Protein AF-A0A7J2JH14-F1 (afdb_monomer)

Foldseek 3Di:
DADPDPPCVVQLVVVVVLPADSLLSLLLVQQVVPFKDALVRSCVRSVDDSVVSVVSQVVCVVLVQWDWDPDVVIIIHGDDCVPSVVVSVVVVVVVVVVVVVVVVVVVVVVVVVCVVVVVDDDQKDKDWFLLVLLQVQLVLLQPFQAEKEKEDELQRLCSCPPPVSVVRHLVSCLVCVVRYPYEAEYEYLDLDPSSLVSLVVVLVRDFYWYALDDDPWMWIAGPLFKIKTKDFDQDPPPRDTGMMIMIHRDNVVSVVVVVVRVVCVVHTHGVVVCSVVSNVCPSVVPSPFDVLLVLLVVLVVVQVVVVVVDPPDHDDVVSLLVSLQVVLCCCCVPVVHPLADPDPVVSVVVLQVCCCVPVVWRWDWDADPVQQKIKIKIADDHDPQQVVCLVVFPQFGSGSSRSNNSSNLVVVQWDKDWDTWHADPVRRMIMTMIHTDGHDPPPPPPDDDD

Mean predicted aligned error: 20.39 Å

Structure (mmCIF, N/CA/C/O backbone):
data_AF-A0A7J2JH14-F1
#
_entry.id   AF-A0A7J2JH14-F1
#
loop_
_atom_site.group_PDB
_atom_site.id
_atom_site.type_symbol
_atom_site.label_atom_id
_atom_site.label_alt_id
_atom_site.label_comp_id
_atom_site.label_asym_id
_atom_site.label_entity_id
_atom_site.label_seq_id
_atom_site.pdbx_PDB_ins_code
_atom_site.Cartn_x
_atom_site.Cartn_y
_atom_site.Cartn_z
_atom_site.occupancy
_atom_site.B_iso_or_equiv
_atom_site.auth_seq_id
_atom_site.auth_comp_id
_atom_site.auth_asym_id
_atom_site.auth_atom_id
_atom_site.pdbx_PDB_model_num
ATOM 1 N N . MET A 1 1 ? 31.776 14.811 -50.290 1.00 31.42 1 MET A N 1
ATOM 2 C CA . MET A 1 1 ? 30.875 14.221 -49.279 1.00 31.42 1 MET A CA 1
ATOM 3 C C . MET A 1 1 ? 29.542 14.949 -49.392 1.00 31.42 1 MET A C 1
ATOM 5 O O . MET A 1 1 ? 29.531 16.131 -49.068 1.00 31.42 1 MET A O 1
ATOM 9 N N . PRO A 1 2 ? 28.466 14.359 -49.942 1.00 36.78 2 PRO A N 1
ATOM 10 C CA . PRO A 1 2 ? 27.147 14.972 -49.846 1.00 36.78 2 PRO A CA 1
ATOM 11 C C . PRO A 1 2 ? 26.634 14.808 -48.413 1.00 36.78 2 PRO A C 1
ATOM 13 O O . PRO A 1 2 ? 26.845 13.777 -47.778 1.00 36.78 2 PRO A O 1
ATOM 16 N N . LEU A 1 3 ? 26.039 15.880 -47.906 1.00 40.22 3 LEU A N 1
ATOM 17 C CA . LEU A 1 3 ? 25.618 16.076 -46.527 1.00 40.22 3 LEU A CA 1
ATOM 18 C C . LEU A 1 3 ? 24.366 15.246 -46.224 1.00 40.22 3 LEU A C 1
ATOM 20 O O . LEU A 1 3 ? 23.275 15.595 -46.666 1.00 40.22 3 LEU A O 1
ATOM 24 N N . LEU A 1 4 ? 24.508 14.201 -45.407 1.00 49.03 4 LEU A N 1
ATOM 25 C CA . LEU A 1 4 ? 23.397 13.754 -44.574 1.00 49.03 4 LEU A CA 1
ATOM 26 C C . LEU A 1 4 ? 23.107 14.898 -43.598 1.00 49.03 4 LEU A C 1
ATOM 28 O O . LEU A 1 4 ? 23.943 15.237 -42.757 1.00 49.03 4 LEU A O 1
ATOM 32 N N . SER A 1 5 ? 21.954 15.547 -43.739 1.00 52.53 5 SER A N 1
ATOM 33 C CA . SER A 1 5 ? 21.451 16.467 -42.721 1.00 52.53 5 SER A CA 1
ATOM 34 C C . SER A 1 5 ? 21.442 15.738 -41.373 1.00 52.53 5 SER A C 1
ATOM 36 O O . SER A 1 5 ? 20.937 14.617 -41.302 1.00 52.53 5 SER A O 1
ATOM 38 N N . ARG A 1 6 ? 21.991 16.364 -40.320 1.00 50.28 6 ARG A N 1
ATOM 39 C CA . ARG A 1 6 ? 22.145 15.799 -38.959 1.00 50.28 6 ARG A CA 1
ATOM 40 C C . ARG A 1 6 ? 20.877 15.138 -38.373 1.00 50.28 6 ARG A C 1
ATOM 42 O O . ARG A 1 6 ? 21.011 14.344 -37.453 1.00 50.28 6 ARG A O 1
ATOM 49 N N . ASP A 1 7 ? 19.695 15.403 -38.929 1.00 57.62 7 ASP A N 1
ATOM 50 C CA . ASP A 1 7 ? 18.396 14.844 -38.523 1.00 57.62 7 ASP A CA 1
ATOM 51 C C . ASP A 1 7 ? 18.074 13.418 -39.019 1.00 57.62 7 ASP A C 1
ATOM 53 O O . ASP A 1 7 ? 17.134 12.805 -38.521 1.00 57.62 7 ASP A O 1
ATOM 57 N N . GLN A 1 8 ? 18.803 12.853 -39.991 1.00 65.00 8 GLN A N 1
ATOM 58 C CA . GLN A 1 8 ? 18.415 11.560 -40.595 1.00 65.00 8 GLN A CA 1
ATOM 59 C C . GLN A 1 8 ? 19.022 10.316 -39.917 1.00 65.00 8 GLN A C 1
ATOM 61 O O . GLN A 1 8 ? 18.576 9.203 -40.193 1.00 65.00 8 GLN A O 1
ATOM 66 N N . GLY A 1 9 ? 19.992 10.479 -39.010 1.00 72.62 9 GLY A N 1
ATOM 67 C CA . GLY A 1 9 ? 20.663 9.364 -38.314 1.00 72.62 9 GLY A CA 1
ATOM 68 C C . GLY A 1 9 ? 19.707 8.434 -37.545 1.00 72.62 9 GLY A C 1
ATOM 69 O O . GLY A 1 9 ? 19.703 7.232 -37.807 1.00 72.62 9 GLY A O 1
ATOM 70 N N . PRO A 1 10 ? 18.809 8.967 -36.695 1.00 81.00 10 PRO A N 1
ATOM 71 C CA . PRO A 1 10 ? 17.846 8.147 -35.955 1.00 81.00 10 PRO A CA 1
ATOM 72 C C . PRO A 1 10 ? 16.873 7.355 -36.848 1.00 81.00 10 PRO A C 1
ATOM 74 O O . PRO A 1 10 ? 16.410 6.280 -36.465 1.00 81.00 10 PRO A O 1
ATOM 77 N N . LEU A 1 11 ? 16.559 7.867 -38.046 1.00 84.19 11 LEU A N 1
ATOM 78 C CA . LEU A 1 11 ? 15.684 7.188 -39.008 1.00 84.19 11 LEU A CA 1
ATOM 79 C C . LEU A 1 11 ? 16.395 6.025 -39.705 1.00 84.19 11 LEU A C 1
ATOM 81 O O . LEU A 1 11 ? 15.780 4.981 -39.924 1.00 84.19 11 LEU A O 1
ATOM 85 N N . VAL A 1 12 ? 17.682 6.187 -40.021 1.00 86.25 12 VAL A N 1
ATOM 86 C CA . VAL A 1 12 ? 18.513 5.105 -40.565 1.00 86.25 12 VAL A CA 1
ATOM 87 C C . VAL A 1 12 ? 18.612 3.967 -39.550 1.00 86.25 12 VAL A C 1
ATOM 89 O O . VAL A 1 12 ? 18.309 2.826 -39.897 1.00 86.25 12 VAL A O 1
ATOM 92 N N . ASP A 1 13 ? 18.900 4.282 -38.285 1.00 86.12 13 ASP A N 1
ATOM 93 C CA . ASP A 1 13 ? 18.972 3.287 -37.209 1.00 86.12 13 ASP A CA 1
ATOM 94 C C . ASP A 1 13 ? 17.643 2.540 -37.019 1.00 86.12 13 ASP A C 1
ATOM 96 O O . ASP A 1 13 ? 17.618 1.322 -36.821 1.00 86.12 13 ASP A O 1
ATOM 100 N N . ALA A 1 14 ? 16.515 3.252 -37.099 1.00 85.62 14 ALA A N 1
ATOM 101 C CA . ALA A 1 14 ? 15.191 2.645 -37.005 1.00 85.62 14 ALA A CA 1
ATOM 102 C C . ALA A 1 14 ? 14.921 1.678 -38.169 1.00 85.62 14 ALA A C 1
ATOM 104 O O . ALA A 1 14 ? 14.488 0.550 -37.944 1.00 85.62 14 ALA A O 1
ATOM 105 N N . LEU A 1 15 ? 15.220 2.080 -39.406 1.00 87.81 15 LEU A N 1
ATOM 106 C CA . LEU A 1 15 ? 15.062 1.234 -40.593 1.00 87.81 15 LEU A CA 1
ATOM 107 C C . LEU A 1 15 ? 15.997 0.017 -40.577 1.00 87.81 15 LEU A C 1
ATOM 109 O O . LEU A 1 15 ? 15.604 -1.065 -41.019 1.00 87.81 15 LEU A O 1
ATOM 113 N N . MET A 1 16 ? 17.193 0.154 -40.005 1.00 88.75 16 MET A N 1
ATOM 114 C CA . MET A 1 16 ? 18.101 -0.975 -39.803 1.00 88.75 16 MET A CA 1
ATOM 115 C C . MET A 1 16 ? 17.548 -1.995 -38.808 1.00 88.75 16 MET A C 1
ATOM 117 O O . MET A 1 16 ? 17.666 -3.198 -39.036 1.00 88.75 16 MET A O 1
ATOM 121 N N . LYS A 1 17 ? 16.852 -1.545 -37.757 1.00 85.88 17 LYS A N 1
ATOM 122 C CA . LYS A 1 17 ? 16.138 -2.444 -36.830 1.00 85.88 17 LYS A CA 1
ATOM 123 C C . LYS A 1 17 ? 14.977 -3.185 -37.493 1.00 85.88 17 LYS A C 1
ATOM 125 O O . LYS A 1 17 ? 14.647 -4.283 -37.059 1.00 85.88 17 LYS A O 1
ATOM 130 N N . PHE A 1 18 ? 14.393 -2.630 -38.556 1.00 83.44 18 PHE A N 1
ATOM 131 C CA . PHE A 1 18 ? 13.427 -3.357 -39.382 1.00 83.44 18 PHE A CA 1
ATOM 132 C C . PHE A 1 18 ? 14.078 -4.422 -40.273 1.00 83.44 18 PHE A C 1
ATOM 134 O O . PHE A 1 18 ? 13.350 -5.267 -40.784 1.00 83.44 18 PHE A O 1
ATOM 141 N N . GLY A 1 19 ? 15.411 -4.417 -40.421 1.00 85.69 19 GLY A N 1
ATOM 142 C CA . GLY A 1 19 ? 16.199 -5.398 -41.175 1.00 85.69 19 GLY A CA 1
ATOM 143 C C . GLY A 1 19 ? 16.767 -4.886 -42.505 1.00 85.69 19 GLY A C 1
ATOM 144 O O . GLY A 1 19 ? 17.229 -5.693 -43.311 1.00 85.69 19 GLY A O 1
ATOM 145 N N . LEU A 1 20 ? 16.720 -3.573 -42.759 1.00 89.62 20 LEU A N 1
ATOM 146 C CA . LEU A 1 20 ? 17.396 -2.963 -43.908 1.00 89.62 20 LEU A CA 1
ATOM 147 C C . LEU A 1 20 ? 18.887 -2.755 -43.622 1.00 89.62 20 LEU A C 1
ATOM 149 O O . LEU A 1 20 ? 19.299 -2.533 -42.487 1.00 89.62 20 LEU A O 1
ATOM 153 N N . SER A 1 21 ? 19.715 -2.775 -44.660 1.00 91.44 21 SER A N 1
ATOM 154 C CA . SER A 1 21 ? 21.093 -2.289 -44.549 1.00 91.44 21 SER A CA 1
ATOM 155 C C . SER A 1 21 ? 21.135 -0.761 -44.475 1.00 91.44 21 SER A C 1
ATOM 157 O O . SER A 1 21 ? 20.229 -0.072 -44.947 1.00 91.44 21 SER A O 1
ATOM 159 N N . GLU A 1 22 ? 22.232 -0.220 -43.947 1.00 88.50 22 GLU A N 1
ATOM 160 C CA . GLU A 1 22 ? 22.477 1.226 -43.891 1.00 88.50 22 GLU A CA 1
ATOM 161 C C . GLU A 1 22 ? 22.306 1.885 -45.273 1.00 88.50 22 GLU A C 1
ATOM 163 O O . GLU A 1 22 ? 21.597 2.879 -45.426 1.00 88.50 22 GLU A O 1
ATOM 168 N N . TYR A 1 23 ? 22.858 1.264 -46.320 1.00 91.94 23 TYR A N 1
ATOM 169 C CA . TYR A 1 23 ? 22.727 1.750 -47.693 1.00 91.94 23 TYR A CA 1
ATOM 170 C C . TYR A 1 23 ? 21.288 1.719 -48.213 1.00 91.94 23 TYR A C 1
ATOM 172 O O . TYR A 1 23 ? 20.873 2.636 -48.919 1.00 91.94 23 TYR A O 1
ATOM 180 N N . GLU A 1 24 ? 20.512 0.694 -47.872 1.00 93.19 24 GLU A N 1
ATOM 181 C CA . GLU A 1 24 ? 19.102 0.608 -48.257 1.00 93.19 24 GLU A CA 1
ATOM 182 C C . GLU A 1 24 ? 18.258 1.660 -47.542 1.00 93.19 24 GLU A C 1
ATOM 184 O O . GLU A 1 24 ? 17.444 2.321 -48.186 1.00 93.19 24 GLU A O 1
ATOM 189 N N . ALA A 1 25 ? 18.493 1.871 -46.247 1.00 92.75 25 ALA A N 1
ATOM 190 C CA . ALA A 1 25 ? 17.832 2.913 -45.475 1.00 92.75 25 ALA A CA 1
ATOM 191 C C . ALA A 1 25 ? 18.123 4.305 -46.059 1.00 92.75 25 ALA A C 1
ATOM 193 O O . ALA A 1 25 ? 17.197 5.075 -46.315 1.00 92.75 25 ALA A O 1
ATOM 194 N N . MET A 1 26 ? 19.390 4.593 -46.375 1.00 90.81 26 MET A N 1
ATOM 195 C CA . MET A 1 26 ? 19.793 5.857 -46.997 1.00 90.81 26 MET A CA 1
ATOM 196 C C . MET A 1 26 ? 19.145 6.064 -48.373 1.00 90.81 26 MET A C 1
ATOM 198 O O . MET A 1 26 ? 18.638 7.149 -48.662 1.00 90.81 26 MET A O 1
ATOM 202 N N . ILE A 1 27 ? 19.117 5.033 -49.226 1.00 92.88 27 ILE A N 1
ATOM 203 C CA . ILE A 1 27 ? 18.468 5.103 -50.546 1.00 92.88 27 ILE A CA 1
ATOM 204 C C . ILE A 1 27 ? 16.960 5.330 -50.400 1.00 92.88 27 ILE A C 1
ATOM 206 O O . ILE A 1 27 ? 16.396 6.159 -51.113 1.00 92.88 27 ILE A O 1
ATOM 210 N N . TYR A 1 28 ? 16.308 4.623 -49.478 1.00 93.19 28 TYR A N 1
ATOM 211 C CA . TYR A 1 28 ? 14.869 4.733 -49.265 1.00 93.19 28 TYR A CA 1
ATOM 212 C C . TYR A 1 28 ? 14.465 6.117 -48.740 1.00 93.19 28 TYR A C 1
ATOM 214 O O . TYR A 1 28 ? 13.559 6.733 -49.300 1.00 93.19 28 TYR A O 1
ATOM 222 N N .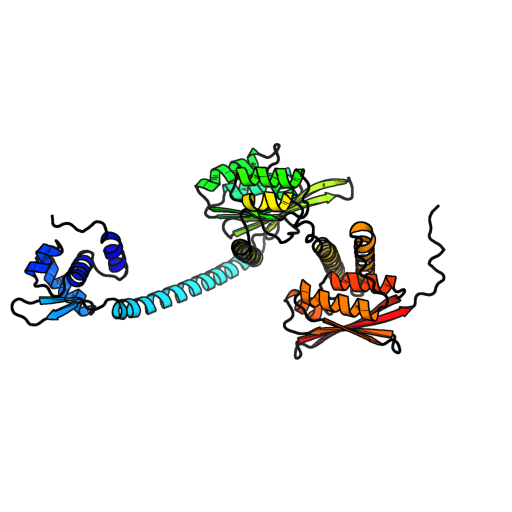 ILE A 1 29 ? 15.191 6.654 -47.753 1.00 91.44 29 ILE A N 1
ATOM 223 C CA . ILE A 1 29 ? 14.993 8.025 -47.253 1.00 91.44 29 ILE A CA 1
ATOM 224 C C . ILE A 1 29 ? 15.208 9.039 -48.384 1.00 91.44 29 ILE A C 1
ATOM 226 O O . ILE A 1 29 ? 14.378 9.923 -48.585 1.00 91.44 29 ILE A O 1
ATOM 230 N N . THR A 1 30 ? 16.264 8.869 -49.186 1.00 90.94 30 THR A N 1
ATOM 231 C CA . THR A 1 30 ? 16.554 9.757 -50.327 1.00 90.94 30 THR A CA 1
ATOM 232 C C . THR A 1 30 ? 15.394 9.792 -51.329 1.00 90.94 30 THR A C 1
ATOM 234 O O . THR A 1 30 ? 15.016 10.869 -51.792 1.00 90.94 30 THR A O 1
ATOM 237 N N . LEU A 1 31 ? 14.804 8.634 -51.641 1.00 91.69 31 LEU A N 1
ATOM 238 C CA . LEU A 1 31 ? 13.654 8.515 -52.543 1.00 91.69 31 LEU A CA 1
ATOM 239 C C . LEU A 1 31 ? 12.356 9.068 -51.934 1.00 91.69 31 LEU A C 1
ATOM 241 O O . LEU A 1 31 ? 11.546 9.641 -52.659 1.00 91.69 31 LEU A O 1
ATOM 245 N N . LEU A 1 32 ? 12.152 8.927 -50.621 1.00 90.06 32 LEU A N 1
ATOM 246 C CA . LEU A 1 32 ? 11.013 9.531 -49.921 1.00 90.06 32 LEU A CA 1
ATOM 247 C C . LEU A 1 32 ? 11.086 11.061 -49.941 1.00 90.06 32 LEU A C 1
ATOM 249 O O . LEU A 1 32 ? 10.070 11.716 -50.155 1.00 90.06 32 LEU A O 1
ATOM 253 N N . SER A 1 33 ? 12.278 11.631 -49.752 1.00 88.25 33 SER A N 1
ATOM 254 C CA . SER A 1 33 ? 12.467 13.084 -49.696 1.00 88.25 33 SER A CA 1
ATOM 255 C C . SER A 1 33 ? 12.437 13.768 -51.065 1.00 88.25 33 SER A C 1
ATOM 257 O O . SER A 1 33 ? 12.049 14.928 -51.145 1.00 88.25 33 SER A O 1
ATOM 259 N N . ASN A 1 34 ? 12.851 13.079 -52.133 1.00 87.50 34 ASN A N 1
ATOM 260 C CA . ASN A 1 34 ? 13.071 13.700 -53.449 1.00 87.50 34 ASN A CA 1
ATOM 261 C C . ASN A 1 34 ? 12.172 13.139 -54.563 1.00 87.50 34 ASN A C 1
ATOM 263 O O . ASN A 1 34 ? 12.223 13.617 -55.696 1.00 87.50 34 ASN A O 1
ATOM 267 N N . GLY A 1 35 ? 11.340 12.138 -54.265 1.00 88.12 35 GLY A N 1
ATOM 268 C CA . GLY A 1 35 ? 10.476 11.497 -55.252 1.00 88.12 35 GLY A CA 1
ATOM 269 C C . GLY A 1 35 ? 11.226 10.527 -56.179 1.00 88.12 35 GLY A C 1
ATOM 270 O O . GLY A 1 35 ? 12.257 9.969 -55.800 1.00 88.12 35 GLY A O 1
ATOM 271 N N . PRO A 1 36 ? 10.689 10.240 -57.382 1.00 91.50 36 PRO A N 1
ATOM 272 C CA . PRO A 1 36 ? 11.282 9.265 -58.292 1.00 91.50 36 PRO A CA 1
ATOM 273 C C . PRO A 1 36 ? 12.635 9.719 -58.853 1.00 91.50 36 PRO A C 1
ATOM 275 O O . PRO A 1 36 ? 12.710 10.741 -59.532 1.00 91.50 36 PRO A O 1
ATOM 278 N N . LEU A 1 37 ? 13.684 8.921 -58.647 1.00 92.44 37 LEU A N 1
ATOM 279 C CA . LEU A 1 37 ? 15.052 9.235 -59.076 1.00 92.44 37 LEU A CA 1
ATOM 280 C C . LEU A 1 37 ? 15.660 8.115 -59.923 1.00 92.44 37 LEU A C 1
ATOM 282 O O . LEU A 1 37 ? 15.377 6.931 -59.727 1.00 92.44 37 LEU A O 1
ATOM 286 N N . SER A 1 38 ? 16.547 8.480 -60.847 1.00 92.75 38 SER A N 1
ATOM 287 C CA . SER A 1 38 ? 17.400 7.542 -61.578 1.00 92.75 38 SER A CA 1
ATOM 288 C C . SER A 1 38 ? 18.572 7.057 -60.723 1.00 92.75 38 SER A C 1
ATOM 290 O O . SER A 1 38 ? 19.002 7.713 -59.778 1.00 92.75 38 SER A O 1
ATOM 292 N N . VAL A 1 39 ? 19.183 5.931 -61.098 1.00 88.88 39 VAL A N 1
ATOM 293 C CA . VAL A 1 39 ? 20.354 5.369 -60.388 1.00 88.88 39 VAL A CA 1
ATOM 294 C C . VAL A 1 39 ? 21.505 6.372 -60.240 1.00 88.88 39 VAL A C 1
ATOM 296 O O . VAL A 1 39 ? 22.205 6.376 -59.224 1.00 88.88 39 VAL A O 1
ATOM 299 N N . LYS A 1 40 ? 21.713 7.226 -61.250 1.00 88.62 40 LYS A N 1
ATOM 300 C CA . LYS A 1 40 ? 22.757 8.256 -61.215 1.00 88.62 40 LYS A CA 1
ATOM 301 C C . LYS A 1 40 ? 22.438 9.315 -60.158 1.00 88.62 40 LYS A C 1
ATOM 303 O O . LYS A 1 40 ? 23.327 9.677 -59.396 1.00 88.62 40 LYS A O 1
ATOM 308 N N . GLU A 1 41 ? 21.188 9.761 -60.094 1.00 89.50 41 GLU A N 1
ATOM 309 C CA . GLU A 1 41 ? 20.721 10.749 -59.116 1.00 89.50 41 GLU A CA 1
ATOM 310 C C . GLU A 1 41 ? 20.743 10.176 -57.698 1.00 89.50 41 GLU A C 1
ATOM 312 O O . GLU A 1 41 ? 21.275 10.822 -56.801 1.00 89.50 41 GLU A O 1
ATOM 317 N N . ILE A 1 42 ? 20.303 8.926 -57.513 1.00 91.19 42 ILE A N 1
ATOM 318 C CA . ILE A 1 42 ? 20.368 8.232 -56.219 1.00 91.19 42 ILE A CA 1
ATOM 319 C C . ILE A 1 42 ? 21.813 8.174 -55.718 1.00 91.19 42 ILE A C 1
ATOM 321 O O . ILE A 1 42 ? 22.059 8.532 -54.578 1.00 91.19 42 ILE A O 1
ATOM 325 N N . THR A 1 43 ? 22.776 7.787 -56.563 1.00 89.38 43 THR A N 1
ATOM 326 C CA . THR A 1 43 ? 24.202 7.711 -56.173 1.00 89.38 43 THR A CA 1
ATOM 327 C C . THR A 1 43 ? 24.723 9.055 -55.648 1.00 89.38 43 THR A C 1
ATOM 329 O O . THR A 1 43 ? 25.470 9.101 -54.674 1.00 89.38 43 THR A O 1
ATOM 332 N N . VAL A 1 44 ? 24.344 10.156 -56.302 1.00 88.62 44 VAL A N 1
ATOM 333 C CA . VAL A 1 44 ? 24.803 11.504 -55.938 1.00 88.62 44 VAL A CA 1
ATOM 334 C C . VAL A 1 44 ? 24.114 12.000 -54.669 1.00 88.62 44 VAL A C 1
ATOM 336 O O . VAL A 1 44 ? 24.777 12.572 -53.808 1.00 88.62 44 VAL A O 1
ATOM 339 N N . MET A 1 45 ? 22.805 11.778 -54.552 1.00 86.06 45 MET A N 1
ATOM 340 C CA . MET A 1 45 ? 21.987 12.320 -53.465 1.00 86.06 45 MET A CA 1
ATOM 341 C C . MET A 1 45 ? 22.086 11.501 -52.178 1.00 86.06 45 MET A C 1
ATOM 343 O O . MET A 1 45 ? 22.150 12.086 -51.103 1.00 86.06 45 MET A O 1
ATOM 347 N N . SER A 1 46 ? 22.144 10.170 -52.271 1.00 85.81 46 SER A N 1
ATOM 348 C CA . SER A 1 46 ? 22.283 9.308 -51.093 1.00 85.81 46 SER A CA 1
ATOM 349 C C . SER A 1 46 ? 23.733 9.176 -50.632 1.00 85.81 46 SER A C 1
ATOM 351 O O . SER A 1 46 ? 23.978 8.787 -49.500 1.00 85.81 46 SER A O 1
ATOM 353 N N . GLY A 1 47 ? 24.716 9.451 -51.497 1.00 84.75 47 GLY A N 1
ATOM 354 C CA . GLY A 1 47 ? 26.132 9.215 -51.199 1.00 84.75 47 GLY A CA 1
ATOM 355 C C . GLY A 1 47 ? 26.523 7.731 -51.154 1.00 84.75 47 GLY A C 1
ATOM 356 O O . GLY A 1 47 ? 27.677 7.412 -50.862 1.00 84.75 47 GLY A O 1
ATOM 357 N N . VAL A 1 48 ? 25.599 6.817 -51.470 1.00 89.44 48 VAL A N 1
ATOM 358 C CA . VAL A 1 48 ? 25.865 5.376 -51.523 1.00 89.44 48 VAL A CA 1
ATOM 359 C C . VAL A 1 48 ? 26.631 5.031 -52.810 1.00 89.44 48 VAL A C 1
ATOM 361 O O . VAL A 1 48 ? 26.234 5.468 -53.896 1.00 89.44 48 VAL A O 1
ATOM 364 N N . PRO A 1 49 ? 27.698 4.207 -52.748 1.00 88.56 49 PRO A N 1
ATOM 365 C CA . PRO A 1 49 ? 28.466 3.824 -53.929 1.00 88.56 49 PRO A CA 1
ATOM 366 C C . PRO A 1 49 ? 27.603 3.184 -55.021 1.00 88.56 49 PRO A C 1
ATOM 368 O O . PRO A 1 49 ? 26.787 2.299 -54.760 1.00 88.56 49 PRO A O 1
ATOM 371 N N . ARG A 1 50 ? 27.852 3.560 -56.282 1.00 86.38 50 ARG A N 1
ATOM 372 C CA . ARG A 1 50 ? 27.065 3.109 -57.446 1.00 86.38 50 ARG A CA 1
ATOM 373 C C . ARG A 1 50 ? 26.944 1.583 -57.561 1.00 86.38 50 ARG A C 1
ATOM 375 O O . ARG A 1 50 ? 25.914 1.083 -58.003 1.00 86.38 50 ARG A O 1
ATOM 382 N N . THR A 1 51 ? 27.972 0.842 -57.143 1.00 90.50 51 THR A N 1
ATOM 383 C CA . THR A 1 51 ? 28.004 -0.633 -57.148 1.00 90.50 51 THR A CA 1
ATOM 384 C C . THR A 1 51 ? 27.005 -1.271 -56.178 1.00 90.50 51 THR A C 1
ATOM 386 O O . THR A 1 51 ? 26.658 -2.436 -56.346 1.00 90.50 51 THR A O 1
ATOM 389 N N . LYS A 1 52 ? 26.517 -0.521 -55.182 1.00 89.94 52 LYS A N 1
ATOM 390 C CA . LYS A 1 52 ? 25.559 -0.981 -54.166 1.00 89.94 52 LYS A CA 1
ATOM 391 C C . LYS A 1 52 ? 24.111 -0.583 -54.465 1.00 89.94 52 LYS A C 1
ATOM 393 O O . LYS A 1 52 ? 23.206 -1.187 -53.903 1.00 89.94 52 LYS A O 1
ATOM 398 N N . ILE A 1 53 ? 23.878 0.355 -55.391 1.00 90.50 53 ILE A N 1
ATOM 399 C CA . ILE A 1 53 ? 22.532 0.872 -55.695 1.00 90.50 53 ILE A CA 1
ATOM 400 C C . ILE A 1 53 ? 21.613 -0.198 -56.289 1.00 90.50 53 ILE A C 1
ATOM 402 O O . ILE A 1 53 ? 20.500 -0.374 -55.810 1.00 90.50 53 ILE A O 1
ATOM 406 N N . TYR A 1 54 ? 22.052 -0.929 -57.319 1.00 89.38 54 TYR A N 1
ATOM 407 C CA . TYR A 1 54 ? 21.191 -1.926 -57.969 1.00 89.38 54 TYR A CA 1
ATOM 408 C C . TYR A 1 54 ? 20.786 -3.078 -57.034 1.00 89.38 54 TYR A C 1
ATOM 410 O O . TYR A 1 54 ? 19.590 -3.362 -56.966 1.00 89.38 54 TYR A O 1
ATOM 418 N N . PRO A 1 55 ? 21.713 -3.707 -56.278 1.00 91.94 55 PRO A N 1
ATOM 419 C CA . PRO A 1 55 ? 21.338 -4.714 -55.287 1.00 91.94 55 PRO A CA 1
ATOM 420 C C . PRO A 1 55 ? 20.376 -4.173 -54.221 1.00 91.94 55 PRO A C 1
ATOM 422 O O . PRO A 1 55 ? 19.366 -4.813 -53.936 1.00 91.94 55 PRO A O 1
ATOM 425 N N . ALA A 1 56 ? 20.638 -2.970 -53.695 1.00 92.81 56 ALA A N 1
ATOM 426 C CA . ALA A 1 56 ? 19.795 -2.343 -52.679 1.00 92.81 56 ALA A CA 1
ATOM 427 C C . ALA A 1 56 ? 18.386 -2.024 -53.204 1.00 92.81 56 ALA A C 1
ATOM 429 O O . ALA A 1 56 ? 17.396 -2.314 -52.543 1.00 92.81 56 ALA A O 1
ATOM 430 N N . LEU A 1 57 ? 18.264 -1.492 -54.424 1.00 92.12 57 LEU A N 1
ATOM 431 C CA . LEU A 1 57 ? 16.967 -1.218 -55.050 1.00 92.12 57 LEU A CA 1
ATOM 432 C C . LEU A 1 57 ? 16.170 -2.496 -55.329 1.00 92.12 57 LEU A C 1
ATOM 434 O O . LEU A 1 57 ? 14.955 -2.507 -55.152 1.00 92.12 57 LEU A O 1
ATOM 438 N N . GLN A 1 58 ? 16.835 -3.577 -55.742 1.00 90.69 58 GLN A N 1
ATOM 439 C CA . GLN A 1 58 ? 16.179 -4.874 -55.919 1.00 90.69 58 GLN A CA 1
ATOM 440 C C . GLN A 1 58 ? 15.667 -5.431 -54.589 1.00 90.69 58 GLN A C 1
ATOM 442 O O . GLN A 1 58 ? 14.569 -5.986 -54.541 1.00 90.69 58 GLN A O 1
ATOM 447 N N . HIS A 1 59 ? 16.436 -5.280 -53.511 1.00 92.56 59 HIS A N 1
ATOM 448 C CA . HIS A 1 59 ? 16.021 -5.730 -52.189 1.00 92.56 59 HIS A CA 1
ATOM 449 C C . HIS A 1 59 ? 14.876 -4.870 -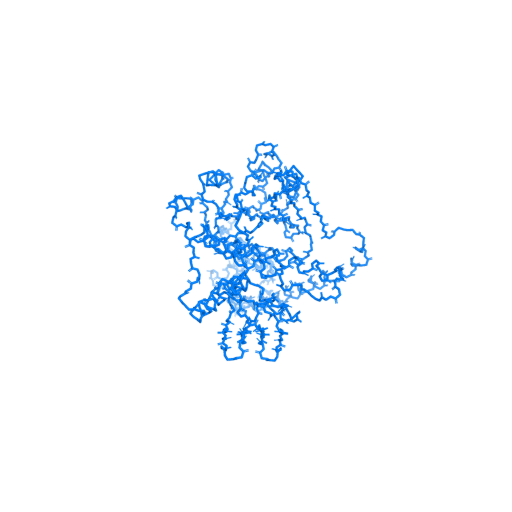51.633 1.00 92.56 59 HIS A C 1
ATOM 451 O O . HIS A 1 59 ? 13.846 -5.415 -51.247 1.00 92.56 59 HIS A O 1
ATOM 457 N N . LEU A 1 60 ? 14.968 -3.541 -51.731 1.00 91.75 60 LEU A N 1
ATOM 458 C CA . LEU A 1 60 ? 13.892 -2.616 -51.357 1.00 91.75 60 LEU A CA 1
ATOM 459 C C . LEU A 1 60 ? 12.600 -2.844 -52.158 1.00 91.75 60 LEU A C 1
ATOM 461 O O . LEU A 1 60 ? 11.504 -2.708 -51.613 1.00 91.75 60 LEU A O 1
ATOM 465 N N . ALA A 1 61 ? 12.707 -3.232 -53.431 1.00 90.56 61 ALA A N 1
ATOM 466 C CA . ALA A 1 61 ? 11.550 -3.595 -54.244 1.00 90.56 61 ALA A CA 1
ATOM 467 C C . ALA A 1 61 ? 10.908 -4.916 -53.806 1.00 90.56 61 ALA A C 1
ATOM 469 O O . ALA A 1 61 ? 9.684 -5.012 -53.742 1.00 90.56 61 ALA A O 1
ATOM 470 N N . LYS A 1 62 ? 11.710 -5.916 -53.414 1.00 89.50 62 LYS A N 1
ATOM 471 C CA . LYS A 1 62 ? 11.195 -7.142 -52.772 1.00 89.50 62 LYS A CA 1
ATOM 472 C C . LYS A 1 62 ? 10.512 -6.845 -51.437 1.00 89.50 62 LYS A C 1
ATOM 474 O O . LYS A 1 62 ? 9.532 -7.498 -51.095 1.00 89.50 62 LYS A O 1
ATOM 479 N N . TRP A 1 63 ? 11.000 -5.839 -50.717 1.00 85.69 63 TRP A N 1
ATOM 480 C CA . TRP A 1 63 ? 10.381 -5.316 -49.499 1.00 85.69 63 TRP A CA 1
ATOM 481 C C . TRP A 1 63 ? 9.136 -4.468 -49.754 1.00 85.69 63 TRP A C 1
ATOM 483 O O . TRP A 1 63 ? 8.512 -4.017 -48.800 1.00 85.69 63 TRP A O 1
ATOM 493 N N . GLN A 1 64 ? 8.779 -4.237 -51.021 1.00 88.88 64 GLN A N 1
ATOM 494 C CA . GLN A 1 64 ? 7.702 -3.348 -51.457 1.00 88.88 64 GLN A CA 1
ATOM 495 C C . GLN A 1 64 ? 7.875 -1.886 -51.026 1.00 88.88 64 GLN A C 1
ATOM 497 O O . GLN A 1 64 ? 6.992 -1.074 -51.279 1.00 88.88 64 GLN A O 1
ATOM 502 N N . LEU A 1 65 ? 9.016 -1.513 -50.445 1.00 89.50 65 LEU A N 1
ATOM 503 C CA . LEU A 1 65 ? 9.319 -0.136 -50.059 1.00 89.50 65 LEU A CA 1
ATOM 504 C C . LEU A 1 65 ? 9.658 0.728 -51.277 1.00 89.50 65 LEU A C 1
ATOM 506 O O . LEU A 1 65 ? 9.518 1.944 -51.232 1.00 89.50 65 LEU A O 1
ATOM 510 N N . VAL A 1 66 ? 10.068 0.126 -52.394 1.00 92.88 66 VAL A N 1
ATOM 511 C CA . VAL A 1 66 ? 10.397 0.850 -53.627 1.00 92.88 66 VAL A CA 1
ATOM 512 C C . VAL A 1 66 ? 9.745 0.192 -54.840 1.00 92.88 66 VAL A C 1
ATOM 514 O O . VAL A 1 66 ? 9.742 -1.025 -54.979 1.00 92.88 66 VAL A O 1
ATOM 517 N N . SER A 1 67 ? 9.240 1.003 -55.763 1.00 91.62 67 SER A N 1
ATOM 518 C CA . SER A 1 67 ? 8.757 0.578 -57.076 1.00 91.62 67 SER A CA 1
ATOM 519 C C . SER A 1 67 ? 9.765 0.969 -58.158 1.00 91.62 67 SER A C 1
ATOM 521 O O . SER A 1 67 ? 10.198 2.122 -58.222 1.00 91.62 67 SER A O 1
ATOM 523 N N . LEU A 1 68 ? 10.136 0.022 -59.023 1.00 91.25 68 LEU A N 1
ATOM 524 C CA . LEU A 1 68 ? 10.995 0.281 -60.182 1.00 91.25 68 LEU A CA 1
ATOM 525 C C . LEU A 1 68 ? 10.132 0.651 -61.389 1.00 91.25 68 LEU A C 1
ATOM 527 O O . LEU A 1 68 ? 9.270 -0.120 -61.805 1.00 91.25 68 LEU A O 1
ATOM 531 N N . LEU A 1 69 ? 10.369 1.835 -61.946 1.00 88.81 69 LEU A N 1
ATOM 532 C CA . LEU A 1 69 ? 9.653 2.355 -63.103 1.00 88.81 69 LEU A CA 1
ATOM 533 C C . LEU A 1 69 ? 10.417 1.978 -64.381 1.00 88.81 69 LEU A C 1
ATOM 535 O O . LEU A 1 69 ? 11.613 2.282 -64.468 1.00 88.81 69 LEU A O 1
ATOM 539 N N . PRO A 1 70 ? 9.768 1.352 -65.382 1.00 79.06 70 PRO A N 1
ATOM 540 C CA . PRO A 1 70 ? 10.405 0.900 -66.620 1.00 79.06 70 PRO A CA 1
ATOM 541 C C . PRO A 1 70 ? 10.663 2.062 -67.602 1.00 79.06 70 PRO A C 1
ATOM 543 O O . PRO A 1 70 ? 10.277 2.020 -68.766 1.00 79.06 70 PRO A O 1
ATOM 546 N N . GLU A 1 71 ? 11.316 3.121 -67.128 1.00 80.38 71 GLU A N 1
ATOM 547 C CA . GLU A 1 71 ? 11.783 4.257 -67.927 1.00 80.38 71 GLU A CA 1
ATOM 548 C C . GLU A 1 71 ? 13.242 4.045 -68.377 1.00 80.38 71 GLU A C 1
ATOM 550 O O . GLU A 1 71 ? 13.985 3.252 -67.793 1.00 80.38 71 GLU A O 1
ATOM 555 N N . LYS A 1 72 ? 13.680 4.757 -69.426 1.00 78.94 72 LYS A N 1
ATOM 556 C CA . LYS A 1 72 ? 15.094 4.828 -69.837 1.00 78.94 72 LYS A CA 1
ATOM 557 C C . LYS A 1 72 ? 15.609 6.256 -69.599 1.00 78.94 72 LYS A C 1
ATOM 559 O O . LYS A 1 72 ? 15.216 7.143 -70.352 1.00 78.94 72 LYS A O 1
ATOM 564 N N . PRO A 1 73 ? 16.496 6.500 -68.615 1.00 77.44 73 PRO A N 1
ATOM 565 C CA . PRO A 1 73 ? 17.105 5.536 -67.690 1.00 77.44 73 PRO A CA 1
ATOM 566 C C . PRO A 1 73 ? 16.137 5.038 -66.600 1.00 77.44 73 PRO A C 1
ATOM 568 O O . PRO A 1 73 ? 15.188 5.733 -66.251 1.00 77.44 73 PRO A O 1
ATOM 571 N N . LEU A 1 74 ? 16.422 3.852 -66.040 1.00 84.06 74 LEU A N 1
ATOM 572 C CA . LEU A 1 74 ? 15.635 3.224 -64.969 1.00 84.06 74 LEU A CA 1
ATOM 573 C C . LEU A 1 74 ? 15.490 4.174 -63.772 1.00 84.06 74 LEU A C 1
ATOM 575 O O . LEU A 1 74 ? 16.502 4.649 -63.241 1.00 84.06 74 LEU A O 1
ATOM 579 N N . LYS A 1 75 ? 14.249 4.390 -63.322 1.00 91.06 75 LYS A N 1
ATOM 580 C CA . LYS A 1 75 ? 13.936 5.170 -62.119 1.00 91.06 75 LYS A CA 1
ATOM 581 C C . LYS A 1 75 ? 13.346 4.300 -61.021 1.00 91.06 75 LYS A C 1
ATOM 583 O O . LYS A 1 75 ? 12.675 3.307 -61.285 1.00 91.06 75 LYS A O 1
ATOM 588 N N . ALA A 1 76 ? 13.581 4.702 -59.783 1.00 92.12 76 ALA A N 1
ATOM 589 C CA . ALA A 1 76 ? 13.005 4.100 -58.594 1.00 92.12 76 ALA A CA 1
ATOM 590 C C . ALA A 1 76 ? 12.142 5.132 -57.869 1.00 92.12 76 ALA A C 1
ATOM 592 O O . ALA A 1 76 ? 12.487 6.309 -57.842 1.00 92.12 76 ALA A O 1
ATOM 593 N N . LYS A 1 77 ? 11.033 4.692 -57.276 1.00 92.62 77 LYS A N 1
ATOM 594 C CA . LYS A 1 77 ? 10.116 5.521 -56.485 1.00 92.62 77 LYS A CA 1
ATOM 595 C C . LYS A 1 77 ? 9.875 4.863 -55.130 1.00 92.62 77 LYS A C 1
ATOM 597 O O . LYS A 1 77 ? 9.566 3.678 -55.096 1.00 92.62 77 LYS A O 1
ATOM 602 N N . ALA A 1 78 ? 9.972 5.616 -54.036 1.00 92.25 78 ALA A N 1
ATOM 603 C CA . ALA A 1 78 ? 9.583 5.120 -52.717 1.00 92.25 78 ALA A CA 1
ATOM 604 C C . ALA A 1 78 ? 8.057 4.971 -52.600 1.00 92.25 78 ALA A C 1
ATOM 606 O O . ALA A 1 78 ? 7.297 5.835 -53.049 1.00 92.25 78 ALA A O 1
ATOM 607 N N . ASN A 1 79 ? 7.621 3.876 -51.987 1.00 90.12 79 ASN A N 1
ATOM 608 C CA . ASN A 1 79 ? 6.237 3.648 -51.590 1.00 90.12 79 ASN A CA 1
ATOM 609 C C . ASN A 1 79 ? 6.025 4.138 -50.141 1.00 90.12 79 ASN A C 1
ATOM 611 O O . ASN A 1 79 ? 6.996 4.246 -49.398 1.00 90.12 79 ASN A O 1
ATOM 615 N N . PRO A 1 80 ? 4.786 4.448 -49.718 1.00 85.50 80 PRO A N 1
ATOM 616 C CA . PRO A 1 80 ? 4.508 4.868 -48.345 1.00 85.50 80 PRO A CA 1
ATOM 617 C C . PRO A 1 80 ? 4.902 3.805 -47.293 1.00 85.50 80 PRO A C 1
ATOM 619 O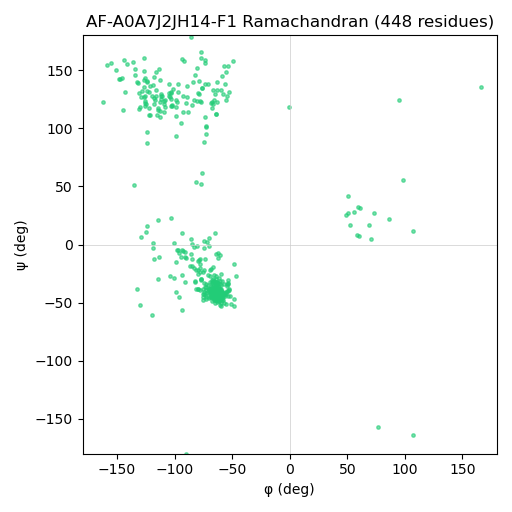 O . PRO A 1 80 ? 4.572 2.627 -47.464 1.00 85.50 80 PRO A O 1
ATOM 622 N N . PRO A 1 81 ? 5.602 4.190 -46.205 1.00 80.81 81 PRO A N 1
ATOM 623 C CA . PRO A 1 81 ? 6.091 3.251 -45.189 1.00 80.81 81 PRO A CA 1
ATOM 624 C C . PRO A 1 81 ? 5.003 2.736 -44.240 1.00 80.81 81 PRO A C 1
ATOM 626 O O . PRO A 1 81 ? 5.173 1.676 -43.643 1.00 80.81 81 PRO A O 1
ATOM 629 N N . ASP A 1 82 ? 3.911 3.479 -44.076 1.00 79.00 82 ASP A N 1
ATOM 630 C CA . ASP A 1 82 ? 2.853 3.257 -43.088 1.00 79.00 82 ASP A CA 1
ATOM 631 C C . ASP A 1 82 ? 2.253 1.853 -43.182 1.00 79.00 82 ASP A C 1
ATOM 633 O O . ASP A 1 82 ? 2.231 1.123 -42.195 1.00 79.00 82 ASP A O 1
ATOM 637 N N . LYS A 1 83 ? 1.834 1.430 -44.376 1.00 74.75 83 LYS A N 1
ATOM 638 C CA . LYS A 1 83 ? 1.187 0.125 -44.548 1.00 74.75 83 LYS A CA 1
ATOM 639 C C . LYS A 1 83 ? 2.178 -1.034 -44.420 1.00 74.75 83 LYS A C 1
ATOM 641 O O . LYS A 1 83 ? 1.895 -2.029 -43.758 1.00 74.75 83 LYS A O 1
ATOM 646 N N . ILE A 1 84 ? 3.352 -0.893 -45.032 1.00 81.12 84 ILE A N 1
ATOM 647 C CA . ILE A 1 84 ? 4.334 -1.977 -45.166 1.00 81.12 84 ILE A CA 1
ATOM 648 C C . ILE A 1 84 ? 5.061 -2.220 -43.842 1.00 81.12 84 ILE A C 1
ATOM 650 O O . ILE A 1 84 ? 5.201 -3.366 -43.412 1.00 81.12 84 ILE A O 1
ATOM 654 N N . LEU A 1 85 ? 5.500 -1.154 -43.164 1.00 81.69 85 LEU A N 1
ATOM 655 C CA . LEU A 1 85 ? 6.186 -1.283 -41.879 1.00 81.69 85 LEU A CA 1
ATOM 656 C C . LEU A 1 85 ? 5.210 -1.668 -40.759 1.00 81.69 85 LEU A C 1
ATOM 658 O O . LEU A 1 85 ? 5.585 -2.462 -39.900 1.00 81.69 85 LEU A O 1
ATOM 662 N N . ALA A 1 86 ? 3.951 -1.209 -40.788 1.00 79.12 86 ALA A N 1
ATOM 663 C CA . ALA A 1 86 ? 2.951 -1.630 -39.801 1.00 79.12 86 ALA A CA 1
ATOM 664 C C . ALA A 1 86 ? 2.601 -3.123 -39.912 1.00 79.12 86 ALA A C 1
ATOM 666 O O . ALA A 1 86 ? 2.472 -3.804 -38.895 1.00 79.12 86 ALA A O 1
ATOM 667 N N . GLU A 1 87 ? 2.483 -3.671 -41.127 1.00 80.50 87 GLU A N 1
ATOM 668 C CA . GLU A 1 87 ? 2.276 -5.115 -41.320 1.00 80.50 87 GLU A CA 1
ATOM 669 C C . GLU A 1 87 ? 3.455 -5.948 -40.799 1.00 80.50 87 GLU A C 1
ATOM 671 O O . GLU A 1 87 ? 3.249 -7.045 -40.280 1.00 80.50 87 GLU A O 1
ATOM 676 N N . ARG A 1 88 ? 4.678 -5.410 -40.871 1.00 77.88 88 ARG A N 1
ATOM 677 C CA . ARG A 1 88 ? 5.892 -6.037 -40.326 1.00 77.88 88 ARG A CA 1
ATOM 678 C C . ARG A 1 88 ? 6.050 -5.859 -38.818 1.00 77.88 88 ARG A C 1
ATOM 680 O O . ARG A 1 88 ? 6.669 -6.707 -38.183 1.00 77.88 88 ARG A O 1
ATOM 687 N N . LEU A 1 89 ? 5.468 -4.814 -38.237 1.00 81.62 89 LEU A N 1
ATOM 688 C CA . LEU A 1 89 ? 5.501 -4.584 -36.795 1.00 81.62 89 LEU A CA 1
ATOM 689 C C . LEU A 1 89 ? 4.596 -5.570 -36.036 1.00 81.62 89 LEU A C 1
ATOM 691 O O . LEU A 1 89 ? 4.983 -6.070 -34.984 1.00 81.62 89 LEU A O 1
ATOM 695 N N . LYS A 1 90 ? 3.442 -5.938 -36.608 1.00 82.12 90 LYS A N 1
ATOM 696 C CA . LYS A 1 90 ? 2.485 -6.896 -36.015 1.00 82.12 90 LYS A CA 1
ATOM 697 C C . LYS A 1 90 ? 3.097 -8.236 -35.560 1.00 82.12 90 LYS A C 1
ATOM 699 O O . LYS A 1 90 ? 2.829 -8.639 -34.428 1.00 82.12 90 LYS A O 1
ATOM 704 N N . PRO A 1 91 ? 3.879 -8.969 -36.383 1.00 80.12 91 PRO A N 1
ATOM 705 C CA . PRO A 1 91 ? 4.496 -10.219 -35.944 1.00 80.12 91 PRO A CA 1
ATOM 706 C C . PRO A 1 91 ? 5.548 -10.000 -34.851 1.00 80.12 91 PRO A C 1
ATOM 708 O O . PRO A 1 91 ? 5.601 -10.806 -33.930 1.00 80.12 91 PRO A O 1
ATOM 711 N N . LEU A 1 92 ? 6.309 -8.899 -34.890 1.00 78.62 92 LEU A N 1
ATOM 712 C CA . LEU A 1 92 ? 7.273 -8.553 -33.838 1.00 78.62 92 LEU A CA 1
ATOM 713 C C . LEU A 1 92 ? 6.568 -8.257 -32.506 1.00 78.62 92 LEU A C 1
ATOM 715 O O . LEU A 1 92 ? 6.993 -8.730 -31.457 1.00 78.62 92 LEU A O 1
ATOM 719 N N . GLU A 1 93 ? 5.448 -7.534 -32.525 1.00 79.25 93 GLU A N 1
ATOM 720 C CA . GLU A 1 93 ? 4.625 -7.299 -31.331 1.00 79.25 93 GLU A CA 1
ATOM 721 C C . GLU A 1 93 ? 4.032 -8.600 -30.774 1.00 79.25 93 GLU A C 1
ATOM 723 O O . GLU A 1 93 ? 3.996 -8.808 -29.556 1.00 79.25 93 GLU A O 1
ATOM 728 N N . ALA A 1 94 ? 3.586 -9.498 -31.657 1.00 81.19 94 ALA A N 1
ATOM 729 C CA . ALA A 1 94 ? 3.081 -10.812 -31.275 1.00 81.19 94 ALA A CA 1
ATOM 730 C C . ALA A 1 94 ? 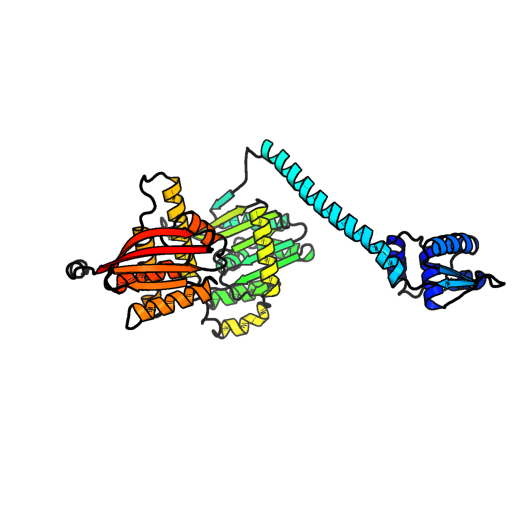4.186 -11.692 -30.668 1.00 81.19 94 ALA A C 1
ATOM 732 O O . ALA A 1 94 ? 3.952 -12.334 -29.643 1.00 81.19 94 ALA A O 1
ATOM 733 N N . GLU A 1 95 ? 5.385 -11.676 -31.248 1.00 82.50 95 GLU A N 1
ATOM 734 C CA . GLU A 1 95 ? 6.568 -12.376 -30.748 1.00 82.50 95 GLU A CA 1
ATOM 735 C C . GLU A 1 95 ? 6.999 -11.825 -29.387 1.00 82.50 95 GLU A C 1
ATOM 737 O O . GLU A 1 95 ? 7.123 -12.589 -28.435 1.00 82.50 95 GLU A O 1
ATOM 742 N N . ILE A 1 96 ? 7.092 -10.502 -29.225 1.00 80.94 96 ILE A N 1
ATOM 743 C CA . ILE A 1 96 ? 7.365 -9.862 -27.928 1.00 80.94 96 ILE A CA 1
ATOM 744 C C . ILE A 1 96 ? 6.317 -10.281 -26.891 1.00 80.94 96 ILE A C 1
ATOM 746 O O . ILE A 1 96 ? 6.657 -10.583 -25.745 1.00 80.94 96 ILE A O 1
ATOM 750 N N . LYS A 1 97 ? 5.033 -10.335 -27.265 1.00 80.62 97 LYS A N 1
ATOM 751 C CA . LYS A 1 97 ? 3.958 -10.788 -26.371 1.00 80.62 97 LYS A CA 1
ATOM 752 C C . LYS A 1 97 ? 4.112 -12.263 -25.990 1.00 80.62 97 LYS A C 1
ATOM 754 O O . LYS A 1 97 ? 3.848 -12.614 -24.840 1.00 80.62 97 LYS A O 1
ATOM 759 N N . GLN A 1 98 ? 4.531 -13.121 -26.918 1.00 82.19 98 GLN A N 1
ATOM 760 C CA . GLN A 1 98 ? 4.801 -14.535 -26.651 1.00 82.19 98 GLN A CA 1
ATOM 761 C C . GLN A 1 98 ? 6.041 -14.726 -25.776 1.00 82.19 98 GLN A C 1
ATOM 763 O O . GLN A 1 98 ? 5.965 -15.453 -24.791 1.00 82.19 98 GLN A O 1
ATOM 768 N N . LEU A 1 99 ? 7.136 -14.019 -26.058 1.00 80.75 99 LEU A N 1
ATOM 769 C CA . LEU A 1 99 ? 8.356 -14.032 -25.252 1.00 80.75 99 LEU A CA 1
ATOM 770 C C . LEU A 1 99 ? 8.083 -13.550 -23.827 1.00 80.75 99 LEU A C 1
ATOM 772 O O . LEU A 1 99 ? 8.497 -14.201 -22.875 1.00 80.75 99 LEU A O 1
ATOM 776 N N . LYS A 1 100 ? 7.295 -12.482 -23.651 1.00 69.50 100 LYS A N 1
ATOM 777 C CA . LYS A 1 100 ? 6.849 -12.031 -22.321 1.00 69.50 100 LYS A CA 1
ATOM 778 C C . LYS A 1 100 ? 6.075 -13.120 -21.573 1.00 69.50 100 LYS A C 1
ATOM 780 O O . LYS A 1 100 ? 6.325 -13.337 -20.392 1.00 69.50 100 LYS A O 1
ATOM 785 N N . LYS A 1 101 ? 5.170 -13.838 -22.248 1.00 75.25 101 LYS A N 1
ATOM 786 C CA . LYS A 1 101 ? 4.454 -14.980 -21.649 1.00 75.25 101 LYS A CA 1
ATOM 787 C C . LYS A 1 101 ? 5.392 -16.138 -21.307 1.00 75.25 101 LYS A C 1
ATOM 789 O O . LYS A 1 101 ? 5.253 -16.724 -20.240 1.00 75.25 101 LYS A O 1
ATOM 794 N N . ALA A 1 102 ? 6.348 -16.446 -22.180 1.00 78.50 102 ALA A N 1
ATOM 795 C CA . ALA A 1 102 ? 7.338 -17.488 -21.949 1.00 78.50 102 ALA A CA 1
ATOM 796 C C . ALA A 1 102 ? 8.234 -17.153 -20.751 1.00 78.50 102 ALA A C 1
ATOM 798 O O . ALA A 1 102 ? 8.466 -18.018 -19.921 1.00 78.50 102 ALA A O 1
ATOM 799 N N . VAL A 1 103 ? 8.664 -15.897 -20.596 1.00 74.19 103 VAL A N 1
ATOM 800 C CA . VAL A 1 103 ? 9.415 -15.434 -19.417 1.00 74.19 103 VAL A CA 1
ATOM 801 C C . VAL A 1 103 ? 8.595 -15.609 -18.137 1.00 74.19 103 VAL A C 1
ATOM 803 O O . VAL A 1 103 ? 9.117 -16.108 -17.145 1.00 74.19 103 VAL A O 1
ATOM 806 N N . VAL A 1 104 ? 7.302 -15.264 -18.153 1.00 68.75 104 VAL A N 1
ATOM 807 C CA . VAL A 1 104 ? 6.404 -15.489 -17.005 1.00 68.75 104 VAL A CA 1
ATOM 808 C C . VAL A 1 104 ? 6.308 -16.979 -16.655 1.00 68.75 104 VAL A C 1
ATOM 810 O O . VAL A 1 104 ? 6.427 -17.341 -15.486 1.00 68.75 104 VAL A O 1
ATOM 813 N N . GLU A 1 105 ? 6.149 -17.850 -17.651 1.00 71.00 105 GLU A N 1
ATOM 814 C CA . GLU A 1 105 ? 6.020 -19.294 -17.432 1.00 71.00 105 GLU A CA 1
ATOM 815 C C . GLU A 1 105 ? 7.344 -19.955 -17.016 1.00 71.00 105 GLU A C 1
ATOM 817 O O . GLU A 1 105 ? 7.366 -20.783 -16.109 1.00 71.00 105 GLU A O 1
ATOM 822 N N . LEU A 1 106 ? 8.471 -19.545 -17.599 1.00 67.06 106 LEU A N 1
ATOM 823 C CA . LEU A 1 106 ? 9.806 -19.989 -17.192 1.00 67.06 106 LEU A CA 1
ATOM 824 C C . LEU A 1 106 ? 10.121 -19.550 -15.762 1.00 67.06 106 LEU A C 1
ATOM 826 O O . LEU A 1 106 ? 10.645 -20.346 -14.989 1.00 67.06 106 LEU A O 1
ATOM 830 N N . ASN A 1 107 ? 9.730 -18.336 -15.368 1.00 58.38 107 ASN A N 1
ATOM 831 C CA . ASN A 1 107 ? 9.833 -17.892 -13.979 1.00 58.38 107 ASN A CA 1
ATOM 832 C C . ASN A 1 107 ? 8.943 -18.727 -13.050 1.00 58.38 107 ASN A C 1
ATOM 834 O O . ASN A 1 107 ? 9.372 -19.080 -11.954 1.00 58.38 107 ASN A O 1
ATOM 838 N N . ARG A 1 108 ? 7.736 -19.112 -13.484 1.00 65.69 108 ARG A N 1
ATOM 839 C CA . ARG A 1 108 ? 6.860 -20.025 -12.730 1.00 65.69 108 ARG A CA 1
ATOM 840 C C . ARG A 1 108 ? 7.500 -21.405 -12.540 1.00 65.69 108 ARG A C 1
ATOM 842 O O . ARG A 1 108 ? 7.473 -21.938 -11.433 1.00 65.69 108 ARG A O 1
ATOM 849 N N . LEU A 1 109 ? 8.100 -21.970 -13.587 1.00 67.75 109 LEU A N 1
ATOM 850 C CA . LEU A 1 109 ? 8.790 -23.264 -13.539 1.00 67.75 109 LEU A CA 1
ATOM 851 C C . LEU A 1 109 ? 10.078 -23.204 -12.706 1.00 67.75 109 LEU A C 1
ATOM 853 O O . LEU A 1 109 ? 10.330 -24.103 -11.907 1.00 67.75 109 LEU A O 1
ATOM 857 N N . HIS A 1 110 ? 10.851 -22.122 -12.817 1.00 53.78 110 HIS A N 1
ATOM 858 C CA . HIS A 1 110 ? 12.021 -21.859 -11.973 1.00 53.78 110 HIS A CA 1
ATOM 859 C C . HIS A 1 110 ? 11.637 -21.763 -10.493 1.00 53.78 110 HIS A C 1
ATOM 861 O O . HIS A 1 110 ? 12.293 -22.353 -9.638 1.00 53.78 110 HIS A O 1
ATOM 867 N N . ARG A 1 111 ? 10.517 -21.099 -10.182 1.00 47.53 111 ARG A N 1
ATOM 868 C CA . ARG A 1 111 ? 9.944 -21.056 -8.827 1.00 47.53 111 ARG A CA 1
ATOM 869 C C . ARG A 1 111 ? 9.498 -22.438 -8.358 1.00 47.53 111 ARG A C 1
ATOM 871 O O . ARG A 1 111 ? 9.819 -22.807 -7.240 1.00 47.53 111 ARG A O 1
ATOM 878 N N . ALA A 1 112 ? 8.846 -23.238 -9.203 1.00 54.06 112 ALA A N 1
ATOM 879 C CA . ALA A 1 112 ? 8.463 -24.612 -8.860 1.00 54.06 112 ALA A CA 1
ATOM 880 C C . ALA A 1 112 ? 9.680 -25.530 -8.615 1.00 54.06 112 ALA A C 1
ATOM 882 O O . ALA A 1 112 ? 9.629 -26.395 -7.743 1.00 54.06 112 ALA A O 1
ATOM 883 N N . SER A 1 113 ? 10.789 -25.310 -9.331 1.00 48.94 113 SER A N 1
ATOM 884 C CA . SER A 1 113 ? 12.075 -25.970 -9.068 1.00 48.94 113 SER A CA 1
ATOM 885 C C . SER A 1 113 ? 12.681 -25.507 -7.738 1.00 48.94 113 SER A C 1
ATOM 887 O O . SER A 1 113 ? 13.160 -26.332 -6.964 1.00 48.94 113 SER A O 1
ATOM 889 N N . LYS A 1 114 ? 12.591 -24.206 -7.427 1.00 41.50 114 LYS A N 1
ATOM 890 C CA . LYS A 1 114 ? 13.043 -23.629 -6.153 1.00 41.50 114 LYS A CA 1
ATOM 891 C C . LYS A 1 114 ? 12.167 -23.992 -4.957 1.00 41.50 114 LYS A C 1
ATOM 893 O O . LYS A 1 114 ? 12.706 -24.074 -3.869 1.00 41.50 114 LYS A O 1
ATOM 898 N N . VAL A 1 115 ? 10.876 -24.292 -5.112 1.00 44.62 115 VAL A N 1
ATOM 899 C CA . VAL A 1 115 ? 10.014 -24.807 -4.021 1.00 44.62 115 VAL A CA 1
ATOM 900 C C . VAL A 1 115 ? 10.556 -26.128 -3.452 1.00 44.62 115 VAL A C 1
ATOM 902 O O . VAL A 1 115 ? 10.340 -26.430 -2.282 1.00 44.62 115 VAL A O 1
ATOM 905 N N . ARG A 1 116 ? 11.321 -26.894 -4.245 1.00 40.09 116 ARG A N 1
ATOM 906 C CA . ARG A 1 116 ? 11.996 -28.120 -3.790 1.00 40.09 116 ARG A CA 1
ATOM 907 C C . ARG A 1 116 ? 13.318 -27.870 -3.046 1.00 40.09 116 ARG A C 1
ATOM 909 O O . ARG A 1 116 ? 13.715 -28.734 -2.276 1.00 40.09 116 ARG A O 1
ATOM 916 N N . GLU A 1 117 ? 13.965 -26.719 -3.250 1.00 36.75 117 GLU A N 1
ATOM 917 C CA . GLU A 1 117 ? 15.211 -26.307 -2.568 1.00 36.75 117 GLU A CA 1
ATOM 918 C C . GLU A 1 117 ? 14.978 -25.310 -1.411 1.00 36.75 117 GLU A C 1
ATOM 920 O O . GLU A 1 117 ? 15.730 -25.301 -0.445 1.00 36.75 117 GLU A O 1
ATOM 925 N N . ALA A 1 118 ? 13.927 -24.487 -1.471 1.00 36.72 118 ALA A N 1
ATOM 926 C CA . ALA A 1 118 ? 13.640 -23.375 -0.558 1.00 36.72 118 ALA A CA 1
ATOM 927 C C . ALA A 1 118 ? 12.723 -23.746 0.620 1.00 36.72 118 ALA A C 1
ATOM 929 O O . ALA A 1 118 ? 12.316 -22.874 1.385 1.00 36.72 118 ALA A O 1
ATOM 930 N N . ALA A 1 119 ? 12.440 -25.038 0.818 1.00 35.06 119 ALA A N 1
ATOM 931 C CA . ALA A 1 119 ? 11.830 -25.532 2.054 1.00 35.06 119 ALA A CA 1
ATOM 932 C C . ALA A 1 119 ? 12.711 -25.258 3.297 1.00 35.06 119 ALA A C 1
ATOM 934 O O . ALA A 1 119 ? 12.248 -25.405 4.426 1.00 35.06 119 ALA A O 1
ATOM 935 N N . GLU A 1 120 ? 13.953 -24.792 3.112 1.00 33.50 120 GLU A N 1
ATOM 936 C CA . GLU A 1 120 ? 14.841 -24.363 4.186 1.00 33.50 120 GLU A CA 1
ATOM 937 C C . GLU A 1 120 ? 15.339 -22.913 3.993 1.00 33.50 120 GLU A C 1
ATOM 939 O O . GLU A 1 120 ? 16.370 -22.656 3.380 1.00 33.50 120 GLU A O 1
ATOM 944 N N . LYS A 1 121 ? 14.640 -21.983 4.663 1.00 36.44 121 LYS A N 1
ATOM 945 C CA . LYS A 1 121 ? 15.079 -20.650 5.142 1.00 36.44 121 LYS A CA 1
ATOM 946 C C . LYS A 1 121 ? 14.810 -19.399 4.268 1.00 36.44 121 LYS A C 1
ATOM 948 O O . LYS A 1 121 ? 15.384 -19.218 3.199 1.00 36.44 121 LYS A O 1
ATOM 953 N N . HIS A 1 122 ? 14.126 -18.448 4.931 1.00 39.91 122 HIS A N 1
ATOM 954 C CA . HIS A 1 122 ? 14.044 -16.981 4.725 1.00 39.91 122 HIS A CA 1
ATOM 955 C C . HIS A 1 122 ? 12.837 -16.399 3.957 1.00 39.91 122 HIS A C 1
ATOM 957 O O . HIS A 1 122 ? 13.024 -15.607 3.042 1.00 39.91 122 HIS A O 1
ATOM 963 N N . GLU A 1 123 ? 11.596 -16.674 4.377 1.00 45.66 123 GLU A N 1
ATOM 964 C CA . GLU A 1 123 ? 10.411 -15.965 3.832 1.00 45.66 123 GLU A CA 1
ATOM 965 C C . GLU A 1 123 ? 9.918 -14.771 4.676 1.00 45.66 123 GLU A C 1
ATOM 967 O O . GLU A 1 123 ? 9.062 -14.010 4.231 1.00 45.66 123 GLU A O 1
ATOM 972 N N . PHE A 1 124 ? 10.464 -14.553 5.875 1.00 37.88 124 PHE A N 1
ATOM 973 C CA . PHE A 1 124 ? 10.040 -13.463 6.759 1.00 37.88 124 PHE A CA 1
ATOM 974 C C . PHE A 1 124 ? 11.103 -13.194 7.829 1.00 37.88 124 PHE A C 1
ATOM 976 O O . PHE A 1 124 ? 11.455 -14.102 8.587 1.00 37.88 124 PHE A O 1
ATOM 983 N N . TRP A 1 125 ? 11.624 -11.964 7.915 1.00 43.62 125 TRP A N 1
ATOM 984 C CA . TRP A 1 125 ? 12.595 -11.593 8.954 1.00 43.62 125 TRP A CA 1
ATOM 985 C C . TRP A 1 125 ? 12.142 -10.359 9.732 1.00 43.62 125 TRP A C 1
ATOM 987 O O . TRP A 1 125 ? 11.941 -9.293 9.152 1.00 43.62 125 TRP A O 1
ATOM 997 N N . VAL A 1 126 ? 11.996 -10.504 11.054 1.00 45.34 126 VAL A N 1
ATOM 998 C CA . VAL A 1 126 ? 11.581 -9.418 11.954 1.00 45.34 126 VAL A CA 1
ATOM 999 C C . VAL A 1 126 ? 12.802 -8.791 12.612 1.00 45.34 126 VAL A C 1
ATOM 1001 O O . VAL A 1 126 ? 13.552 -9.448 13.333 1.00 45.34 126 VAL A O 1
ATOM 1004 N N . ILE A 1 127 ? 12.953 -7.488 12.424 1.00 62.00 127 ILE A N 1
ATOM 1005 C CA . ILE A 1 127 ? 14.010 -6.664 12.996 1.00 62.00 127 ILE A CA 1
ATOM 1006 C C . ILE A 1 127 ? 13.413 -5.862 14.145 1.00 62.00 127 ILE A C 1
ATOM 1008 O O . ILE A 1 127 ? 12.408 -5.182 13.976 1.00 62.00 127 ILE A O 1
ATOM 1012 N N . LYS A 1 128 ? 14.024 -5.932 15.327 1.00 60.44 128 LYS A N 1
ATOM 1013 C CA . LYS A 1 128 ? 13.572 -5.206 16.521 1.00 60.44 128 LYS A CA 1
ATOM 1014 C C . LYS A 1 128 ? 14.716 -4.342 17.039 1.00 60.44 128 LYS A C 1
ATOM 1016 O O . LYS A 1 128 ? 15.524 -4.841 17.821 1.00 60.44 128 LYS A O 1
ATOM 1021 N N . SER A 1 129 ? 14.834 -3.125 16.510 1.00 74.62 129 SER A N 1
ATOM 1022 C CA . SER A 1 129 ? 15.741 -2.052 16.951 1.00 74.62 129 SER A CA 1
ATOM 1023 C C . SER A 1 129 ? 15.808 -0.961 15.883 1.00 74.62 129 SER A C 1
ATOM 1025 O O . SER A 1 129 ? 16.047 -1.275 14.717 1.00 74.62 129 SER A O 1
ATOM 1027 N N . GLU A 1 130 ? 15.731 0.303 16.293 1.00 82.75 130 GLU A N 1
ATOM 1028 C CA . GLU A 1 130 ? 15.980 1.475 15.445 1.00 82.75 130 GLU A CA 1
ATOM 1029 C C . GLU A 1 130 ? 17.280 1.364 14.643 1.00 82.75 130 GLU A C 1
ATOM 1031 O O . GLU A 1 130 ? 17.255 1.438 13.417 1.00 82.75 130 GLU A O 1
ATOM 1036 N N . ALA A 1 131 ? 18.400 1.090 15.318 1.00 85.31 131 ALA A N 1
ATOM 1037 C CA . ALA A 1 131 ? 19.710 0.972 14.680 1.00 85.31 131 ALA A CA 1
ATOM 1038 C C . ALA A 1 131 ? 19.742 -0.130 13.613 1.00 85.31 131 ALA A C 1
ATOM 1040 O O . ALA A 1 131 ? 20.326 0.050 12.548 1.00 85.31 131 ALA A O 1
ATOM 1041 N N . LYS A 1 132 ? 19.104 -1.275 13.887 1.00 82.25 132 LYS A N 1
ATOM 1042 C CA . LYS A 1 132 ? 19.073 -2.401 12.945 1.00 82.25 132 LYS A CA 1
ATOM 1043 C C . LYS A 1 132 ? 18.149 -2.131 11.762 1.00 82.25 132 LYS A C 1
ATOM 1045 O O . LYS A 1 132 ? 18.475 -2.536 10.653 1.00 82.25 132 LYS A O 1
ATOM 1050 N N . VAL A 1 133 ? 17.017 -1.459 11.981 1.00 83.69 133 VAL A N 1
ATOM 1051 C CA . VAL A 1 133 ? 16.119 -1.046 10.893 1.00 83.69 133 VAL A CA 1
ATOM 1052 C C . VAL A 1 133 ? 16.819 -0.010 10.013 1.00 83.69 133 VAL A C 1
ATOM 1054 O O . VAL A 1 133 ? 16.866 -0.199 8.802 1.00 83.69 133 VAL A O 1
ATOM 1057 N N . ALA A 1 134 ? 17.439 1.017 10.602 1.00 89.44 134 ALA A N 1
ATOM 1058 C CA . ALA A 1 134 ? 18.207 2.022 9.868 1.00 89.44 134 ALA A CA 1
ATOM 1059 C C . ALA A 1 134 ? 19.361 1.394 9.072 1.00 89.44 134 ALA A C 1
ATOM 1061 O O . ALA A 1 134 ? 19.483 1.634 7.875 1.00 89.44 134 ALA A O 1
ATOM 1062 N N . SER A 1 135 ? 20.153 0.522 9.705 1.00 87.75 135 SER A N 1
ATOM 1063 C CA . SER A 1 135 ? 21.229 -0.214 9.034 1.00 87.75 135 SER A CA 1
ATOM 1064 C C . SER A 1 135 ? 20.696 -1.064 7.879 1.00 87.75 135 SER A C 1
ATOM 1066 O O . SER A 1 135 ? 21.263 -1.029 6.787 1.00 87.75 135 SER A O 1
ATOM 1068 N N . LYS A 1 136 ? 19.554 -1.747 8.058 1.00 86.31 136 LYS A N 1
ATOM 1069 C CA . LYS A 1 136 ? 18.962 -2.547 6.984 1.00 86.31 136 LYS A CA 1
ATOM 1070 C C . LYS A 1 136 ? 18.473 -1.697 5.814 1.00 86.31 136 LYS A C 1
ATOM 1072 O O . LYS A 1 136 ? 18.686 -2.083 4.670 1.00 86.31 136 LYS A O 1
ATOM 1077 N N . ILE A 1 137 ? 17.858 -0.542 6.076 1.00 91.00 137 ILE A N 1
ATOM 1078 C CA . ILE A 1 137 ? 17.499 0.404 5.010 1.00 91.00 137 ILE A CA 1
ATOM 1079 C C . ILE A 1 137 ? 18.769 0.849 4.278 1.00 91.00 137 ILE A C 1
ATOM 1081 O O . ILE A 1 137 ? 18.803 0.826 3.052 1.00 91.00 137 ILE A O 1
ATOM 1085 N N . GLY A 1 138 ? 19.830 1.184 5.014 1.00 88.50 138 GLY A N 1
ATOM 1086 C CA . GLY A 1 138 ? 21.118 1.549 4.436 1.00 88.50 138 GLY A CA 1
ATOM 1087 C C . GLY A 1 138 ? 21.712 0.469 3.530 1.00 88.50 138 GLY A C 1
ATOM 1088 O O . GLY A 1 138 ? 22.240 0.793 2.469 1.00 88.50 138 GLY A O 1
ATOM 1089 N N . GLU A 1 139 ? 21.638 -0.806 3.920 1.00 86.62 139 GLU A N 1
ATOM 1090 C CA . GLU A 1 139 ? 22.067 -1.945 3.090 1.00 86.62 139 GLU A CA 1
ATOM 1091 C C . GLU A 1 139 ? 21.243 -2.071 1.801 1.00 86.62 139 GLU A C 1
ATOM 1093 O O . GLU A 1 139 ? 21.808 -2.233 0.717 1.00 86.62 139 GLU A O 1
ATOM 1098 N N . LEU A 1 140 ? 19.913 -1.985 1.912 1.00 87.62 140 LEU A N 1
ATOM 1099 C CA . LEU A 1 140 ? 18.997 -2.089 0.773 1.00 87.62 140 LEU A CA 1
ATOM 1100 C C . LEU A 1 140 ? 19.242 -0.952 -0.231 1.00 87.62 140 LEU A C 1
ATOM 1102 O O . LEU A 1 140 ? 19.403 -1.188 -1.422 1.00 87.62 140 LEU A O 1
ATOM 1106 N N . VAL A 1 141 ? 19.391 0.281 0.254 1.00 89.00 141 VAL A N 1
ATOM 1107 C CA . VAL A 1 141 ? 19.700 1.446 -0.591 1.00 89.00 141 VAL A CA 1
ATOM 1108 C C . VAL A 1 141 ? 21.072 1.316 -1.260 1.00 89.00 141 VAL A C 1
ATOM 1110 O O . VAL A 1 141 ? 21.235 1.657 -2.431 1.00 89.00 141 VAL A O 1
ATOM 1113 N N . SER A 1 142 ? 22.075 0.804 -0.542 1.00 84.75 142 SER A N 1
ATOM 1114 C CA . SER A 1 142 ? 23.407 0.566 -1.110 1.00 84.75 142 SER A CA 1
ATOM 1115 C C . SER A 1 142 ? 23.418 -0.502 -2.198 1.00 84.75 142 SER A C 1
ATOM 1117 O O . SER A 1 142 ? 24.241 -0.417 -3.105 1.00 84.75 142 SER A O 1
ATOM 1119 N N . SER A 1 143 ? 22.543 -1.500 -2.106 1.00 81.50 143 SER A N 1
ATOM 1120 C CA . SER A 1 143 ? 22.470 -2.611 -3.061 1.00 81.50 143 SER A CA 1
ATOM 1121 C C . SER A 1 143 ? 21.523 -2.359 -4.237 1.00 81.50 143 SER A C 1
ATOM 1123 O O . SER A 1 143 ? 21.613 -3.087 -5.222 1.00 81.50 143 SER A O 1
ATOM 1125 N N . ALA A 1 144 ? 20.699 -1.307 -4.176 1.00 85.56 144 ALA A N 1
ATOM 1126 C CA . ALA A 1 144 ? 19.757 -0.931 -5.229 1.00 85.56 144 ALA A CA 1
ATOM 1127 C C . ALA A 1 144 ? 20.452 -0.680 -6.576 1.00 85.56 144 ALA A C 1
ATOM 1129 O O . ALA A 1 144 ? 21.419 0.081 -6.635 1.00 85.56 144 ALA A O 1
ATOM 1130 N N . GLY A 1 145 ? 19.968 -1.300 -7.648 1.00 79.94 145 GLY A N 1
ATOM 1131 C CA . GLY A 1 145 ? 20.503 -1.180 -9.002 1.00 79.94 145 GLY A CA 1
ATOM 1132 C C . GLY A 1 145 ? 19.677 -0.298 -9.938 1.00 79.94 145 GLY A C 1
ATOM 1133 O O . GLY A 1 145 ? 20.246 0.267 -10.868 1.00 79.94 145 GLY A O 1
ATOM 1134 N N . GLU A 1 146 ? 18.369 -0.170 -9.708 1.00 83.00 146 GLU A N 1
ATOM 1135 C CA . GLU A 1 146 ? 17.441 0.511 -10.621 1.00 83.00 146 GLU A CA 1
ATOM 1136 C C . GLU A 1 146 ? 16.558 1.536 -9.903 1.00 83.00 146 GLU A C 1
ATOM 1138 O O . GLU A 1 146 ? 16.529 2.706 -10.300 1.00 83.00 146 GLU A O 1
ATOM 1143 N N . GLU A 1 147 ? 15.875 1.132 -8.826 1.00 88.50 147 GLU A N 1
ATOM 1144 C CA . GLU A 1 147 ? 14.882 1.976 -8.160 1.00 88.50 147 GLU A CA 1
ATOM 1145 C C . GLU A 1 147 ? 14.790 1.736 -6.647 1.00 88.50 147 GLU A C 1
ATOM 1147 O O . GLU A 1 147 ? 14.823 0.606 -6.156 1.00 88.50 147 GLU A O 1
ATOM 1152 N N . VAL A 1 148 ? 14.586 2.826 -5.903 1.00 93.25 148 VAL A N 1
ATOM 1153 C CA . VAL A 1 148 ? 14.197 2.814 -4.493 1.00 93.25 148 VAL A CA 1
ATOM 1154 C C . VAL A 1 148 ? 12.931 3.648 -4.300 1.00 93.25 148 VAL A C 1
ATOM 1156 O O . VAL A 1 148 ? 12.931 4.862 -4.509 1.00 93.25 148 VAL A O 1
ATOM 1159 N N . CYS A 1 149 ? 11.864 3.007 -3.831 1.00 92.31 149 CYS A N 1
ATOM 1160 C CA . CYS A 1 149 ? 10.579 3.635 -3.540 1.00 92.31 149 CYS A CA 1
ATOM 1161 C C . CYS A 1 149 ? 10.302 3.646 -2.035 1.00 92.31 149 CYS A C 1
ATOM 1163 O O . CYS A 1 149 ? 10.251 2.594 -1.396 1.00 92.31 149 CYS A O 1
ATOM 1165 N N . PHE A 1 150 ? 10.040 4.823 -1.469 1.00 94.44 150 PHE A N 1
ATOM 1166 C CA . PHE A 1 150 ? 9.617 4.975 -0.077 1.00 94.44 150 PHE A CA 1
ATOM 1167 C C . PHE A 1 150 ? 8.184 5.475 0.040 1.00 94.44 150 PHE A C 1
ATOM 1169 O O . PHE A 1 150 ? 7.776 6.375 -0.687 1.00 94.44 150 PHE A O 1
ATOM 1176 N N . LEU A 1 151 ? 7.452 4.951 1.022 1.00 88.56 151 LEU A N 1
ATOM 1177 C CA . LEU A 1 151 ? 6.209 5.531 1.526 1.00 88.56 151 LEU A CA 1
ATOM 1178 C C . LEU A 1 151 ? 6.375 5.784 3.022 1.00 88.56 151 LEU A C 1
ATOM 1180 O O . LEU A 1 151 ? 6.501 4.831 3.789 1.00 88.56 151 LEU A O 1
ATOM 1184 N N . LEU A 1 152 ? 6.424 7.054 3.421 1.00 91.81 152 LEU A N 1
ATOM 1185 C CA . LEU A 1 152 ? 6.849 7.470 4.755 1.00 91.81 152 LEU A CA 1
ATOM 1186 C C . LEU A 1 152 ? 5.777 8.259 5.502 1.00 91.81 152 LEU A C 1
ATOM 1188 O O . LEU A 1 152 ? 5.173 9.200 4.985 1.00 91.81 152 LEU A O 1
ATOM 1192 N N . ARG A 1 153 ? 5.632 7.899 6.768 1.00 87.88 153 ARG A N 1
ATOM 1193 C CA . ARG A 1 153 ? 4.991 8.653 7.838 1.00 87.88 153 ARG A CA 1
ATOM 1194 C C . ARG A 1 153 ? 6.004 9.544 8.551 1.00 87.88 153 ARG A C 1
ATOM 1196 O O . ARG A 1 153 ? 7.198 9.513 8.260 1.00 87.88 153 ARG A O 1
ATOM 1203 N N . GLU A 1 154 ? 5.536 10.279 9.549 1.00 87.00 154 GLU A N 1
ATOM 1204 C CA . GLU A 1 154 ? 6.335 11.130 10.433 1.00 87.00 154 GLU A CA 1
ATOM 1205 C C . GLU A 1 154 ? 7.486 10.373 11.091 1.00 87.00 154 GLU A C 1
ATOM 1207 O O . GLU A 1 154 ? 8.610 10.871 11.138 1.00 87.00 154 GLU A O 1
ATOM 1212 N N . ASP A 1 155 ? 7.224 9.160 11.587 1.00 86.75 155 ASP A N 1
ATOM 1213 C CA . ASP A 1 155 ? 8.242 8.327 12.222 1.00 86.75 155 ASP A CA 1
ATOM 1214 C C . ASP A 1 155 ? 9.258 7.808 11.196 1.00 86.75 155 ASP A C 1
ATOM 1216 O O . ASP A 1 155 ? 10.458 7.826 11.454 1.00 86.75 155 ASP A O 1
ATOM 1220 N N . GLY A 1 156 ? 8.819 7.444 9.990 1.00 89.69 156 GLY A N 1
ATOM 1221 C CA . GLY A 1 156 ? 9.725 7.078 8.906 1.00 89.69 156 GLY A CA 1
ATOM 1222 C C . GLY A 1 156 ? 10.638 8.223 8.484 1.00 89.69 156 GLY A C 1
ATOM 1223 O O . GLY A 1 156 ? 11.849 8.036 8.396 1.00 89.69 156 GLY A O 1
ATOM 1224 N N . ILE A 1 157 ? 10.083 9.423 8.294 1.00 91.81 157 ILE A N 1
ATOM 1225 C CA . ILE A 1 157 ? 10.860 10.636 8.000 1.00 91.81 157 ILE A CA 1
ATOM 1226 C C . ILE A 1 157 ? 11.856 10.905 9.133 1.00 91.81 157 ILE A C 1
ATOM 1228 O O . ILE A 1 157 ? 13.032 11.158 8.875 1.00 91.81 157 ILE A O 1
ATOM 1232 N N . ALA A 1 158 ? 11.410 10.810 10.389 1.00 90.25 158 ALA A N 1
ATOM 1233 C CA . ALA A 1 158 ? 12.271 11.011 11.549 1.00 90.25 158 ALA A CA 1
ATOM 1234 C C . ALA A 1 158 ? 13.425 9.999 11.603 1.00 90.25 158 ALA A C 1
ATOM 1236 O O . ALA A 1 158 ? 14.538 10.389 11.945 1.00 90.25 158 ALA A O 1
ATOM 1237 N N . LEU A 1 159 ? 13.189 8.733 11.238 1.00 89.56 159 LEU A N 1
ATOM 1238 C CA . LEU A 1 159 ? 14.238 7.716 11.146 1.00 89.56 159 LEU A CA 1
ATOM 1239 C C . LEU A 1 159 ? 15.282 8.083 10.085 1.00 89.56 159 LEU A C 1
ATOM 1241 O O . LEU A 1 159 ? 16.479 7.994 10.354 1.00 89.56 159 LEU A O 1
ATOM 1245 N N . LEU A 1 160 ? 14.838 8.519 8.900 1.00 89.06 160 LEU A N 1
ATOM 1246 C CA . LEU A 1 160 ? 15.740 8.913 7.814 1.00 89.06 160 LEU A CA 1
ATOM 1247 C C . LEU A 1 160 ? 16.588 10.134 8.183 1.00 89.06 160 LEU A C 1
ATOM 1249 O O . LEU A 1 160 ? 17.772 10.180 7.864 1.00 89.06 160 LEU A O 1
ATOM 1253 N N . LEU A 1 161 ? 15.991 11.108 8.871 1.00 87.00 161 LEU A N 1
ATOM 1254 C CA . LEU A 1 161 ? 16.650 12.347 9.289 1.00 87.00 161 LEU A CA 1
ATOM 1255 C C . LEU A 1 161 ? 17.414 12.217 10.617 1.00 87.00 161 LEU A C 1
ATOM 1257 O O . LEU A 1 161 ? 17.986 13.200 11.090 1.00 87.00 161 LEU A O 1
ATOM 1261 N N . ASN A 1 162 ? 17.423 11.046 11.261 1.00 83.06 162 ASN A N 1
ATOM 1262 C CA . ASN A 1 162 ? 18.018 10.909 12.586 1.00 83.06 162 ASN A CA 1
ATOM 1263 C C . ASN A 1 162 ? 19.544 11.094 12.536 1.00 83.06 162 ASN A C 1
ATOM 1265 O O . ASN A 1 162 ? 20.266 10.257 11.997 1.00 83.06 162 ASN A O 1
ATOM 1269 N N . ASN A 1 163 ? 20.046 12.130 13.216 1.00 68.94 163 ASN A N 1
ATOM 1270 C CA . ASN A 1 163 ? 21.472 12.458 13.315 1.00 68.94 163 ASN A CA 1
ATOM 1271 C C . ASN A 1 163 ? 22.364 11.299 13.802 1.00 68.94 163 ASN A C 1
ATOM 1273 O O . ASN A 1 163 ? 23.518 11.210 13.390 1.00 68.94 163 ASN A O 1
ATOM 1277 N N . LYS A 1 164 ? 21.858 10.383 14.643 1.00 72.25 164 LYS A N 1
ATOM 1278 C CA . LYS A 1 164 ? 22.635 9.214 15.110 1.00 72.25 164 LYS A CA 1
ATOM 1279 C C . LYS A 1 164 ? 22.914 8.192 14.006 1.00 72.25 164 LYS A C 1
ATOM 1281 O O . LYS A 1 164 ? 23.908 7.477 14.081 1.00 72.25 164 LYS A O 1
ATOM 1286 N N . TYR A 1 165 ? 22.043 8.127 13.003 1.00 64.06 165 TYR A N 1
ATOM 1287 C CA . TYR A 1 165 ? 22.079 7.153 11.909 1.00 64.06 165 TYR A CA 1
ATOM 1288 C C . TYR A 1 165 ? 22.115 7.837 10.537 1.00 64.06 165 TYR A C 1
ATOM 1290 O O . TYR A 1 165 ? 21.891 7.204 9.508 1.00 64.06 165 TYR A O 1
ATOM 1298 N N . TYR A 1 166 ? 22.436 9.131 10.513 1.00 61.94 166 TYR A N 1
ATOM 1299 C CA . TYR A 1 166 ? 22.395 9.990 9.330 1.00 61.94 166 TYR A CA 1
ATOM 1300 C C . TYR A 1 166 ? 23.259 9.449 8.180 1.00 61.94 166 TYR A C 1
ATOM 1302 O O . TYR A 1 166 ? 22.897 9.535 7.005 1.00 61.94 166 TYR A O 1
ATOM 1310 N N . ASN A 1 167 ? 24.376 8.807 8.536 1.00 60.00 167 ASN A N 1
ATOM 1311 C CA . ASN A 1 167 ? 25.307 8.188 7.594 1.00 60.00 167 ASN A CA 1
ATOM 1312 C C . ASN A 1 167 ? 24.824 6.835 7.044 1.00 60.00 167 ASN A C 1
ATOM 1314 O O . ASN A 1 167 ? 25.313 6.396 6.004 1.00 60.00 167 ASN A O 1
ATOM 1318 N N . GLU A 1 168 ? 23.886 6.165 7.719 1.00 68.88 168 GLU A N 1
ATOM 1319 C CA . GLU A 1 168 ? 2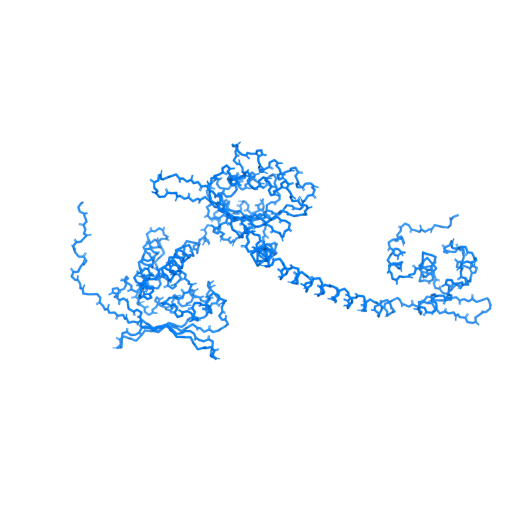3.381 4.859 7.288 1.00 68.88 168 GLU A CA 1
ATOM 1320 C C . GLU A 1 168 ? 22.356 4.989 6.170 1.00 68.88 168 GLU A C 1
ATOM 1322 O O . GLU A 1 168 ? 22.375 4.177 5.253 1.00 68.88 168 GLU A O 1
ATOM 1327 N N . VAL A 1 169 ? 21.487 6.003 6.206 1.00 79.50 169 VAL A N 1
ATOM 1328 C CA . VAL A 1 169 ? 20.356 6.057 5.271 1.00 79.50 169 VAL A CA 1
ATOM 1329 C C . VAL A 1 169 ? 20.371 7.290 4.382 1.00 79.50 169 VAL A C 1
ATOM 1331 O O . VAL A 1 169 ? 20.466 7.154 3.164 1.00 79.50 169 VAL A O 1
ATOM 1334 N N . LEU A 1 170 ? 20.315 8.496 4.950 1.00 82.12 170 LEU A N 1
ATOM 1335 C CA . LEU A 1 170 ? 20.113 9.707 4.152 1.00 82.12 170 LEU A CA 1
ATOM 1336 C C . LEU A 1 170 ? 21.316 10.047 3.269 1.00 82.12 170 LEU A C 1
ATOM 1338 O O . LEU A 1 170 ? 21.132 10.352 2.093 1.00 82.12 170 LEU A O 1
ATOM 1342 N N . LEU A 1 171 ? 22.548 9.929 3.783 1.00 80.31 171 LEU A N 1
ATOM 1343 C CA . LEU A 1 171 ? 23.743 10.112 2.948 1.00 80.31 171 LEU A CA 1
ATOM 1344 C C . LEU A 1 171 ? 23.811 9.090 1.806 1.00 80.31 171 LEU A C 1
ATOM 1346 O O . LEU A 1 171 ? 24.192 9.451 0.694 1.00 80.31 171 LEU A O 1
ATOM 1350 N N . ARG A 1 172 ? 23.423 7.834 2.064 1.00 82.50 172 ARG A N 1
ATOM 1351 C CA . ARG A 1 172 ? 23.415 6.774 1.045 1.00 82.50 172 ARG A CA 1
ATOM 1352 C C . ARG A 1 172 ? 22.336 7.013 -0.005 1.00 82.50 172 ARG A C 1
ATOM 1354 O O . ARG A 1 172 ? 22.581 6.806 -1.186 1.00 82.50 172 ARG A O 1
ATOM 1361 N N . LEU A 1 173 ? 21.169 7.509 0.401 1.00 82.88 173 LEU A N 1
ATOM 1362 C CA . LEU A 1 173 ? 20.119 7.917 -0.530 1.00 82.88 173 LEU A CA 1
ATOM 1363 C C . LEU A 1 173 ? 20.560 9.087 -1.403 1.00 82.88 173 LEU A C 1
ATOM 1365 O O . LEU A 1 173 ? 20.377 9.041 -2.614 1.00 82.88 173 LEU A O 1
ATOM 1369 N N . MET A 1 174 ? 21.181 10.108 -0.811 1.00 81.38 174 MET A N 1
ATOM 1370 C CA . MET A 1 174 ? 21.668 11.268 -1.559 1.00 81.38 174 MET A CA 1
ATOM 1371 C C . MET A 1 174 ? 22.832 10.934 -2.498 1.00 81.38 174 MET A C 1
ATOM 1373 O O . MET A 1 174 ? 22.966 11.566 -3.544 1.00 81.38 174 MET A O 1
ATOM 1377 N N . SER A 1 175 ? 23.690 9.968 -2.149 1.00 83.00 175 SER A N 1
ATOM 1378 C CA . SER A 1 175 ? 24.750 9.523 -3.058 1.00 83.00 175 SER A CA 1
ATOM 1379 C C . SER A 1 175 ? 24.189 8.692 -4.211 1.00 83.00 175 SER A C 1
ATOM 1381 O O . SER A 1 175 ? 24.584 8.902 -5.357 1.00 83.00 175 SER A O 1
ATOM 1383 N N . ARG A 1 176 ? 23.235 7.795 -3.928 1.00 80.44 176 ARG A N 1
ATOM 1384 C CA . ARG A 1 176 ? 22.650 6.881 -4.919 1.00 80.44 176 ARG A CA 1
ATOM 1385 C C . ARG A 1 176 ? 21.588 7.521 -5.803 1.00 80.44 176 ARG A C 1
ATOM 1387 O O . ARG A 1 176 ? 21.407 7.051 -6.917 1.00 80.44 176 ARG A O 1
ATOM 1394 N N . SER A 1 177 ? 20.950 8.617 -5.391 1.00 76.19 177 SER A N 1
ATOM 1395 C CA . SER A 1 177 ? 19.918 9.305 -6.188 1.00 76.19 177 SER A CA 1
ATOM 1396 C C . SER A 1 177 ? 20.413 9.869 -7.526 1.00 76.19 177 SER A C 1
ATOM 1398 O O . SER A 1 177 ? 19.608 10.259 -8.366 1.00 76.19 177 SER A O 1
ATOM 1400 N N . ARG A 1 178 ? 21.735 9.914 -7.747 1.00 76.06 178 ARG A N 1
ATOM 1401 C CA . ARG A 1 178 ? 22.345 10.268 -9.041 1.00 76.06 178 ARG A CA 1
ATOM 1402 C C . ARG A 1 178 ? 22.466 9.086 -10.007 1.00 76.06 178 ARG A C 1
ATOM 1404 O O . ARG A 1 178 ? 22.668 9.306 -11.196 1.00 76.06 178 ARG A O 1
ATOM 1411 N N . GLU A 1 179 ? 22.391 7.863 -9.492 1.00 77.12 179 GLU A N 1
ATOM 1412 C CA . GLU A 1 179 ? 22.618 6.607 -10.220 1.00 77.12 179 GLU A CA 1
ATOM 1413 C C . GLU A 1 179 ? 21.343 5.758 -10.323 1.00 77.12 179 GLU A C 1
ATOM 1415 O O . GLU A 1 179 ? 21.175 5.016 -11.285 1.00 77.12 179 GLU A O 1
ATOM 1420 N N . VAL A 1 180 ? 20.452 5.880 -9.338 1.00 82.75 180 VAL A N 1
ATOM 1421 C CA . VAL A 1 180 ? 19.260 5.054 -9.124 1.00 82.75 180 VAL A CA 1
ATOM 1422 C C . VAL A 1 180 ? 18.050 5.978 -8.996 1.00 82.75 180 VAL A C 1
ATOM 1424 O O . VAL A 1 180 ? 18.147 7.047 -8.387 1.00 82.75 180 VAL A O 1
ATOM 1427 N N . HIS A 1 181 ? 16.901 5.582 -9.546 1.00 84.56 181 HIS A N 1
ATOM 1428 C CA . HIS A 1 181 ? 15.670 6.353 -9.384 1.00 84.56 181 HIS A CA 1
ATOM 1429 C C . HIS A 1 181 ? 15.199 6.282 -7.925 1.00 84.56 181 HIS A C 1
ATOM 1431 O O . HIS A 1 181 ? 14.975 5.196 -7.397 1.00 84.56 181 HIS A O 1
ATOM 1437 N N . VAL A 1 182 ? 15.056 7.429 -7.256 1.00 88.50 182 VAL A N 1
ATOM 1438 C CA . VAL A 1 182 ? 14.579 7.492 -5.866 1.00 88.50 182 VAL A CA 1
ATOM 1439 C C . VAL A 1 182 ? 13.244 8.220 -5.830 1.00 88.50 182 VAL A C 1
ATOM 1441 O O . VAL A 1 182 ? 13.191 9.429 -6.039 1.00 88.50 182 VAL A O 1
ATOM 1444 N N . ALA A 1 183 ? 12.172 7.490 -5.523 1.00 89.00 183 ALA A N 1
ATOM 1445 C CA . ALA A 1 183 ? 10.833 8.046 -5.372 1.00 89.00 183 ALA A CA 1
ATOM 1446 C C . ALA A 1 183 ? 10.421 8.044 -3.897 1.00 89.00 183 ALA A C 1
ATOM 1448 O O . ALA A 1 183 ? 10.311 6.988 -3.273 1.00 89.00 183 ALA A O 1
ATOM 1449 N N . VAL A 1 184 ? 10.161 9.223 -3.328 1.00 93.56 184 VAL A N 1
ATOM 1450 C CA . VAL A 1 184 ? 9.732 9.351 -1.929 1.00 93.56 184 VAL A CA 1
ATOM 1451 C C . VAL A 1 184 ? 8.310 9.879 -1.869 1.00 93.56 184 VAL A C 1
ATOM 1453 O O . VAL A 1 184 ? 8.036 11.007 -2.268 1.00 93.56 184 VAL A O 1
ATOM 1456 N N . TYR A 1 185 ? 7.411 9.077 -1.316 1.00 91.50 185 TYR A N 1
ATOM 1457 C CA . TYR A 1 185 ? 6.040 9.451 -1.007 1.00 91.50 185 TYR A CA 1
ATOM 1458 C C . TYR A 1 185 ? 5.901 9.672 0.495 1.00 91.50 185 TYR A C 1
ATOM 1460 O O . TYR A 1 185 ? 6.426 8.892 1.289 1.00 91.50 185 TYR A O 1
ATOM 1468 N N . SER A 1 186 ? 5.176 10.709 0.899 1.00 90.50 186 SER A N 1
ATOM 1469 C CA . SER A 1 186 ? 4.917 10.995 2.305 1.00 90.50 186 SER A CA 1
ATOM 1470 C C . SER A 1 186 ? 3.444 11.264 2.570 1.00 90.50 186 SER A C 1
ATOM 1472 O O . SER A 1 186 ? 2.783 11.959 1.802 1.00 90.50 186 SER A O 1
ATOM 1474 N N . SER A 1 187 ? 2.952 10.734 3.686 1.00 83.88 187 SER A N 1
ATOM 1475 C CA . SER A 1 187 ? 1.671 11.107 4.275 1.00 83.88 187 SER A CA 1
ATOM 1476 C C . SER A 1 187 ? 1.905 11.550 5.710 1.00 83.88 187 SER A C 1
ATOM 1478 O O . SER A 1 187 ? 2.638 10.896 6.450 1.00 83.88 187 SER A O 1
ATOM 1480 N N . LEU A 1 188 ? 1.208 12.606 6.120 1.00 78.12 188 LEU A N 1
ATOM 1481 C CA . LEU A 1 188 ? 1.178 13.065 7.504 1.00 78.12 188 LEU A CA 1
ATOM 1482 C C . LEU A 1 188 ? -0.220 12.837 8.089 1.00 78.12 188 LEU A C 1
ATOM 1484 O O . LEU A 1 188 ? -1.230 13.193 7.489 1.00 78.12 188 LEU A O 1
ATOM 1488 N N . THR A 1 189 ? -0.239 12.207 9.249 1.00 68.19 189 THR A N 1
ATOM 1489 C CA . THR A 1 189 ? -1.324 12.109 10.227 1.00 68.19 189 THR A CA 1
ATOM 1490 C C . THR A 1 189 ? -1.233 13.188 11.315 1.00 68.19 189 THR A C 1
ATOM 1492 O O . THR A 1 189 ? -2.260 13.583 11.857 1.00 68.19 189 THR A O 1
ATOM 1495 N N . ASP A 1 190 ? -0.031 13.696 11.595 1.00 72.88 190 ASP A N 1
ATOM 1496 C CA . ASP A 1 190 ? 0.271 14.798 12.505 1.00 72.88 190 ASP A CA 1
ATOM 1497 C C . ASP A 1 190 ? 0.798 16.014 11.722 1.00 72.88 190 ASP A C 1
ATOM 1499 O O . ASP A 1 190 ? 1.803 15.939 11.014 1.00 72.88 190 ASP A O 1
ATOM 1503 N N . PHE A 1 191 ? 0.118 17.150 11.881 1.00 76.56 191 PHE A N 1
ATOM 1504 C CA . PHE A 1 191 ? 0.469 18.434 11.262 1.00 76.56 191 PHE A CA 1
ATOM 1505 C C . PHE A 1 191 ? 1.140 19.397 12.250 1.00 76.56 191 PHE A C 1
ATOM 1507 O O . PHE A 1 191 ? 1.102 20.612 12.059 1.00 76.56 191 PHE A O 1
ATOM 1514 N N . SER A 1 192 ? 1.739 18.878 13.324 1.00 81.31 192 SER A N 1
ATOM 1515 C CA . SER A 1 192 ? 2.569 19.670 14.227 1.00 81.31 192 SER A CA 1
ATOM 1516 C C . SER A 1 192 ? 3.720 20.352 13.481 1.00 81.31 192 SER A C 1
ATOM 1518 O O . SER A 1 192 ? 4.210 19.858 12.460 1.00 81.31 192 SER A O 1
ATOM 1520 N N . GLY A 1 193 ? 4.194 21.479 14.025 1.00 82.69 193 GLY A N 1
ATOM 1521 C 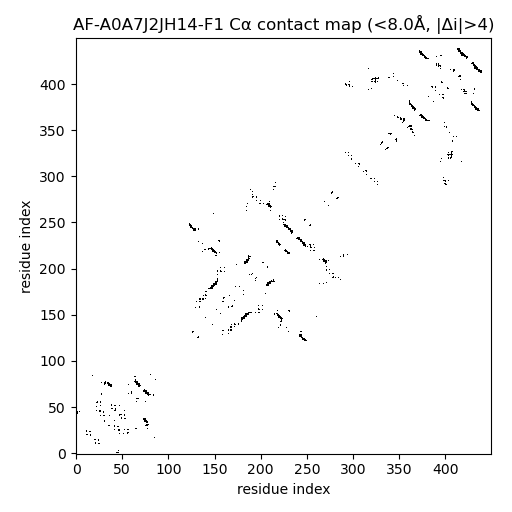CA . GLY A 1 193 ? 5.351 22.189 13.472 1.00 82.69 193 GLY A CA 1
ATOM 1522 C C . GLY A 1 193 ? 6.570 21.276 13.314 1.00 82.69 193 GLY A C 1
ATOM 1523 O O . GLY A 1 193 ? 7.207 21.291 12.272 1.00 82.69 193 GLY A O 1
ATOM 1524 N N . GLU A 1 194 ? 6.817 20.381 14.276 1.00 86.44 194 GLU A N 1
ATOM 1525 C CA . GLU A 1 194 ? 7.929 19.424 14.212 1.00 86.44 194 GLU A CA 1
ATOM 1526 C C . GLU A 1 194 ? 7.809 18.452 13.022 1.00 86.44 194 GLU A C 1
ATOM 1528 O O . GLU A 1 194 ? 8.792 18.193 12.322 1.00 86.44 194 GLU A O 1
ATOM 1533 N N . SER A 1 195 ? 6.615 17.904 12.779 1.00 86.06 195 SER A N 1
ATOM 1534 C CA . SER A 1 195 ? 6.362 16.980 11.665 1.00 86.06 195 SER A CA 1
ATOM 1535 C C . SER A 1 195 ? 6.458 17.688 10.308 1.00 86.06 195 SER A C 1
ATOM 1537 O O . SER A 1 195 ? 7.042 17.147 9.362 1.00 86.06 195 SER A O 1
ATOM 1539 N N . LEU A 1 196 ? 5.966 18.927 10.222 1.00 87.88 196 LEU A N 1
ATOM 1540 C CA . LEU A 1 196 ? 6.066 19.763 9.024 1.00 87.88 196 LEU A CA 1
ATOM 1541 C C . LEU A 1 196 ? 7.506 20.211 8.738 1.00 87.88 196 LEU A C 1
ATOM 1543 O O . LEU A 1 196 ? 7.936 20.153 7.586 1.00 87.88 196 LEU A O 1
ATOM 1547 N N . ASP A 1 197 ? 8.278 20.569 9.765 1.00 90.62 197 ASP A N 1
ATOM 1548 C CA . ASP A 1 197 ? 9.691 20.942 9.643 1.00 90.62 197 ASP A CA 1
ATOM 1549 C C . ASP A 1 197 ? 10.540 19.773 9.137 1.00 90.62 197 ASP A C 1
ATOM 1551 O O . ASP A 1 197 ? 11.392 19.937 8.262 1.00 90.62 197 ASP A O 1
ATOM 1555 N N . LYS A 1 198 ? 10.272 18.557 9.624 1.00 91.38 198 LYS A N 1
ATOM 1556 C CA . LYS A 1 198 ? 10.926 17.339 9.124 1.00 91.38 198 LYS A CA 1
ATOM 1557 C C . LYS A 1 198 ? 10.572 17.060 7.666 1.00 91.38 198 LYS A C 1
ATOM 1559 O O . LYS A 1 198 ? 11.464 16.766 6.871 1.00 91.38 198 LYS A O 1
ATOM 1564 N N . LEU A 1 199 ? 9.294 17.169 7.290 1.00 91.12 199 LEU A N 1
ATOM 1565 C CA . LEU A 1 199 ? 8.877 17.008 5.894 1.00 91.12 199 LEU A CA 1
ATOM 1566 C C . LEU A 1 199 ? 9.531 18.066 4.992 1.00 91.12 199 LEU A C 1
ATOM 1568 O O . LEU A 1 199 ? 9.975 17.740 3.888 1.00 91.12 199 LEU A O 1
ATOM 1572 N N . ARG A 1 200 ? 9.623 19.315 5.462 1.00 92.38 200 ARG A N 1
ATOM 1573 C CA . ARG A 1 200 ? 10.309 20.418 4.780 1.00 92.38 200 ARG A CA 1
ATOM 1574 C C . ARG A 1 200 ? 11.779 20.093 4.554 1.00 92.38 200 ARG A C 1
ATOM 1576 O O . ARG A 1 200 ? 12.215 20.109 3.406 1.00 92.38 200 ARG A O 1
ATOM 1583 N N . LEU A 1 201 ? 12.500 19.714 5.607 1.00 90.50 201 LEU A N 1
ATOM 1584 C CA . LEU A 1 201 ? 13.916 19.364 5.529 1.00 90.50 201 LEU A CA 1
ATOM 1585 C C . LEU A 1 201 ? 14.156 18.189 4.570 1.00 90.50 201 LEU A C 1
ATOM 1587 O O . LEU A 1 201 ? 15.025 18.261 3.707 1.00 90.50 201 LEU A O 1
ATOM 1591 N N . LEU A 1 202 ? 13.348 17.126 4.654 1.00 91.00 202 LEU A N 1
ATOM 1592 C CA . LEU A 1 202 ? 13.461 15.995 3.729 1.00 91.00 202 LEU A CA 1
ATOM 1593 C C . LEU A 1 202 ? 13.195 16.422 2.278 1.00 91.00 202 LEU A C 1
ATOM 1595 O O . LEU A 1 202 ? 13.909 15.997 1.374 1.00 91.00 202 LEU A O 1
ATOM 1599 N N . SER A 1 203 ? 12.203 17.288 2.059 1.00 90.69 203 SER A N 1
ATOM 1600 C CA . SER A 1 203 ? 11.869 17.814 0.731 1.00 90.69 203 SER A CA 1
ATOM 1601 C C . SER A 1 203 ? 12.970 18.714 0.164 1.00 90.69 203 SER A C 1
ATOM 1603 O O . SER A 1 203 ? 13.122 18.821 -1.050 1.00 90.69 203 SER A O 1
ATOM 1605 N N . GLU A 1 204 ? 13.745 19.402 1.000 1.00 89.44 204 GLU A N 1
ATOM 1606 C CA . GLU A 1 204 ? 14.910 20.170 0.547 1.00 89.44 204 GLU A CA 1
ATOM 1607 C C . GLU A 1 204 ? 16.023 19.266 0.010 1.00 89.44 204 GLU A C 1
ATOM 1609 O O . GLU A 1 204 ? 16.708 19.653 -0.937 1.00 89.44 204 GLU A O 1
ATOM 1614 N N . LEU A 1 205 ? 16.150 18.059 0.565 1.00 87.06 205 LEU A N 1
ATOM 1615 C CA . LEU A 1 205 ? 17.200 17.098 0.230 1.00 87.06 205 LEU A CA 1
ATOM 1616 C C . LEU A 1 205 ? 16.811 16.134 -0.901 1.00 87.06 205 LEU A C 1
ATOM 1618 O O . LEU A 1 205 ? 17.680 15.709 -1.660 1.00 87.06 205 LEU A O 1
ATOM 1622 N N . LEU A 1 206 ? 15.528 15.777 -1.015 1.00 88.75 206 LEU A N 1
ATOM 1623 C CA . LEU A 1 206 ? 15.003 14.798 -1.973 1.00 88.75 206 LEU A CA 1
ATOM 1624 C C . LEU A 1 206 ? 13.713 15.297 -2.637 1.00 88.75 206 LEU A C 1
ATOM 1626 O O . LEU A 1 206 ? 12.969 16.102 -2.075 1.00 88.75 206 LEU A O 1
ATOM 1630 N N . GLU A 1 207 ? 13.396 14.773 -3.822 1.00 88.81 207 GLU A N 1
ATOM 1631 C CA . GLU A 1 207 ? 12.077 14.984 -4.421 1.00 88.81 207 GLU A CA 1
ATOM 1632 C C . GLU A 1 207 ? 11.019 14.165 -3.675 1.00 88.81 207 GLU A C 1
ATOM 1634 O O . GLU A 1 207 ? 10.875 12.958 -3.867 1.00 88.81 207 GLU A O 1
ATOM 1639 N N . VAL A 1 208 ? 10.273 14.841 -2.801 1.00 93.19 208 VAL A N 1
ATOM 1640 C CA . VAL A 1 208 ? 9.207 14.229 -2.005 1.00 93.19 208 VAL A CA 1
ATOM 1641 C C . VAL A 1 208 ? 7.843 14.576 -2.589 1.00 93.19 208 VAL A C 1
ATOM 1643 O O . VAL A 1 208 ? 7.519 15.739 -2.845 1.00 93.19 208 VAL A O 1
ATOM 1646 N N . GLN A 1 209 ? 7.017 13.553 -2.755 1.00 91.69 209 GLN A N 1
ATOM 1647 C CA . GLN A 1 209 ? 5.630 13.634 -3.174 1.00 91.69 209 GLN A CA 1
ATOM 1648 C C . GLN A 1 209 ? 4.718 13.435 -1.956 1.00 91.69 209 GLN A C 1
ATOM 1650 O O . GLN A 1 209 ? 4.743 12.397 -1.305 1.00 91.69 209 GLN A O 1
ATOM 1655 N N . TYR A 1 210 ? 3.894 14.423 -1.633 1.00 87.06 210 TYR A N 1
ATOM 1656 C CA . TYR A 1 210 ? 2.859 14.311 -0.614 1.00 87.06 210 TYR A CA 1
ATOM 1657 C C . TYR A 1 210 ? 1.634 13.565 -1.149 1.00 87.06 210 TYR A C 1
ATOM 1659 O O . TYR A 1 210 ? 1.203 13.770 -2.291 1.00 87.06 210 TYR A O 1
ATOM 1667 N N . VAL A 1 211 ? 1.049 12.724 -0.303 1.00 81.88 211 VAL A N 1
ATOM 1668 C CA . VAL A 1 211 ? -0.173 11.973 -0.582 1.00 81.88 211 VAL A CA 1
ATOM 1669 C C . VAL A 1 211 ? -1.181 12.225 0.536 1.00 81.88 211 VAL A C 1
ATOM 1671 O O . VAL A 1 211 ? -0.876 12.018 1.706 1.00 81.88 211 VAL A O 1
ATOM 1674 N N . ASP A 1 212 ? -2.395 12.641 0.169 1.00 67.56 212 ASP A N 1
ATOM 1675 C CA . ASP A 1 212 ? -3.523 12.869 1.091 1.00 67.56 212 ASP A CA 1
ATOM 1676 C C . ASP A 1 212 ? -4.225 11.538 1.431 1.00 67.56 212 ASP A C 1
ATOM 1678 O O . ASP A 1 212 ? -5.413 11.342 1.177 1.00 67.56 212 ASP A O 1
ATOM 1682 N N . TYR A 1 213 ? -3.445 10.559 1.897 1.00 59.97 213 TYR A N 1
ATOM 1683 C CA . TYR A 1 213 ? -3.941 9.253 2.325 1.00 59.97 213 TYR A CA 1
ATOM 1684 C C . TYR A 1 213 ? -3.113 8.745 3.510 1.00 59.97 213 TYR A C 1
ATOM 1686 O O . TYR A 1 213 ? -1.929 8.458 3.320 1.00 59.97 213 TYR A O 1
ATOM 1694 N N . PRO A 1 214 ? -3.711 8.584 4.706 1.00 54.69 214 PRO A N 1
ATOM 1695 C CA . PRO A 1 214 ? -2.983 8.163 5.891 1.00 54.69 214 PRO A CA 1
ATOM 1696 C C . PRO A 1 214 ? -2.494 6.726 5.734 1.00 54.69 214 PRO A C 1
ATOM 1698 O O . PRO A 1 214 ? -3.270 5.784 5.571 1.00 54.69 214 PRO A O 1
ATOM 1701 N N . VAL A 1 215 ? -1.181 6.552 5.817 1.00 62.03 215 VAL A N 1
ATOM 1702 C CA . VAL A 1 215 ? -0.544 5.235 5.794 1.00 62.03 215 VAL A CA 1
ATOM 1703 C C . VAL A 1 215 ? -0.272 4.795 7.226 1.00 62.03 215 VAL A C 1
ATOM 1705 O O . VAL A 1 215 ? 0.124 5.597 8.065 1.00 62.03 215 VAL A O 1
ATOM 1708 N N . SER A 1 216 ? -0.518 3.524 7.540 1.00 60.69 216 SER A N 1
ATOM 1709 C CA . SER A 1 216 ? -0.360 2.995 8.902 1.00 60.69 216 SER A CA 1
ATOM 1710 C C . SER A 1 216 ? 1.066 2.522 9.202 1.00 60.69 216 SER A C 1
ATOM 1712 O O . SER A 1 216 ? 1.450 2.432 10.368 1.00 60.69 216 SER A O 1
ATOM 1714 N N . THR A 1 217 ? 1.870 2.272 8.168 1.00 68.31 217 THR A N 1
ATOM 1715 C CA . THR A 1 217 ? 3.249 1.781 8.254 1.00 68.31 217 THR A CA 1
ATOM 1716 C C . THR A 1 217 ? 4.115 2.450 7.193 1.00 68.31 217 THR A C 1
ATOM 1718 O O . THR A 1 217 ? 3.608 2.855 6.147 1.00 68.31 217 THR A O 1
ATOM 1721 N N . ASN A 1 218 ? 5.420 2.521 7.443 1.00 85.19 218 ASN A N 1
ATOM 1722 C CA . ASN A 1 218 ? 6.391 2.931 6.439 1.00 85.19 218 ASN A CA 1
ATOM 1723 C C . ASN A 1 218 ? 6.747 1.747 5.534 1.00 85.19 218 ASN A C 1
ATOM 1725 O O . ASN A 1 218 ? 6.808 0.605 6.007 1.00 85.19 218 ASN A O 1
ATOM 1729 N N . LEU A 1 219 ? 6.996 2.031 4.256 1.00 85.38 219 LEU A N 1
ATOM 1730 C CA . LEU A 1 219 ? 7.428 1.067 3.244 1.00 85.38 219 LEU A CA 1
ATOM 1731 C C . LEU A 1 219 ? 8.738 1.533 2.605 1.00 85.38 219 LEU A C 1
ATOM 1733 O O . LEU A 1 219 ? 8.894 2.717 2.305 1.00 85.38 219 LEU A O 1
ATOM 1737 N N . CYS A 1 220 ? 9.634 0.591 2.338 1.00 90.94 220 CYS A N 1
ATOM 1738 C CA . CYS A 1 220 ? 10.789 0.757 1.462 1.00 90.94 220 CYS A CA 1
ATOM 1739 C C . CYS A 1 220 ? 10.812 -0.420 0.485 1.00 90.94 220 CYS A C 1
ATOM 1741 O O . CYS A 1 220 ? 10.913 -1.567 0.916 1.00 90.94 220 CYS A O 1
ATOM 1743 N N . LEU A 1 221 ? 10.672 -0.139 -0.806 1.00 87.06 221 LEU A N 1
ATOM 1744 C CA . LEU A 1 221 ? 10.749 -1.117 -1.882 1.00 87.06 221 LEU A CA 1
ATOM 1745 C C . LEU A 1 221 ? 12.012 -0.851 -2.700 1.00 87.06 221 LEU A C 1
ATOM 1747 O O . LEU A 1 221 ? 12.209 0.270 -3.163 1.00 87.06 221 LEU A O 1
ATOM 1751 N N . VAL A 1 222 ? 12.831 -1.882 -2.898 1.00 90.00 222 VAL A N 1
ATOM 1752 C CA . VAL A 1 222 ? 14.060 -1.802 -3.697 1.00 90.00 222 VAL A CA 1
ATOM 1753 C C . VAL A 1 222 ? 13.994 -2.762 -4.879 1.00 90.00 222 VAL A C 1
ATOM 1755 O O . VAL A 1 222 ? 13.681 -3.944 -4.707 1.00 90.00 222 VAL A O 1
ATOM 1758 N N . ASP A 1 223 ? 14.258 -2.225 -6.074 1.00 86.25 223 ASP A N 1
ATOM 1759 C CA . ASP A 1 223 ? 14.359 -2.913 -7.371 1.00 86.25 223 ASP A CA 1
ATOM 1760 C C . ASP A 1 223 ? 13.205 -3.876 -7.702 1.00 86.25 223 ASP A C 1
ATOM 1762 O O . ASP A 1 223 ? 13.397 -4.856 -8.426 1.00 86.25 223 ASP A O 1
ATOM 1766 N N . GLY A 1 224 ? 12.017 -3.660 -7.125 1.00 75.56 224 GLY A N 1
ATOM 1767 C CA . GLY A 1 224 ? 10.888 -4.578 -7.292 1.00 75.56 224 GLY A CA 1
ATOM 1768 C C . GLY A 1 224 ? 11.170 -5.990 -6.763 1.00 75.56 224 GLY A C 1
ATOM 1769 O O . GLY A 1 224 ? 10.690 -6.972 -7.329 1.00 75.56 224 GLY A O 1
ATOM 1770 N N . ARG A 1 225 ? 12.001 -6.129 -5.716 1.00 77.38 225 ARG A N 1
ATOM 1771 C CA . ARG A 1 225 ? 12.441 -7.436 -5.176 1.00 77.38 225 ARG A CA 1
ATOM 1772 C C . ARG A 1 225 ? 12.341 -7.554 -3.665 1.00 77.38 225 ARG A C 1
ATOM 1774 O O . ARG A 1 225 ? 11.997 -8.620 -3.159 1.00 77.38 225 ARG A O 1
ATOM 1781 N N . GLU A 1 226 ? 12.656 -6.486 -2.945 1.00 80.25 226 GLU A N 1
ATOM 1782 C CA . GLU A 1 226 ? 12.693 -6.495 -1.485 1.00 80.25 226 GLU A CA 1
ATOM 1783 C C . GLU A 1 226 ? 11.819 -5.378 -0.931 1.00 80.25 226 GLU A C 1
ATOM 1785 O O . GLU A 1 226 ? 12.007 -4.206 -1.253 1.00 80.25 226 GLU A O 1
ATOM 1790 N N . LEU A 1 227 ? 10.861 -5.757 -0.087 1.00 77.62 227 LEU A N 1
ATOM 1791 C CA . LEU A 1 227 ? 9.961 -4.851 0.604 1.00 77.62 227 LEU A CA 1
ATOM 1792 C C . LEU A 1 227 ? 10.264 -4.884 2.100 1.00 77.62 227 LEU A C 1
ATOM 1794 O O . LEU A 1 227 ? 10.040 -5.888 2.774 1.00 77.62 227 LEU A O 1
ATOM 1798 N N . LEU A 1 228 ? 10.720 -3.764 2.640 1.00 81.00 228 LEU A N 1
ATOM 1799 C CA . LEU A 1 228 ? 10.831 -3.556 4.073 1.00 81.00 228 LEU A CA 1
ATOM 1800 C C . LEU A 1 228 ? 9.628 -2.753 4.570 1.00 81.00 228 LEU A C 1
ATOM 1802 O O . LEU A 1 228 ? 9.435 -1.595 4.200 1.00 81.00 228 LEU A O 1
ATOM 1806 N N . LEU A 1 229 ? 8.846 -3.364 5.456 1.00 75.56 229 LEU A N 1
ATOM 1807 C CA . LEU A 1 229 ? 7.849 -2.676 6.272 1.00 75.56 229 LEU A CA 1
ATOM 1808 C C . LEU A 1 229 ? 8.519 -2.211 7.556 1.00 75.56 229 LEU A C 1
ATOM 1810 O O . LEU A 1 229 ? 9.238 -2.999 8.167 1.00 75.56 229 LEU A O 1
ATOM 1814 N N . PHE A 1 230 ? 8.269 -0.990 8.015 1.00 76.31 230 PHE A N 1
ATOM 1815 C CA . PHE A 1 230 ? 8.752 -0.570 9.327 1.00 76.31 230 PHE A CA 1
ATOM 1816 C C . PHE A 1 230 ? 7.867 0.483 9.985 1.00 76.31 230 PHE A C 1
ATOM 1818 O O . PHE A 1 230 ? 7.218 1.295 9.328 1.00 76.31 230 PHE A O 1
ATOM 1825 N N . LYS A 1 231 ? 7.848 0.476 11.315 1.00 73.81 231 LYS A N 1
ATOM 1826 C CA . LYS A 1 231 ? 7.148 1.476 12.124 1.00 73.81 231 LYS A CA 1
ATOM 1827 C C . LYS A 1 231 ? 7.771 1.592 13.506 1.00 73.81 231 LYS A C 1
ATOM 1829 O O . LYS A 1 231 ? 8.373 0.637 14.006 1.00 73.81 231 LYS A O 1
ATOM 1834 N N . ARG A 1 232 ? 7.583 2.744 14.134 1.00 75.56 232 ARG A N 1
ATOM 1835 C CA . ARG A 1 232 ? 7.850 2.961 15.550 1.00 75.56 232 ARG A CA 1
ATOM 1836 C C . ARG A 1 232 ? 6.721 2.339 16.364 1.00 75.56 232 ARG A C 1
ATOM 1838 O O . ARG A 1 232 ? 5.558 2.687 16.191 1.00 75.56 232 ARG A O 1
ATOM 1845 N N . GLU A 1 233 ? 7.071 1.420 17.253 1.00 63.16 233 GLU A N 1
ATOM 1846 C CA . GLU A 1 233 ? 6.124 0.723 18.120 1.00 63.16 233 GLU A CA 1
ATOM 1847 C C . GLU A 1 233 ? 6.444 1.027 19.586 1.00 63.16 233 GLU A C 1
ATOM 1849 O O . GLU A 1 233 ? 7.605 1.011 20.004 1.00 63.16 233 GLU A O 1
ATOM 1854 N N . SER A 1 234 ? 5.411 1.288 20.384 1.00 54.44 234 SER A N 1
ATOM 1855 C CA . SER A 1 234 ? 5.552 1.470 21.829 1.00 54.44 234 SER A CA 1
ATOM 1856 C C . SER A 1 234 ? 5.532 0.109 22.518 1.00 54.44 234 SER A C 1
ATOM 1858 O O . SER A 1 234 ? 4.548 -0.627 22.423 1.00 54.44 234 SER A O 1
ATOM 1860 N N . ARG A 1 235 ? 6.598 -0.250 23.241 1.00 47.06 235 ARG A N 1
ATOM 1861 C CA . ARG A 1 235 ? 6.586 -1.453 24.081 1.00 47.06 235 ARG A CA 1
ATOM 1862 C C . ARG A 1 235 ? 5.884 -1.156 25.398 1.00 47.06 235 ARG A C 1
ATOM 1864 O O . ARG A 1 235 ? 6.279 -0.276 26.154 1.00 47.06 235 ARG A O 1
ATOM 1871 N N . TRP A 1 236 ? 4.851 -1.940 25.681 1.00 34.22 236 TRP A N 1
ATOM 1872 C CA . TRP A 1 236 ? 3.989 -1.769 26.852 1.00 34.22 236 TRP A CA 1
ATOM 1873 C C . TRP A 1 236 ? 4.703 -2.089 28.175 1.00 34.22 236 TRP A C 1
ATOM 1875 O O . TRP A 1 236 ? 4.283 -1.623 29.224 1.00 34.22 236 TRP A O 1
ATOM 1885 N N . VAL A 1 237 ? 5.782 -2.879 28.128 1.00 33.84 237 VAL A N 1
ATOM 1886 C CA . VAL A 1 237 ? 6.460 -3.421 29.319 1.00 33.84 237 VAL A CA 1
ATOM 1887 C C . VAL A 1 237 ? 7.444 -2.428 29.947 1.00 33.84 237 VAL A C 1
ATOM 1889 O O . VAL A 1 237 ? 7.620 -2.431 31.159 1.00 33.84 237 VAL A O 1
ATOM 1892 N N . ASP A 1 238 ? 8.084 -1.574 29.149 1.00 41.16 238 ASP A N 1
ATOM 1893 C CA . ASP A 1 238 ? 9.109 -0.625 29.607 1.00 41.16 238 ASP A CA 1
ATOM 1894 C C . ASP A 1 238 ? 8.855 0.818 29.141 1.00 41.16 238 ASP A C 1
ATOM 1896 O O . ASP A 1 238 ? 9.711 1.683 29.333 1.00 41.16 238 ASP A O 1
ATOM 1900 N N . MET A 1 239 ? 7.698 1.078 28.513 1.00 42.28 239 MET A N 1
ATOM 1901 C CA . MET A 1 239 ? 7.339 2.349 27.868 1.00 42.28 239 MET A CA 1
ATOM 1902 C C . MET A 1 239 ? 8.393 2.852 26.865 1.00 42.28 239 MET A C 1
ATOM 1904 O O . MET A 1 239 ? 8.364 4.018 26.466 1.00 42.28 239 MET A O 1
ATOM 1908 N N . LYS A 1 240 ? 9.319 1.992 26.416 1.00 46.38 240 LYS A N 1
ATOM 1909 C CA . LYS A 1 240 ? 10.301 2.361 25.400 1.00 46.38 240 LYS A CA 1
ATOM 1910 C C . LYS A 1 240 ? 9.678 2.204 24.022 1.00 46.38 240 LYS A C 1
ATOM 1912 O O . LYS A 1 240 ? 9.196 1.138 23.639 1.00 46.38 240 LYS A O 1
ATOM 1917 N N . THR A 1 241 ? 9.713 3.280 23.254 1.00 56.00 241 THR A N 1
ATOM 1918 C CA . THR A 1 241 ? 9.446 3.249 21.816 1.00 56.00 241 THR A CA 1
ATOM 1919 C C . THR A 1 241 ? 10.683 2.771 21.073 1.00 56.00 241 THR A C 1
ATOM 1921 O O . THR A 1 241 ? 11.769 3.303 21.293 1.00 56.00 241 THR A O 1
ATOM 1924 N N . ASP A 1 242 ? 10.515 1.797 20.184 1.00 67.19 242 ASP A N 1
ATOM 1925 C CA . ASP A 1 242 ? 11.585 1.283 19.326 1.00 67.19 242 ASP A CA 1
ATOM 1926 C C . ASP A 1 242 ? 11.016 0.922 17.946 1.00 67.19 242 ASP A C 1
ATOM 1928 O O . ASP A 1 242 ? 9.808 0.715 17.798 1.00 67.19 242 ASP A O 1
ATOM 1932 N N . TYR A 1 243 ? 11.860 0.848 16.919 1.00 73.00 243 TYR A N 1
ATOM 1933 C CA . TYR A 1 243 ? 11.396 0.472 15.584 1.00 73.00 243 TYR A CA 1
ATOM 1934 C C . TYR A 1 243 ? 11.323 -1.041 15.427 1.00 73.00 243 TYR A C 1
ATOM 1936 O O . TYR A 1 243 ? 12.215 -1.796 15.837 1.00 73.00 243 TYR A O 1
ATOM 1944 N N . VAL A 1 244 ? 10.257 -1.473 14.761 1.00 60.62 244 VAL A N 1
ATOM 1945 C CA . VAL A 1 244 ? 10.095 -2.839 14.282 1.00 60.62 244 VAL A CA 1
ATOM 1946 C C . VAL A 1 244 ? 10.050 -2.806 12.764 1.00 60.62 244 VAL A C 1
ATOM 1948 O O . VAL A 1 244 ? 9.274 -2.051 12.182 1.00 60.62 244 VAL A O 1
ATOM 1951 N N . GLY A 1 245 ? 10.893 -3.623 12.140 1.00 60.62 245 GLY A N 1
ATOM 1952 C CA . GLY A 1 245 ? 10.928 -3.836 10.701 1.00 60.62 245 GLY A CA 1
ATOM 1953 C C . GLY A 1 245 ? 10.570 -5.276 10.342 1.00 60.62 245 GLY A C 1
ATOM 1954 O O . GLY A 1 245 ? 10.869 -6.193 11.105 1.00 60.62 245 GLY A O 1
ATOM 1955 N N . ALA A 1 246 ? 9.956 -5.486 9.185 1.00 58.53 246 ALA A N 1
ATOM 1956 C CA . ALA A 1 246 ? 9.727 -6.798 8.596 1.00 58.53 246 ALA A CA 1
ATOM 1957 C C . ALA A 1 246 ? 10.186 -6.779 7.137 1.00 58.53 246 ALA A C 1
ATOM 1959 O O . ALA A 1 246 ? 9.664 -5.999 6.340 1.00 58.53 246 ALA A O 1
ATOM 1960 N N . LEU A 1 247 ? 11.170 -7.617 6.806 1.00 63.28 247 LEU A N 1
ATOM 1961 C CA . LEU A 1 247 ? 11.637 -7.789 5.433 1.00 63.28 247 LEU A CA 1
ATOM 1962 C C . LEU A 1 247 ? 10.828 -8.893 4.752 1.00 63.28 247 LEU A C 1
ATOM 1964 O O . LEU A 1 247 ? 10.723 -10.007 5.274 1.00 63.28 247 LEU A O 1
ATOM 1968 N N . LEU A 1 248 ? 10.277 -8.558 3.592 1.00 56.41 248 LEU A N 1
ATOM 1969 C CA . LEU A 1 248 ? 9.451 -9.408 2.753 1.00 56.41 248 LEU A CA 1
ATOM 1970 C C . LEU A 1 248 ? 10.054 -9.449 1.350 1.00 56.41 248 LEU A C 1
ATOM 1972 O O . LEU A 1 248 ? 10.270 -8.411 0.728 1.00 56.41 248 LEU A O 1
ATOM 1976 N N . SER A 1 249 ? 10.271 -10.653 0.835 1.00 61.38 249 SER A N 1
ATOM 1977 C CA . SER A 1 249 ? 10.813 -10.870 -0.516 1.00 61.38 249 SER A CA 1
ATOM 1978 C C . SER A 1 249 ? 9.906 -11.768 -1.361 1.00 61.38 249 SER A C 1
ATOM 1980 O O . SER A 1 249 ? 10.294 -12.232 -2.428 1.00 61.38 249 SER A O 1
ATOM 1982 N N . HIS A 1 250 ? 8.688 -12.042 -0.882 1.00 52.94 250 HIS A N 1
ATOM 1983 C CA . HIS A 1 250 ? 7.731 -12.877 -1.595 1.00 52.94 250 HIS A CA 1
ATOM 1984 C C . HIS A 1 250 ? 7.103 -12.097 -2.760 1.00 52.94 250 HIS A C 1
ATOM 1986 O O . HIS A 1 250 ? 6.649 -10.959 -2.599 1.00 52.94 250 HIS A O 1
ATOM 1992 N N . ASP A 1 251 ? 7.013 -12.729 -3.932 1.00 45.91 251 ASP A N 1
ATOM 1993 C CA . ASP A 1 251 ? 6.569 -12.081 -5.172 1.00 45.91 251 ASP A CA 1
ATOM 1994 C C . ASP A 1 251 ? 5.203 -11.401 -5.028 1.00 45.91 251 ASP A C 1
ATOM 1996 O O . ASP A 1 251 ? 4.989 -10.309 -5.546 1.00 45.91 251 ASP A O 1
ATOM 2000 N N . PHE A 1 252 ? 4.259 -12.025 -4.319 1.00 44.91 252 PHE A N 1
ATOM 2001 C CA . PHE A 1 252 ? 2.936 -11.431 -4.105 1.00 44.91 252 PHE A CA 1
ATOM 2002 C C . PHE A 1 252 ? 3.021 -10.090 -3.362 1.00 44.91 252 PHE A C 1
ATOM 2004 O O . PHE A 1 252 ? 2.420 -9.109 -3.794 1.00 44.91 252 PHE A O 1
ATOM 2011 N N . THR A 1 253 ? 3.793 -10.030 -2.271 1.00 47.03 253 THR A N 1
ATOM 2012 C CA . THR A 1 253 ? 3.922 -8.820 -1.445 1.00 47.03 253 THR A CA 1
ATOM 2013 C C . THR A 1 253 ? 4.642 -7.700 -2.183 1.00 47.03 253 THR A C 1
ATOM 2015 O O . THR A 1 253 ? 4.261 -6.537 -2.070 1.00 47.03 253 THR A O 1
ATOM 2018 N N . VAL A 1 254 ? 5.635 -8.057 -2.992 1.00 55.25 254 VAL A N 1
ATOM 2019 C CA . VAL A 1 254 ? 6.428 -7.114 -3.778 1.00 55.25 254 VAL A CA 1
ATOM 2020 C C . VAL A 1 254 ? 5.615 -6.553 -4.950 1.00 55.25 254 VAL A C 1
ATOM 2022 O O . VAL A 1 254 ? 5.517 -5.338 -5.092 1.00 55.25 254 VAL A O 1
ATOM 2025 N N . ASN A 1 255 ? 4.916 -7.405 -5.712 1.00 47.91 255 ASN A N 1
ATOM 2026 C CA . ASN A 1 255 ? 4.020 -6.965 -6.793 1.00 47.91 255 ASN A CA 1
ATOM 2027 C C . ASN A 1 255 ? 2.857 -6.100 -6.276 1.00 47.91 255 ASN A C 1
ATOM 2029 O O . ASN A 1 255 ? 2.415 -5.161 -6.947 1.00 47.91 255 ASN A O 1
ATOM 2033 N N . PHE A 1 256 ? 2.346 -6.412 -5.081 1.00 48.03 256 PHE A N 1
ATOM 2034 C CA . PHE A 1 256 ? 1.340 -5.588 -4.420 1.00 48.03 256 PHE A CA 1
ATOM 2035 C C . PHE A 1 256 ? 1.897 -4.199 -4.078 1.00 48.03 256 PHE A C 1
ATOM 2037 O O . PHE A 1 256 ? 1.267 -3.193 -4.408 1.00 48.03 256 PHE A O 1
ATOM 2044 N N . ALA A 1 257 ? 3.093 -4.130 -3.484 1.00 54.06 257 ALA A N 1
ATOM 2045 C CA . ALA A 1 257 ? 3.754 -2.863 -3.182 1.00 54.06 257 ALA A CA 1
ATOM 2046 C C . ALA A 1 257 ? 4.055 -2.043 -4.447 1.00 54.06 257 ALA A C 1
ATOM 2048 O O . ALA A 1 257 ? 3.778 -0.847 -4.467 1.00 54.06 257 ALA A O 1
ATOM 2049 N N . GLU A 1 258 ? 4.529 -2.665 -5.530 1.00 62.06 258 GLU A N 1
ATOM 2050 C CA . GLU A 1 258 ? 4.703 -1.978 -6.817 1.00 62.06 258 GLU A CA 1
ATOM 2051 C C . GLU A 1 258 ? 3.394 -1.373 -7.334 1.00 62.06 258 GLU A C 1
ATOM 2053 O O . GLU A 1 258 ? 3.361 -0.227 -7.785 1.00 62.06 258 GLU A O 1
ATOM 2058 N N . SER A 1 259 ? 2.298 -2.134 -7.266 1.00 52.69 259 SER A N 1
ATOM 2059 C CA . SER A 1 259 ? 0.980 -1.668 -7.708 1.00 52.69 259 SER A CA 1
ATOM 2060 C C . SER A 1 259 ? 0.506 -0.471 -6.879 1.00 52.69 259 SER A C 1
ATOM 2062 O O . SER A 1 259 ? -0.031 0.493 -7.432 1.00 52.69 259 SER A O 1
ATOM 2064 N N . LEU A 1 260 ? 0.767 -0.497 -5.567 1.00 58.47 260 LEU A N 1
ATOM 2065 C CA . LEU A 1 260 ? 0.524 0.630 -4.672 1.00 58.47 260 LEU A CA 1
ATOM 2066 C C . LEU A 1 260 ? 1.349 1.857 -5.092 1.00 58.47 260 LEU A C 1
ATOM 2068 O O . LEU A 1 260 ? 0.766 2.915 -5.313 1.00 58.47 260 LEU A O 1
ATOM 2072 N N . PHE A 1 261 ? 2.667 1.728 -5.276 1.00 70.38 261 PHE A N 1
ATOM 2073 C CA . PHE A 1 261 ? 3.532 2.845 -5.682 1.00 70.38 261 PHE A CA 1
ATOM 2074 C C . PHE A 1 261 ? 3.134 3.449 -7.033 1.00 70.38 261 PHE A C 1
ATOM 2076 O O . PHE A 1 261 ? 3.071 4.675 -7.161 1.00 70.38 261 PHE A O 1
ATOM 2083 N N . ARG A 1 262 ? 2.753 2.621 -8.015 1.00 71.69 262 ARG A N 1
ATOM 2084 C CA . ARG A 1 262 ? 2.203 3.113 -9.290 1.00 71.69 262 ARG A CA 1
ATOM 2085 C C . ARG A 1 262 ? 0.930 3.930 -9.076 1.00 71.69 262 ARG A C 1
ATOM 2087 O O . ARG A 1 262 ? 0.800 5.003 -9.657 1.00 71.69 262 ARG A O 1
ATOM 2094 N N . SER A 1 263 ? 0.013 3.475 -8.220 1.00 63.97 263 SER A N 1
ATOM 2095 C CA . SER A 1 263 ? -1.203 4.233 -7.895 1.00 63.97 263 SER A CA 1
ATOM 2096 C C . SER A 1 263 ? -0.905 5.544 -7.158 1.00 63.97 263 SER A C 1
ATOM 2098 O O . SER A 1 263 ? -1.572 6.549 -7.409 1.00 63.97 263 SER A O 1
ATOM 2100 N N . LEU A 1 264 ? 0.073 5.552 -6.248 1.00 68.75 264 LEU A N 1
ATOM 2101 C CA . LEU A 1 264 ? 0.468 6.747 -5.496 1.00 68.75 264 LEU A CA 1
ATOM 2102 C C . LEU A 1 264 ? 1.045 7.818 -6.427 1.00 68.75 264 LEU A C 1
ATOM 2104 O O . LEU A 1 264 ? 0.624 8.970 -6.340 1.00 68.75 264 LEU A O 1
ATOM 2108 N N . SER A 1 265 ? 1.899 7.424 -7.378 1.00 73.12 265 SER A N 1
ATOM 2109 C CA . SER A 1 265 ? 2.508 8.332 -8.366 1.00 73.12 265 SER A CA 1
ATOM 2110 C C . SER A 1 265 ? 1.488 9.163 -9.154 1.00 73.12 265 SER A C 1
ATOM 2112 O O . SER A 1 265 ? 1.727 10.324 -9.472 1.00 73.12 265 SER A O 1
ATOM 2114 N N . GLN A 1 266 ? 0.309 8.595 -9.431 1.00 70.88 266 GLN A N 1
ATOM 2115 C CA . GLN A 1 266 ? -0.748 9.257 -10.200 1.00 70.88 266 GLN A CA 1
ATOM 2116 C C . GLN A 1 266 ? -1.541 10.278 -9.374 1.00 70.88 266 GLN A C 1
ATOM 2118 O O . GLN A 1 266 ? -2.185 11.170 -9.928 1.00 70.88 266 GLN A O 1
ATOM 2123 N N . ARG A 1 267 ? -1.548 10.128 -8.045 1.00 69.44 267 ARG A N 1
ATOM 2124 C CA . ARG A 1 267 ? -2.420 10.881 -7.130 1.00 69.44 267 ARG A CA 1
ATOM 2125 C C . ARG A 1 267 ? -1.660 11.831 -6.211 1.00 69.44 267 ARG A C 1
ATOM 2127 O O . ARG A 1 267 ? -2.290 12.656 -5.556 1.00 69.44 267 ARG A O 1
ATOM 2134 N N . SER A 1 268 ? -0.337 11.737 -6.170 1.00 79.25 268 SER A N 1
ATOM 2135 C CA . SER A 1 268 ? 0.500 12.560 -5.309 1.00 79.25 268 SER A CA 1
ATOM 2136 C C . SER A 1 268 ? 0.691 13.986 -5.836 1.00 79.25 268 SER A C 1
ATOM 2138 O O . SER A 1 268 ? 0.369 14.313 -6.985 1.00 79.25 268 SER A O 1
ATOM 2140 N N . ARG A 1 269 ? 1.194 14.866 -4.968 1.00 85.50 269 ARG A N 1
ATOM 2141 C CA . ARG A 1 269 ? 1.543 16.259 -5.276 1.00 85.50 269 ARG A CA 1
ATOM 2142 C C . ARG A 1 269 ? 2.913 16.586 -4.687 1.00 85.50 269 ARG A C 1
ATOM 2144 O O . ARG A 1 269 ? 3.193 16.105 -3.597 1.00 85.50 269 ARG A O 1
ATOM 2151 N N . PRO A 1 270 ? 3.750 17.428 -5.314 1.00 89.06 270 PRO A N 1
ATOM 2152 C CA . PRO A 1 270 ? 5.047 17.783 -4.743 1.00 89.06 270 PRO A CA 1
ATOM 2153 C C . PRO A 1 270 ? 4.904 18.346 -3.324 1.00 89.06 270 PRO A C 1
ATOM 2155 O O . PRO A 1 270 ? 4.197 19.333 -3.111 1.00 89.06 270 PRO A O 1
ATOM 2158 N N . ALA A 1 271 ? 5.589 17.744 -2.350 1.00 87.81 271 ALA A N 1
ATOM 2159 C CA . ALA A 1 271 ? 5.440 18.097 -0.941 1.00 87.81 271 ALA A CA 1
ATOM 2160 C C . ALA A 1 271 ? 5.781 19.570 -0.681 1.00 87.81 271 ALA A C 1
ATOM 2162 O O . ALA A 1 271 ? 5.036 20.242 0.024 1.00 87.81 271 ALA A O 1
ATOM 2163 N N . LYS A 1 272 ? 6.809 20.118 -1.350 1.00 86.75 272 LYS A N 1
ATOM 2164 C CA . LYS A 1 272 ? 7.167 21.550 -1.273 1.00 86.75 272 LYS A CA 1
ATOM 2165 C C . LYS A 1 272 ? 5.998 22.490 -1.568 1.00 86.75 272 LYS A C 1
ATOM 2167 O O . LYS A 1 272 ? 5.876 23.521 -0.919 1.00 86.75 272 LYS A O 1
ATOM 2172 N N . GLN A 1 273 ? 5.160 22.143 -2.545 1.00 84.19 273 GLN A N 1
ATOM 2173 C CA . GLN A 1 273 ? 3.990 22.946 -2.917 1.00 84.19 273 GLN A CA 1
ATOM 2174 C C . GLN A 1 273 ? 2.845 22.759 -1.918 1.00 84.19 273 GLN A C 1
ATOM 2176 O O . GLN A 1 273 ? 2.060 23.674 -1.694 1.00 84.19 273 GLN A O 1
ATOM 2181 N N . MET A 1 274 ? 2.760 21.575 -1.310 1.00 82.44 274 MET A N 1
ATOM 2182 C CA . MET A 1 274 ? 1.739 21.264 -0.318 1.00 82.44 274 MET A CA 1
ATOM 2183 C C . MET A 1 274 ? 2.042 21.883 1.048 1.00 82.44 274 MET A C 1
ATOM 2185 O O . MET A 1 274 ? 1.093 22.227 1.739 1.00 82.44 274 MET A O 1
ATOM 2189 N N . LEU A 1 275 ? 3.311 22.080 1.433 1.00 82.31 275 LEU A N 1
ATOM 2190 C CA . LEU A 1 275 ? 3.703 22.573 2.765 1.00 82.31 275 LEU A CA 1
ATOM 2191 C C . LEU A 1 275 ? 2.922 23.817 3.207 1.00 82.31 275 LEU A C 1
ATOM 2193 O O . LEU A 1 275 ? 2.360 23.801 4.293 1.00 82.31 275 LEU A O 1
ATOM 2197 N N . SER A 1 276 ? 2.775 24.835 2.352 1.00 74.75 276 SER A N 1
ATOM 2198 C CA . SER A 1 276 ? 2.009 26.044 2.698 1.00 74.75 276 SER A CA 1
ATOM 2199 C C . SER A 1 276 ? 0.524 25.764 2.969 1.00 74.75 276 SER A C 1
ATOM 2201 O O . SER A 1 276 ? -0.104 26.435 3.784 1.00 74.75 276 SER A O 1
ATOM 2203 N N . ILE A 1 277 ? -0.055 24.768 2.289 1.00 71.31 277 ILE A N 1
ATOM 2204 C CA . ILE A 1 277 ? -1.444 24.331 2.492 1.00 71.31 277 ILE A CA 1
ATOM 2205 C C . ILE A 1 277 ? -1.550 23.515 3.785 1.00 71.31 277 ILE A C 1
ATOM 2207 O O . ILE A 1 277 ? -2.485 23.711 4.560 1.00 71.31 277 ILE A O 1
ATOM 2211 N N . LEU A 1 278 ? -0.590 22.626 4.043 1.00 71.88 278 LEU A N 1
ATOM 2212 C CA . LEU A 1 278 ? -0.545 21.803 5.254 1.00 71.88 278 LEU A CA 1
ATOM 2213 C C . LEU A 1 278 ? -0.362 22.674 6.510 1.00 71.88 278 LEU A C 1
ATOM 2215 O O . LEU A 1 278 ? -1.062 22.474 7.498 1.00 71.88 278 LEU A O 1
ATOM 2219 N N . GLU A 1 279 ? 0.481 23.706 6.431 1.00 73.31 279 GLU A N 1
ATOM 2220 C CA . GLU A 1 279 ? 0.703 24.708 7.484 1.00 73.31 279 GLU A CA 1
ATOM 2221 C C . GLU A 1 279 ? -0.531 25.566 7.768 1.00 73.31 279 GLU A C 1
ATOM 2223 O O . GLU A 1 279 ? -0.782 25.957 8.907 1.00 73.31 279 GLU A O 1
ATOM 2228 N N . SER A 1 280 ? -1.351 25.824 6.746 1.00 62.69 280 SER A N 1
ATOM 2229 C CA . SER A 1 280 ? -2.598 26.585 6.886 1.00 62.69 280 SER A CA 1
ATOM 2230 C C . SER A 1 280 ? -3.699 25.833 7.654 1.00 62.69 280 SER A C 1
ATOM 2232 O O . SER A 1 280 ? -4.791 26.365 7.840 1.00 62.69 280 SER A O 1
ATOM 2234 N N . HIS A 1 281 ? -3.436 24.590 8.086 1.00 53.56 281 HIS A N 1
ATOM 2235 C CA . HIS A 1 281 ? -4.370 23.688 8.768 1.00 53.56 281 HIS A CA 1
ATOM 2236 C C . HIS A 1 281 ? -5.656 23.365 7.979 1.00 53.56 281 HIS A C 1
ATOM 2238 O O . HIS A 1 281 ? -6.529 22.680 8.505 1.00 53.56 281 HIS A O 1
ATOM 2244 N N . TRP A 1 282 ? -5.793 23.757 6.706 1.00 41.69 282 TRP A N 1
ATOM 2245 C CA . TRP A 1 282 ? -6.990 23.465 5.896 1.00 41.69 282 TRP A CA 1
ATOM 2246 C C . TRP A 1 282 ? -7.252 21.953 5.714 1.00 41.69 282 TRP A C 1
ATOM 2248 O O . TRP A 1 282 ? -8.399 21.513 5.657 1.00 41.69 282 TRP A O 1
ATOM 2258 N N . LEU A 1 283 ? -6.190 21.136 5.682 1.00 44.38 283 LEU A N 1
ATOM 2259 C CA . LEU A 1 283 ? -6.247 19.668 5.552 1.00 44.38 283 LEU A CA 1
ATOM 2260 C C . LEU A 1 283 ? -6.416 18.917 6.888 1.00 44.38 283 LEU A C 1
ATOM 2262 O O . LEU A 1 283 ? -6.718 17.724 6.882 1.00 44.38 283 LEU A O 1
ATOM 2266 N N . SER A 1 284 ? -6.334 19.609 8.034 1.00 44.41 284 SER A N 1
ATOM 2267 C CA . SER A 1 284 ? -6.566 19.024 9.371 1.00 44.41 284 SER A CA 1
ATOM 2268 C C . SER A 1 284 ? -7.995 18.488 9.569 1.00 44.41 284 SER A C 1
ATOM 2270 O O . SER A 1 284 ? -8.287 17.802 10.545 1.00 44.41 284 SER A O 1
ATOM 2272 N N . PHE A 1 285 ? -8.891 18.738 8.610 1.00 37.19 285 PHE A N 1
ATOM 2273 C CA . PHE A 1 285 ? -10.269 18.256 8.616 1.00 37.19 285 PHE A CA 1
ATOM 2274 C C . PHE A 1 285 ? -10.455 16.817 8.089 1.00 37.19 285 PHE A C 1
ATOM 2276 O O . PHE A 1 285 ? -11.581 16.316 8.116 1.00 37.19 285 PHE A O 1
ATOM 2283 N N . LYS A 1 286 ? -9.390 16.136 7.628 1.00 43.91 286 LYS A N 1
ATOM 2284 C CA . LYS A 1 286 ? -9.456 14.787 7.023 1.00 43.91 286 LYS A CA 1
ATOM 2285 C C . LYS A 1 286 ? -8.703 13.598 7.677 1.00 43.91 286 LYS A C 1
ATOM 2287 O O . LYS A 1 286 ? -8.878 12.500 7.149 1.00 43.91 286 LYS A O 1
ATOM 2292 N N . PRO A 1 287 ? -7.978 13.671 8.816 1.00 40.28 287 PRO A N 1
ATOM 2293 C CA . PRO A 1 287 ? -7.282 12.494 9.374 1.00 40.28 287 PRO A CA 1
ATOM 2294 C C . PRO A 1 287 ? -8.210 11.452 10.050 1.00 40.28 287 PRO A C 1
ATOM 2296 O O . PRO A 1 287 ? -7.758 10.429 10.552 1.00 40.28 287 PRO A O 1
ATOM 2299 N N . ARG A 1 288 ? -9.531 11.659 10.017 1.00 43.78 288 ARG A N 1
ATOM 2300 C CA . ARG A 1 288 ? -10.551 11.031 10.879 1.00 43.78 288 ARG A CA 1
ATOM 2301 C C . ARG A 1 288 ? -10.839 9.524 10.669 1.00 43.78 288 ARG A C 1
ATOM 2303 O O . ARG A 1 288 ? -11.751 9.007 11.302 1.00 43.78 288 ARG A O 1
ATOM 2310 N N . MET A 1 289 ? -10.108 8.802 9.808 1.00 40.59 289 MET A N 1
ATOM 2311 C CA . MET A 1 289 ? -10.365 7.374 9.491 1.00 40.59 289 MET A CA 1
ATOM 2312 C C . MET A 1 289 ? -9.241 6.384 9.854 1.00 40.59 289 MET A C 1
ATOM 2314 O O . MET A 1 289 ? -9.468 5.173 9.844 1.00 40.59 289 MET A O 1
ATOM 2318 N N . SER A 1 290 ? -8.033 6.849 10.187 1.00 46.50 290 SER A N 1
ATOM 2319 C CA . SER A 1 290 ? -6.852 5.977 10.323 1.00 46.50 290 SER A CA 1
ATOM 2320 C C . SER A 1 290 ? -6.826 5.113 11.591 1.00 46.50 290 SER A C 1
ATOM 2322 O O . SER A 1 290 ? -6.324 3.990 11.561 1.00 46.50 290 SER A O 1
ATOM 2324 N N . GLU A 1 291 ? -7.371 5.594 12.708 1.00 43.31 291 GLU A N 1
ATOM 2325 C CA . GLU A 1 291 ? -7.348 4.869 13.993 1.00 43.31 291 GLU A CA 1
ATOM 2326 C C . GLU A 1 291 ? -8.452 3.822 14.107 1.00 43.31 291 GLU A C 1
ATOM 2328 O O . GLU A 1 291 ? -8.246 2.747 14.673 1.00 43.31 291 GLU A O 1
ATOM 2333 N N . ALA A 1 292 ? -9.590 4.087 13.470 1.00 43.06 292 ALA A N 1
ATOM 2334 C CA . ALA A 1 292 ? -10.663 3.122 13.317 1.00 43.06 292 ALA A CA 1
ATOM 2335 C C . ALA A 1 292 ? -10.138 1.869 12.573 1.00 43.06 292 ALA A C 1
ATOM 2337 O O . ALA A 1 292 ? -10.380 0.734 12.989 1.00 43.06 292 ALA A O 1
ATOM 2338 N N . MET A 1 293 ? -9.317 2.067 11.533 1.00 47.09 293 MET A N 1
ATOM 2339 C CA . MET A 1 293 ? -8.665 0.997 10.764 1.00 47.09 293 MET A CA 1
ATOM 2340 C C . MET A 1 293 ? -7.581 0.248 11.554 1.00 47.09 293 MET A C 1
ATOM 2342 O O . MET A 1 293 ? -7.414 -0.964 11.389 1.00 47.09 293 MET A O 1
ATOM 2346 N N . LEU A 1 294 ? -6.886 0.933 12.467 1.00 44.06 294 LEU A N 1
ATOM 2347 C CA . LEU A 1 294 ? -5.925 0.320 13.385 1.00 44.06 294 LEU A CA 1
ATOM 2348 C C . LEU A 1 294 ? -6.622 -0.604 14.398 1.00 44.06 294 LEU A C 1
ATOM 2350 O O . LEU A 1 294 ? -6.222 -1.759 14.527 1.00 44.06 294 LEU A O 1
ATOM 2354 N N . LEU A 1 295 ? -7.689 -0.139 15.053 1.00 43.97 295 LEU A N 1
ATOM 2355 C CA . LEU A 1 295 ? -8.482 -0.940 15.998 1.00 43.97 295 LEU A CA 1
ATOM 2356 C C . LEU A 1 295 ? -9.142 -2.140 15.309 1.00 43.97 295 LEU A C 1
ATOM 2358 O O . LEU A 1 295 ? -9.150 -3.248 15.846 1.00 43.97 295 LEU A O 1
ATOM 2362 N N . PHE A 1 296 ? -9.596 -1.943 14.072 1.00 48.25 296 PHE A N 1
ATOM 2363 C CA . PHE A 1 296 ? -10.108 -3.011 13.227 1.00 48.25 296 PHE A CA 1
ATOM 2364 C C . PHE A 1 296 ? -9.041 -4.070 12.890 1.00 48.25 296 PHE A C 1
ATOM 2366 O O . PHE A 1 296 ? -9.253 -5.265 13.109 1.00 48.25 296 PHE A O 1
ATOM 2373 N N . SER A 1 297 ? -7.858 -3.649 12.430 1.00 46.34 297 SER A N 1
ATOM 2374 C CA . SER A 1 297 ? -6.757 -4.574 12.126 1.00 46.34 297 SER A CA 1
ATOM 2375 C C . SER A 1 297 ? -6.248 -5.324 13.366 1.00 46.34 297 SER A C 1
ATOM 2377 O O . SER A 1 297 ? -5.944 -6.511 13.274 1.00 46.34 297 SER A O 1
ATOM 2379 N N . GLN A 1 298 ? -6.226 -4.689 14.543 1.00 46.22 298 GLN A N 1
ATOM 2380 C CA . GLN A 1 298 ? -5.882 -5.344 15.809 1.00 46.22 298 GLN A CA 1
ATOM 2381 C C . GLN A 1 298 ? -6.911 -6.408 16.206 1.00 46.22 298 GLN A C 1
ATOM 2383 O O . GLN A 1 298 ? -6.528 -7.512 16.596 1.00 46.22 298 GLN A O 1
ATOM 2388 N N . ALA A 1 299 ? -8.206 -6.114 16.064 1.00 48.91 299 ALA A N 1
ATOM 2389 C CA . ALA A 1 299 ? -9.266 -7.079 16.338 1.00 48.91 299 ALA A CA 1
ATOM 2390 C C . ALA A 1 299 ? -9.204 -8.286 15.381 1.00 48.91 299 ALA A C 1
ATOM 2392 O O . ALA A 1 299 ? -9.355 -9.426 15.818 1.00 48.91 299 ALA A O 1
ATOM 2393 N N . MET A 1 300 ? -8.891 -8.053 14.101 1.00 49.69 300 MET A N 1
ATOM 2394 C CA . MET A 1 300 ? -8.662 -9.114 13.112 1.00 49.69 300 MET A CA 1
ATOM 2395 C C . MET A 1 300 ? -7.422 -9.957 13.420 1.00 49.69 300 MET A C 1
ATOM 2397 O O . MET A 1 300 ? -7.472 -11.177 13.340 1.00 49.69 300 MET A O 1
ATOM 2401 N N . VAL A 1 301 ? -6.305 -9.347 13.817 1.00 45.09 301 VAL A N 1
ATOM 2402 C CA . VAL A 1 301 ? -5.087 -10.099 14.162 1.00 45.09 301 VAL A CA 1
ATOM 2403 C C . VAL A 1 301 ? -5.327 -10.993 15.382 1.00 45.09 301 VAL A C 1
ATOM 2405 O O . VAL A 1 301 ? -4.982 -12.178 15.357 1.00 45.09 301 VAL A O 1
ATOM 2408 N N . MET A 1 302 ? -5.984 -10.463 16.418 1.00 42.47 302 MET A N 1
ATOM 2409 C CA . MET A 1 302 ? -6.354 -11.230 17.612 1.00 42.47 302 MET A CA 1
ATOM 2410 C C . MET A 1 302 ? -7.338 -12.365 17.289 1.00 42.47 302 MET A C 1
ATOM 2412 O O . MET A 1 302 ? -7.233 -13.442 17.881 1.00 42.47 302 MET A O 1
ATOM 2416 N N . SER A 1 303 ? -8.234 -12.168 16.312 1.00 45.00 303 SER A N 1
ATOM 2417 C CA . SER A 1 303 ? -9.169 -13.199 15.843 1.00 45.00 303 SER A CA 1
ATOM 2418 C C . SER A 1 303 ? -8.447 -14.365 15.163 1.00 45.00 303 SER A C 1
ATOM 2420 O O . SER A 1 303 ? -8.672 -15.525 15.514 1.00 45.00 303 SER A O 1
ATOM 2422 N N . THR A 1 304 ? -7.506 -14.071 14.260 1.00 42.41 304 THR A N 1
ATOM 2423 C CA . THR A 1 304 ? -6.673 -15.091 13.607 1.00 42.41 304 THR A CA 1
ATOM 2424 C C . THR A 1 304 ? -5.777 -15.838 14.591 1.00 42.41 304 THR A C 1
ATOM 2426 O O . THR A 1 304 ? -5.628 -17.053 14.471 1.00 42.41 304 THR A O 1
ATOM 2429 N N . TYR A 1 305 ? -5.216 -15.152 15.592 1.00 40.34 305 TYR A N 1
ATOM 2430 C CA . TYR A 1 305 ? -4.373 -15.776 16.616 1.00 40.34 305 TYR A CA 1
ATOM 2431 C C . TYR A 1 305 ? -5.150 -16.799 17.462 1.00 40.34 305 TYR A C 1
ATOM 2433 O O . TYR A 1 305 ? -4.677 -17.912 17.681 1.00 40.34 305 TYR A O 1
ATOM 2441 N N . GLN A 1 306 ? -6.374 -16.468 17.887 1.00 46.06 306 GLN A N 1
ATOM 2442 C CA . GLN A 1 306 ? -7.214 -17.383 18.670 1.00 46.06 306 GLN A CA 1
ATOM 2443 C C . GLN A 1 306 ? -7.713 -18.582 17.847 1.00 46.06 306 GLN A C 1
ATOM 2445 O O . GLN A 1 306 ? -7.727 -19.704 18.355 1.00 46.06 306 GLN A O 1
ATOM 2450 N N . ALA A 1 307 ? -8.056 -18.370 16.570 1.00 45.16 307 ALA A N 1
ATOM 2451 C CA . ALA A 1 307 ? -8.468 -19.437 15.654 1.00 45.16 307 ALA A CA 1
ATOM 2452 C C . ALA A 1 307 ? -7.341 -20.452 15.381 1.00 45.16 307 ALA A C 1
ATOM 2454 O O . ALA A 1 307 ? -7.592 -21.651 15.278 1.00 45.16 307 ALA A O 1
ATOM 2455 N N . LEU A 1 308 ? -6.091 -19.987 15.314 1.00 40.81 308 LEU A N 1
ATOM 2456 C CA . LEU A 1 308 ? -4.911 -20.831 15.108 1.00 40.81 308 LEU A CA 1
ATOM 2457 C C . LEU A 1 308 ? -4.455 -21.577 16.372 1.00 40.81 308 LEU A C 1
ATOM 2459 O O . LEU A 1 308 ? -3.653 -22.504 16.264 1.00 40.81 308 LEU A O 1
ATOM 2463 N N . HIS A 1 309 ? -4.902 -21.180 17.569 1.00 42.66 309 HIS A N 1
ATOM 2464 C CA . HIS A 1 309 ? -4.437 -21.737 18.852 1.00 42.66 309 HIS A CA 1
ATOM 2465 C C . HIS A 1 309 ? -5.515 -22.509 19.637 1.00 42.66 309 HIS A C 1
ATOM 2467 O O . HIS A 1 309 ? -5.360 -22.767 20.828 1.00 42.66 309 HIS A O 1
ATOM 2473 N N . GLY A 1 310 ? -6.569 -22.973 18.957 1.00 41.75 310 GLY A N 1
ATOM 2474 C CA . GLY A 1 310 ? -7.356 -24.124 19.416 1.00 41.75 310 GLY A CA 1
ATOM 2475 C C . GLY A 1 310 ? -8.274 -23.893 20.621 1.00 41.75 310 GLY A C 1
ATOM 2476 O O . GLY A 1 310 ? -8.590 -24.852 21.329 1.00 41.75 310 GLY A O 1
ATOM 2477 N N . ALA A 1 311 ? -8.755 -22.668 20.853 1.00 40.72 311 ALA A N 1
ATOM 2478 C CA . ALA A 1 311 ? -9.918 -22.488 21.719 1.00 40.72 311 ALA A CA 1
ATOM 2479 C C . ALA A 1 311 ? -11.125 -23.169 21.048 1.00 40.72 311 ALA A C 1
ATOM 2481 O O . ALA A 1 311 ? -11.571 -22.763 19.980 1.00 40.72 311 ALA A O 1
ATOM 2482 N N . LYS A 1 312 ? -11.624 -24.252 21.652 1.00 40.97 312 LYS A N 1
ATOM 2483 C CA . LYS A 1 312 ? -12.658 -25.146 21.099 1.00 40.97 312 LYS A CA 1
ATOM 2484 C C . LYS A 1 312 ? -14.051 -24.530 20.889 1.00 40.97 312 LYS A C 1
ATOM 2486 O O . LYS A 1 312 ? -14.964 -25.263 20.544 1.00 40.97 312 LYS A O 1
ATOM 2491 N N . ASN A 1 313 ? -14.206 -23.219 21.020 1.00 41.09 313 ASN A N 1
ATOM 2492 C CA . ASN A 1 313 ? -15.366 -22.478 20.546 1.00 41.09 313 ASN A CA 1
ATOM 2493 C C . ASN A 1 313 ? -14.825 -21.289 19.753 1.00 41.09 313 ASN A C 1
ATOM 2495 O O . ASN A 1 313 ? -13.925 -20.599 20.234 1.00 41.09 313 ASN A O 1
ATOM 2499 N N . GLY A 1 314 ? -15.340 -21.093 18.537 1.00 48.25 314 GLY A N 1
ATOM 2500 C CA . GLY A 1 314 ? -14.974 -19.976 17.673 1.00 48.25 314 GLY A CA 1
ATOM 2501 C C . GLY A 1 314 ? -15.022 -18.628 18.399 1.00 48.25 314 GLY A C 1
ATOM 2502 O O . GLY A 1 314 ? -15.663 -18.496 19.437 1.00 48.25 314 GLY A O 1
ATOM 2503 N N . PHE A 1 315 ? -14.293 -17.661 17.844 1.00 51.41 315 PHE A N 1
ATOM 2504 C CA . PHE A 1 315 ? -14.233 -16.243 18.209 1.00 51.41 315 PHE A CA 1
ATOM 2505 C C . PHE A 1 315 ? -15.141 -15.786 19.377 1.00 51.41 315 PHE A C 1
ATOM 2507 O O . PHE A 1 315 ? -16.367 -15.788 19.250 1.00 51.41 315 PHE A O 1
ATOM 2514 N N . SER A 1 316 ? -14.574 -15.278 20.480 1.00 60.16 316 SER A N 1
ATOM 2515 C CA . SER A 1 316 ? -15.405 -14.618 21.499 1.00 60.16 316 SER A CA 1
ATOM 2516 C C . SER A 1 316 ? -15.870 -13.261 20.970 1.00 60.16 316 SER A C 1
ATOM 2518 O O . SER A 1 316 ? -15.103 -12.299 20.963 1.00 60.16 316 SER A O 1
ATOM 2520 N N . PHE A 1 317 ? -17.129 -13.188 20.521 1.00 75.25 317 PHE A N 1
ATOM 2521 C CA . PHE A 1 317 ? -17.808 -11.973 20.042 1.00 75.25 317 PHE A CA 1
ATOM 2522 C C . PHE A 1 317 ? -17.606 -10.759 20.974 1.00 75.25 317 PHE A C 1
ATOM 2524 O O . PHE A 1 317 ? -17.544 -9.619 20.512 1.00 75.25 317 PHE A O 1
ATOM 2531 N N . GLU A 1 318 ? -17.388 -11.014 22.266 1.00 73.19 318 GLU A N 1
ATOM 2532 C CA . GLU A 1 318 ? -17.023 -10.028 23.287 1.00 73.19 318 GLU A CA 1
ATOM 2533 C C . GLU A 1 318 ? -15.790 -9.184 22.934 1.00 73.19 318 GLU A C 1
ATOM 2535 O O . GLU A 1 318 ? -15.748 -7.999 23.255 1.00 73.19 318 GLU A O 1
ATOM 2540 N N . VAL A 1 319 ? -14.798 -9.743 22.232 1.00 69.88 319 VAL A N 1
ATOM 2541 C CA . VAL A 1 319 ? -13.592 -8.996 21.835 1.00 69.88 319 VAL A CA 1
ATOM 2542 C C . VAL A 1 319 ? -13.935 -7.893 20.831 1.00 69.88 319 VAL A C 1
ATOM 2544 O O . VAL A 1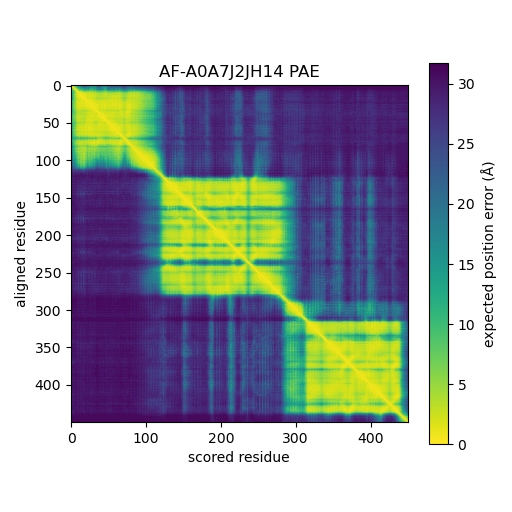 319 ? -13.426 -6.778 20.954 1.00 69.88 319 VAL A O 1
ATOM 2547 N N . PHE A 1 320 ? -14.821 -8.165 19.865 1.00 74.31 320 PHE A N 1
ATOM 2548 C CA . PHE A 1 320 ? -15.265 -7.145 18.910 1.00 74.31 320 PHE A CA 1
ATOM 2549 C C . PHE A 1 320 ? -16.133 -6.081 19.578 1.00 74.31 320 PHE A C 1
ATOM 2551 O O . PHE A 1 320 ? -15.960 -4.901 19.284 1.00 74.31 320 PHE A O 1
ATOM 2558 N N . LYS A 1 321 ? -17.016 -6.473 20.503 1.00 79.94 321 LYS A N 1
ATOM 2559 C CA . LYS A 1 321 ? -17.824 -5.521 21.276 1.00 79.94 321 LYS A CA 1
ATOM 2560 C C . LYS A 1 321 ? -16.956 -4.585 22.115 1.00 79.94 321 LYS A C 1
ATOM 2562 O O . LYS A 1 321 ? -17.072 -3.371 21.989 1.00 79.94 321 LYS A O 1
ATOM 2567 N N . ALA A 1 322 ? -15.994 -5.133 22.861 1.00 72.50 322 ALA A N 1
ATOM 2568 C CA . ALA A 1 322 ? -15.059 -4.343 23.660 1.00 72.50 322 ALA A CA 1
ATOM 2569 C C . ALA A 1 322 ? -14.205 -3.388 22.804 1.00 72.50 322 ALA A C 1
ATOM 2571 O O . ALA A 1 322 ? -13.945 -2.253 23.210 1.00 72.50 322 ALA A O 1
ATOM 2572 N N . ALA A 1 323 ? -13.778 -3.82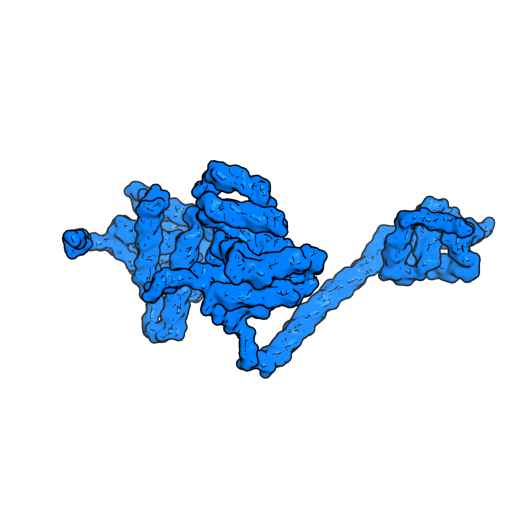5 21.613 1.00 67.50 323 ALA A N 1
ATOM 2573 C CA . ALA A 1 323 ? -13.082 -2.963 20.659 1.00 67.50 323 ALA A CA 1
ATOM 2574 C C . ALA A 1 323 ? -13.997 -1.849 20.120 1.00 67.50 323 ALA A C 1
ATOM 2576 O O . ALA A 1 323 ? -13.573 -0.698 20.041 1.00 67.50 323 ALA A O 1
ATOM 2577 N N . GLY A 1 324 ? -15.251 -2.179 19.802 1.00 72.19 324 GLY A N 1
ATOM 2578 C CA . GLY A 1 324 ? -16.269 -1.236 19.347 1.00 72.19 324 GLY A CA 1
ATOM 2579 C C . GLY A 1 324 ? -16.588 -0.153 20.372 1.00 72.19 324 GLY A C 1
ATOM 2580 O O . GLY A 1 324 ? -16.567 1.029 20.035 1.00 72.19 324 GLY A O 1
ATOM 2581 N N . LYS A 1 325 ? -16.797 -0.538 21.634 1.00 78.31 325 LYS A N 1
ATOM 2582 C CA . LYS A 1 325 ? -17.030 0.394 22.742 1.00 78.31 325 LYS A CA 1
ATOM 2583 C C . LYS A 1 325 ? -15.862 1.357 22.935 1.00 78.31 325 LYS A C 1
ATOM 2585 O O . LYS A 1 325 ? -16.066 2.565 22.937 1.00 78.31 325 LYS A O 1
ATOM 2590 N N . ARG A 1 326 ? -14.629 0.843 23.008 1.00 70.88 326 ARG A N 1
ATOM 2591 C CA . ARG A 1 326 ? -13.424 1.688 23.127 1.00 70.88 326 ARG A CA 1
ATOM 2592 C C . ARG A 1 326 ? -13.265 2.647 21.952 1.00 70.88 326 ARG A C 1
ATOM 2594 O O . ARG A 1 326 ? -12.860 3.788 22.148 1.00 70.88 326 ARG A O 1
ATOM 2601 N N . LEU A 1 327 ? -13.566 2.186 20.738 1.00 66.00 327 LEU A N 1
ATOM 2602 C CA . LEU A 1 327 ? -13.525 3.026 19.546 1.00 66.00 327 LEU A CA 1
ATOM 2603 C C . LEU A 1 327 ? -14.577 4.140 19.618 1.00 66.00 327 LEU A C 1
ATOM 2605 O O . LEU A 1 327 ? -14.273 5.279 19.284 1.00 66.00 327 LEU A O 1
ATOM 2609 N N . LEU A 1 328 ? -15.787 3.845 20.094 1.00 70.12 328 LEU A N 1
ATOM 2610 C CA . LEU A 1 328 ? -16.833 4.851 20.261 1.00 70.12 328 LEU A CA 1
ATOM 2611 C C . LEU A 1 328 ? -16.502 5.866 21.366 1.00 70.12 328 LEU A C 1
ATOM 2613 O O . LEU A 1 328 ? -16.624 7.064 21.132 1.00 70.12 328 LEU A O 1
ATOM 2617 N N . GLU A 1 329 ? -16.032 5.405 22.530 1.00 70.31 329 GLU A N 1
ATOM 2618 C CA . GLU A 1 329 ? -15.569 6.265 23.632 1.00 70.31 329 GLU A CA 1
ATOM 2619 C C . GLU A 1 329 ? -14.458 7.207 23.164 1.00 70.31 329 GLU A C 1
ATOM 2621 O O . GLU A 1 329 ? -14.460 8.396 23.480 1.00 70.31 329 GLU A O 1
ATOM 2626 N N . TYR A 1 330 ? -13.529 6.691 22.360 1.00 60.50 330 TYR A N 1
ATOM 2627 C CA . TYR A 1 330 ? -12.483 7.491 21.746 1.00 60.50 330 TYR A CA 1
ATOM 2628 C C . TYR A 1 330 ? -13.057 8.576 20.821 1.00 60.50 330 TYR A C 1
ATOM 2630 O O . TYR A 1 330 ? -12.704 9.749 20.953 1.00 60.50 330 TYR A O 1
ATOM 2638 N N . LEU A 1 331 ? -13.977 8.213 19.923 1.00 55.75 331 LEU A N 1
ATOM 2639 C CA . LEU A 1 331 ? -14.596 9.151 18.979 1.00 55.75 331 LEU A CA 1
ATOM 2640 C C . LEU A 1 331 ? -15.427 10.238 19.688 1.00 55.75 331 LEU A C 1
ATOM 2642 O O . LEU A 1 331 ? -15.420 11.395 19.263 1.00 55.75 331 LEU A O 1
ATOM 2646 N N . ASP A 1 332 ? -16.095 9.908 20.792 1.00 56.66 332 ASP A N 1
ATOM 2647 C CA . ASP A 1 332 ? -16.868 10.883 21.568 1.00 56.66 332 ASP A CA 1
ATOM 2648 C C . ASP A 1 332 ? -15.960 11.801 22.409 1.00 56.66 332 ASP A C 1
ATOM 2650 O O . ASP A 1 332 ? -16.078 13.027 22.354 1.00 56.66 332 ASP A O 1
ATOM 2654 N N . GLN A 1 333 ? -14.989 11.238 23.139 1.00 58.56 333 GLN A N 1
ATOM 2655 C CA . GLN A 1 333 ? -14.156 11.998 24.080 1.00 58.56 333 GLN A CA 1
ATOM 2656 C C . GLN A 1 333 ? -13.026 12.788 23.411 1.00 58.56 333 GLN A C 1
ATOM 2658 O O . GLN A 1 333 ? -12.696 13.891 23.855 1.00 58.56 333 GLN A O 1
ATOM 2663 N N . LYS A 1 334 ? -12.387 12.219 22.382 1.00 47.03 334 LYS A N 1
ATOM 2664 C CA . LYS A 1 334 ? -11.208 12.812 21.729 1.00 47.03 334 LYS A CA 1
ATOM 2665 C C . LYS A 1 334 ? -11.586 13.593 20.480 1.00 47.03 334 LYS A C 1
ATOM 2667 O O . LYS A 1 334 ? -11.164 14.737 20.340 1.00 47.03 334 LYS A O 1
ATOM 2672 N N . GLU A 1 335 ? -12.443 13.021 19.638 1.00 40.19 335 GLU A N 1
ATOM 2673 C CA . GLU A 1 335 ? -12.829 13.624 18.355 1.00 40.19 335 GLU A CA 1
ATOM 2674 C C . GLU A 1 335 ? -14.077 14.518 18.450 1.00 40.19 335 GLU A C 1
ATOM 2676 O O . GLU A 1 335 ? -14.430 15.192 17.479 1.00 40.19 335 GLU A O 1
ATOM 2681 N N . LYS A 1 336 ? -14.750 14.553 19.615 1.00 47.88 336 LYS A N 1
ATOM 2682 C CA . LYS A 1 336 ? -16.030 15.259 19.838 1.00 47.88 336 LYS A CA 1
ATOM 2683 C C . LYS A 1 336 ? -17.090 14.908 18.786 1.00 47.88 336 LYS A C 1
ATOM 2685 O O . LYS A 1 336 ? -17.965 15.721 18.472 1.00 47.88 336 LYS A O 1
ATOM 2690 N N . LEU A 1 337 ? -16.994 13.714 18.204 1.00 42.69 337 LEU A N 1
ATOM 2691 C CA . LEU A 1 337 ? -17.788 13.294 17.063 1.00 42.69 337 LEU A CA 1
ATOM 2692 C C . LEU A 1 337 ? -18.951 12.452 17.581 1.00 42.69 337 LEU A C 1
ATOM 2694 O O . LEU A 1 337 ? -18.841 11.244 17.777 1.00 42.69 337 LEU A O 1
ATOM 2698 N N . LYS A 1 338 ? -20.089 13.112 17.813 1.00 52.81 338 LYS A N 1
ATOM 2699 C CA . LYS A 1 338 ? -21.313 12.436 18.250 1.00 52.81 338 LYS A CA 1
ATOM 2700 C C . LYS A 1 338 ? -21.918 11.645 17.095 1.00 52.81 338 LYS A C 1
ATOM 2702 O O . LYS A 1 338 ? -22.669 12.178 16.285 1.00 52.81 338 LYS A O 1
ATOM 2707 N N . LEU A 1 339 ? -21.578 10.361 17.035 1.00 52.97 339 LEU A N 1
ATOM 2708 C CA . LEU A 1 339 ? -22.144 9.395 16.086 1.00 52.97 339 LEU A CA 1
ATOM 2709 C C . LEU A 1 339 ? -23.544 8.911 16.491 1.00 52.97 339 LEU A C 1
ATOM 2711 O O . LEU A 1 339 ? -24.244 8.297 15.689 1.00 52.97 339 LEU A O 1
ATOM 2715 N N . ILE A 1 340 ? -23.962 9.202 17.723 1.00 62.84 340 ILE A N 1
ATOM 2716 C CA . ILE A 1 340 ? -25.257 8.816 18.278 1.00 62.84 340 ILE A CA 1
ATOM 2717 C C . ILE A 1 340 ? -26.275 9.906 17.948 1.00 62.84 340 ILE A C 1
ATOM 2719 O O . ILE A 1 340 ? -26.173 11.045 18.405 1.00 62.84 340 ILE A O 1
ATOM 2723 N N . GLY A 1 341 ? -27.243 9.537 17.119 1.00 58.78 341 GLY A N 1
ATOM 2724 C CA . GLY A 1 341 ? -28.394 10.351 16.759 1.00 58.78 341 GLY A CA 1
ATOM 2725 C C . GLY A 1 341 ? -29.521 10.194 17.784 1.00 58.78 341 GLY A C 1
ATOM 2726 O O . GLY A 1 341 ? -29.400 9.420 18.734 1.00 58.78 341 GLY A O 1
ATOM 2727 N N . PRO A 1 342 ? -30.646 10.904 17.606 1.00 63.31 342 PRO A N 1
ATOM 2728 C CA . PRO A 1 342 ? -31.748 10.892 18.568 1.00 63.31 342 PRO A CA 1
ATOM 2729 C C . PRO A 1 342 ? -32.473 9.539 18.634 1.00 63.31 342 PRO A C 1
ATOM 2731 O O . PRO A 1 342 ? -33.126 9.243 19.633 1.00 63.31 342 PRO A O 1
ATOM 2734 N N . THR A 1 343 ? -32.362 8.703 17.595 1.00 77.44 343 THR A N 1
ATOM 2735 C CA . THR A 1 343 ? -32.910 7.342 17.585 1.00 77.44 343 THR A CA 1
ATOM 2736 C C . THR A 1 343 ? -31.904 6.340 17.028 1.00 77.44 343 THR A C 1
ATOM 2738 O O . THR A 1 343 ? -31.099 6.667 16.154 1.00 77.44 343 THR A O 1
ATOM 2741 N N . LEU A 1 344 ? -31.997 5.087 17.489 1.00 80.75 344 LEU A N 1
ATOM 2742 C CA . LEU A 1 344 ? -31.179 3.989 16.969 1.00 80.75 344 LEU A CA 1
ATOM 2743 C C . LEU A 1 344 ? -31.334 3.843 15.446 1.00 80.75 344 LEU A C 1
ATOM 2745 O O . LEU A 1 344 ? -30.355 3.630 14.742 1.00 80.75 344 LEU A O 1
ATOM 2749 N N . GLU A 1 345 ? -32.552 3.987 14.922 1.00 78.31 345 GLU A N 1
ATOM 2750 C CA . GLU A 1 345 ? -32.830 3.792 13.497 1.00 78.31 345 GLU A CA 1
ATOM 2751 C C . GLU A 1 345 ? -32.132 4.837 12.610 1.00 78.31 345 GLU A C 1
ATOM 2753 O O . GLU A 1 345 ? -31.578 4.493 11.565 1.00 78.31 345 GLU A O 1
ATOM 2758 N N . GLU A 1 346 ? -32.104 6.102 13.036 1.00 65.88 346 GLU A N 1
ATOM 2759 C CA . GLU A 1 346 ? -31.370 7.159 12.332 1.00 65.88 346 GLU A CA 1
ATOM 2760 C C . GLU A 1 346 ? -29.858 6.925 12.371 1.00 65.88 346 GLU A C 1
ATOM 2762 O O . GLU A 1 346 ? -29.183 7.064 11.348 1.00 65.88 346 GLU A O 1
ATOM 2767 N N . THR A 1 347 ? -29.323 6.498 13.519 1.00 73.50 347 THR A N 1
ATOM 2768 C CA . THR A 1 347 ? -27.898 6.175 13.642 1.00 73.50 347 THR A CA 1
ATOM 2769 C C . THR A 1 347 ? -27.494 4.992 12.767 1.00 73.50 347 THR A C 1
ATOM 2771 O O . THR A 1 347 ? -26.465 5.055 12.098 1.00 73.50 347 THR A O 1
ATOM 2774 N N . LEU A 1 348 ? -28.304 3.932 12.703 1.00 80.12 348 LEU A N 1
ATOM 2775 C CA . LEU A 1 348 ? -28.016 2.779 11.846 1.00 80.12 348 LEU A CA 1
ATOM 2776 C C . LEU A 1 348 ? -28.023 3.158 10.355 1.00 80.12 348 LEU A C 1
ATOM 2778 O O . LEU A 1 348 ? -27.141 2.717 9.620 1.00 80.12 348 LEU A O 1
ATOM 2782 N N . LYS A 1 349 ? -28.940 4.030 9.908 1.00 72.06 349 LYS A N 1
ATOM 2783 C CA . LYS A 1 349 ? -28.953 4.554 8.524 1.00 72.06 349 LYS A CA 1
ATOM 2784 C C . LYS A 1 349 ? -27.687 5.355 8.191 1.00 72.06 349 LYS A C 1
ATOM 2786 O O . LYS A 1 349 ? -27.129 5.210 7.099 1.00 72.06 349 LYS A O 1
ATOM 2791 N N . LEU A 1 350 ? -27.207 6.170 9.131 1.00 58.78 350 LEU A N 1
ATOM 2792 C CA . LEU A 1 350 ? -25.950 6.908 8.983 1.00 58.78 350 LEU A CA 1
ATOM 2793 C C . LEU A 1 350 ? -24.747 5.957 8.872 1.00 58.78 350 LEU A C 1
ATOM 2795 O O . LEU A 1 350 ? -23.928 6.107 7.965 1.00 58.78 350 LEU A O 1
ATOM 2799 N N . LEU A 1 351 ? -24.667 4.942 9.738 1.00 69.00 351 LEU A N 1
ATOM 2800 C CA . LEU A 1 351 ? -23.599 3.935 9.697 1.00 69.00 351 LEU A CA 1
ATOM 2801 C C . LEU A 1 351 ? -23.595 3.153 8.375 1.00 69.00 351 LEU A C 1
ATOM 2803 O O . LEU A 1 351 ? -22.534 2.950 7.790 1.00 69.00 351 LEU A O 1
ATOM 2807 N N . ALA A 1 352 ? -24.769 2.789 7.851 1.00 67.19 352 ALA A N 1
ATOM 2808 C CA . ALA A 1 352 ? -24.907 2.142 6.543 1.00 67.19 352 ALA A CA 1
ATOM 2809 C C . ALA A 1 352 ? -24.327 3.005 5.399 1.00 67.19 352 ALA A C 1
ATOM 2811 O O . ALA A 1 352 ? -23.638 2.511 4.501 1.00 67.19 352 ALA A O 1
ATOM 2812 N N . SER A 1 353 ? -24.546 4.323 5.471 1.00 55.84 353 SER A N 1
ATOM 2813 C CA . SER A 1 353 ? -23.983 5.286 4.514 1.00 55.84 353 SER A CA 1
ATOM 2814 C C . SER A 1 353 ? -22.456 5.340 4.602 1.00 55.84 353 SER A C 1
ATOM 2816 O O . SER A 1 353 ? -21.779 5.402 3.575 1.00 55.84 353 SER A O 1
ATOM 2818 N N . PHE A 1 354 ? -21.896 5.247 5.810 1.00 52.34 354 PHE A N 1
ATOM 2819 C CA . PHE A 1 354 ? -20.449 5.202 5.997 1.00 52.34 354 PHE A CA 1
ATOM 2820 C C . PHE A 1 354 ? -19.808 3.947 5.407 1.00 52.34 354 PHE A C 1
ATOM 2822 O O . PHE A 1 354 ? -18.753 4.077 4.793 1.00 52.34 354 PHE A O 1
ATOM 2829 N N . PHE A 1 355 ? -20.436 2.769 5.508 1.00 57.25 355 PHE A N 1
ATOM 2830 C CA . PHE A 1 355 ? -19.912 1.560 4.852 1.00 57.25 355 PHE A CA 1
ATOM 2831 C C . PHE A 1 355 ? -19.761 1.769 3.341 1.00 57.25 355 PHE A C 1
ATOM 2833 O O . PHE A 1 355 ? -18.732 1.440 2.750 1.00 57.25 355 PHE A O 1
ATOM 2840 N N . THR A 1 356 ? -20.756 2.412 2.730 1.00 54.41 356 THR A N 1
ATOM 2841 C CA . THR A 1 356 ? -20.745 2.701 1.293 1.00 54.41 356 THR A CA 1
ATOM 2842 C C . THR A 1 356 ? -19.655 3.711 0.928 1.00 54.41 356 THR A C 1
ATOM 2844 O O . THR A 1 356 ? -18.933 3.513 -0.045 1.00 54.41 356 THR A O 1
ATOM 2847 N N . ILE A 1 357 ? -19.514 4.792 1.702 1.00 44.84 357 ILE A N 1
ATOM 2848 C CA . ILE A 1 357 ? -18.552 5.870 1.425 1.00 44.84 357 ILE A CA 1
ATOM 2849 C C . ILE A 1 357 ? -17.107 5.405 1.623 1.00 44.84 357 ILE A C 1
ATOM 2851 O O . ILE A 1 357 ? -16.234 5.770 0.836 1.00 44.84 357 ILE A O 1
ATOM 2855 N N . TYR A 1 358 ? -16.848 4.643 2.684 1.00 48.69 358 TYR A N 1
ATOM 2856 C CA . TYR A 1 358 ? -15.488 4.351 3.126 1.00 48.69 358 TYR A CA 1
ATOM 2857 C C . TYR A 1 358 ? -14.969 3.003 2.658 1.00 48.69 358 TYR A C 1
ATOM 2859 O O . TYR A 1 358 ? -13.827 2.923 2.207 1.00 48.69 358 TYR A O 1
ATOM 2867 N N . ASP A 1 359 ? -15.809 1.974 2.700 1.00 57.09 359 ASP A N 1
ATOM 2868 C CA . ASP A 1 359 ? -15.404 0.639 2.269 1.00 57.09 359 ASP A CA 1
ATOM 2869 C C . ASP A 1 359 ? -15.779 0.382 0.806 1.00 57.09 359 ASP A C 1
ATOM 2871 O O . ASP A 1 359 ? -15.342 -0.606 0.218 1.00 57.09 359 ASP A O 1
ATOM 2875 N N . GLY A 1 360 ? -16.583 1.265 0.201 1.00 52.62 360 GLY A N 1
ATOM 2876 C CA . GLY A 1 360 ? -17.126 1.057 -1.140 1.00 52.62 360 GLY A CA 1
ATOM 2877 C C . GLY A 1 360 ? -18.148 -0.079 -1.190 1.00 52.62 360 GLY A C 1
ATOM 2878 O O . GLY A 1 360 ? -18.427 -0.591 -2.272 1.00 52.62 360 GLY A O 1
ATOM 2879 N N . VAL A 1 361 ? -18.685 -0.494 -0.035 1.00 61.94 361 VAL A N 1
ATOM 2880 C CA . VAL A 1 361 ? -19.584 -1.644 0.087 1.00 61.94 361 VAL A CA 1
ATOM 2881 C C . VAL A 1 361 ? -20.972 -1.176 0.528 1.00 61.94 361 VAL A C 1
ATOM 2883 O O . VAL A 1 361 ? -21.117 -0.671 1.643 1.00 61.94 361 VAL A O 1
ATOM 2886 N N . PRO A 1 362 ? -22.010 -1.343 -0.309 1.00 72.38 362 PRO A N 1
ATOM 2887 C CA . PRO A 1 362 ? -23.386 -1.092 0.090 1.00 72.38 362 PRO A CA 1
ATOM 2888 C C . PRO A 1 362 ? -23.815 -2.041 1.212 1.00 72.38 362 PRO A C 1
ATOM 2890 O O . PRO A 1 362 ? -23.792 -3.265 1.058 1.00 72.38 362 PRO A O 1
ATOM 2893 N N . VAL A 1 363 ? -24.246 -1.465 2.333 1.00 80.25 363 VAL A N 1
ATOM 2894 C CA . VAL A 1 363 ? -24.788 -2.208 3.475 1.00 80.25 363 VAL A CA 1
ATOM 2895 C C . VAL A 1 363 ? -26.192 -1.705 3.762 1.00 80.25 363 VAL A C 1
ATOM 2897 O O . VAL A 1 363 ? -26.418 -0.502 3.857 1.00 80.25 363 VAL A O 1
ATOM 2900 N N . ASN A 1 364 ? -27.135 -2.627 3.919 1.00 86.44 364 ASN A N 1
ATOM 2901 C CA . ASN A 1 364 ? -28.467 -2.345 4.428 1.00 86.44 364 ASN A CA 1
ATOM 2902 C C . ASN A 1 364 ? -28.563 -2.836 5.875 1.00 86.44 364 ASN A C 1
ATOM 2904 O O . ASN A 1 364 ? -28.234 -3.986 6.168 1.00 86.44 364 ASN A O 1
ATOM 2908 N N . ILE A 1 365 ? -29.004 -1.966 6.782 1.00 90.56 365 ILE A N 1
ATOM 2909 C CA . ILE A 1 365 ? -29.147 -2.291 8.203 1.00 90.56 365 ILE A CA 1
ATOM 2910 C C . ILE A 1 365 ? -30.614 -2.150 8.584 1.00 90.56 365 ILE A C 1
ATOM 2912 O O . ILE A 1 365 ? -31.192 -1.071 8.462 1.00 90.56 365 ILE A O 1
ATOM 2916 N N . SER A 1 366 ? -31.208 -3.236 9.068 1.00 89.81 366 SER A N 1
ATOM 2917 C CA . SER A 1 366 ? -32.607 -3.275 9.494 1.00 89.81 366 SER A CA 1
ATOM 2918 C C . SER A 1 366 ? -32.718 -3.800 10.919 1.00 89.81 366 SER A C 1
ATOM 2920 O O . SER A 1 366 ? -32.060 -4.774 11.281 1.00 89.81 366 SER A O 1
ATOM 2922 N N . TYR A 1 367 ? -33.540 -3.147 11.739 1.00 92.88 367 TYR A N 1
ATOM 2923 C CA . TYR A 1 367 ? -33.811 -3.565 13.111 1.00 92.88 367 TYR A CA 1
ATOM 2924 C C . TYR A 1 367 ? -35.311 -3.742 13.321 1.00 92.88 367 TYR A C 1
ATOM 2926 O O . TYR A 1 367 ? -36.077 -2.789 13.179 1.00 92.88 367 TYR A O 1
ATOM 2934 N N . ASP A 1 368 ? -35.720 -4.951 13.694 1.00 91.19 368 ASP A N 1
ATOM 2935 C CA . ASP A 1 368 ? -37.089 -5.250 14.096 1.00 91.19 368 ASP A CA 1
ATOM 2936 C C . ASP A 1 368 ? -37.199 -5.261 15.626 1.00 91.19 368 ASP A C 1
ATOM 2938 O O . ASP A 1 368 ? -36.698 -6.156 16.308 1.00 91.19 368 ASP A O 1
ATOM 2942 N N . LYS A 1 369 ? -37.900 -4.260 16.169 1.00 86.25 369 LYS A N 1
ATOM 2943 C CA . LYS A 1 369 ? -38.127 -4.109 17.614 1.00 86.25 369 LYS A CA 1
ATOM 2944 C C . LYS A 1 369 ? -38.954 -5.248 18.214 1.00 86.25 369 LYS A C 1
ATOM 2946 O O . LYS A 1 369 ? -38.792 -5.535 19.396 1.00 86.25 369 LYS A O 1
ATOM 2951 N N . SER A 1 370 ? -39.847 -5.865 17.437 1.00 86.38 370 SER A N 1
ATOM 2952 C CA . SER A 1 370 ? -40.751 -6.910 17.933 1.00 86.38 370 SER A CA 1
ATOM 2953 C C . SER A 1 370 ? -40.022 -8.236 18.150 1.00 86.38 370 SER A C 1
ATOM 2955 O O . SER A 1 370 ? -40.215 -8.888 19.173 1.00 86.38 370 SER A O 1
ATOM 2957 N N . SER A 1 371 ? -39.130 -8.592 17.224 1.00 89.19 371 SER A N 1
ATOM 2958 C CA . SER A 1 371 ? -38.289 -9.791 17.306 1.00 89.19 371 SER A CA 1
ATOM 2959 C C . SER A 1 371 ? -36.913 -9.543 17.932 1.00 89.19 371 SER A C 1
ATOM 2961 O O . SER A 1 371 ? -36.161 -10.497 18.147 1.00 89.19 371 SER A O 1
ATOM 2963 N N . GLN A 1 372 ? -36.582 -8.281 18.234 1.00 92.38 372 GLN A N 1
ATOM 2964 C CA . GLN A 1 372 ? -35.273 -7.844 18.732 1.00 92.38 372 GLN A CA 1
ATOM 2965 C C . GLN A 1 372 ? -34.110 -8.243 17.807 1.00 92.38 372 GLN A C 1
ATOM 2967 O O . GLN A 1 372 ? -32.976 -8.448 18.253 1.00 92.38 372 GLN A O 1
ATOM 2972 N N . LEU A 1 373 ? -34.394 -8.379 16.510 1.00 94.81 373 LEU A N 1
ATOM 2973 C CA . LEU A 1 373 ? -33.454 -8.870 15.513 1.00 94.81 373 LEU A CA 1
ATOM 2974 C C . LEU A 1 373 ? -32.892 -7.705 14.697 1.00 94.81 373 LEU A C 1
ATOM 2976 O O . LEU A 1 373 ? -33.628 -6.992 14.014 1.00 94.81 373 LEU A O 1
ATOM 2980 N N . LEU A 1 374 ? -31.573 -7.541 14.742 1.00 95.88 374 LEU A N 1
ATOM 2981 C CA . LEU A 1 374 ? -30.821 -6.649 13.867 1.00 95.88 374 LEU A CA 1
ATOM 2982 C C . LEU A 1 374 ? -30.215 -7.475 12.730 1.00 95.88 374 LEU A C 1
ATOM 2984 O O . LEU A 1 374 ? -29.481 -8.431 12.982 1.00 95.88 374 LEU A O 1
ATOM 2988 N N . THR A 1 375 ? -30.507 -7.099 11.489 1.00 95.00 375 THR A N 1
ATOM 2989 C CA . THR A 1 375 ? -29.966 -7.742 10.290 1.00 95.00 375 THR A CA 1
ATOM 2990 C C . THR A 1 375 ? -29.125 -6.749 9.505 1.00 95.00 375 THR A C 1
ATOM 2992 O O . THR A 1 375 ? -29.597 -5.672 9.132 1.00 95.00 375 THR A O 1
ATOM 2995 N N . LEU A 1 376 ? -27.879 -7.140 9.256 1.00 94.44 376 LEU A N 1
ATOM 2996 C CA . LEU A 1 376 ? -26.952 -6.474 8.358 1.00 94.44 376 LEU A CA 1
ATOM 2997 C C . LEU A 1 376 ? -26.881 -7.277 7.070 1.00 94.44 376 LEU A C 1
ATOM 2999 O O . LEU A 1 376 ? -26.573 -8.467 7.085 1.00 94.44 376 LEU A O 1
ATOM 3003 N N . GLU A 1 377 ? -27.144 -6.607 5.963 1.00 92.88 377 GLU A N 1
ATOM 3004 C CA . GLU A 1 377 ? -27.115 -7.197 4.641 1.00 92.88 377 GLU A CA 1
ATOM 3005 C C . GLU A 1 377 ? -26.109 -6.449 3.772 1.00 92.88 377 GLU A C 1
ATOM 3007 O O . GLU A 1 377 ? -26.298 -5.284 3.422 1.00 92.88 377 GLU A O 1
ATOM 3012 N N . VAL A 1 378 ? -25.017 -7.130 3.447 1.00 86.44 378 VAL A N 1
ATOM 3013 C CA . VAL A 1 378 ? -23.907 -6.607 2.655 1.00 86.44 378 VAL A CA 1
ATOM 3014 C C . VAL A 1 378 ? -24.048 -7.161 1.237 1.00 86.44 378 VAL A C 1
ATOM 3016 O O . VAL A 1 378 ? -24.045 -8.379 1.059 1.00 86.44 378 VAL A O 1
ATOM 3019 N N . ARG A 1 379 ? -24.194 -6.291 0.231 1.00 79.88 379 ARG A N 1
ATOM 3020 C CA . ARG A 1 379 ? -24.459 -6.692 -1.167 1.00 79.88 379 ARG A CA 1
ATOM 3021 C C . ARG A 1 379 ? -23.450 -6.081 -2.139 1.00 79.88 379 ARG A C 1
ATOM 3023 O O . ARG A 1 379 ? -22.861 -5.041 -1.859 1.00 79.88 379 ARG A O 1
ATOM 3030 N N . GLY A 1 380 ? -23.344 -6.670 -3.329 1.00 67.06 380 GLY A N 1
ATOM 3031 C CA . GLY A 1 380 ? -22.602 -6.113 -4.467 1.00 67.06 380 GLY A CA 1
ATOM 3032 C C . GLY A 1 380 ? -21.289 -6.840 -4.757 1.00 67.06 380 GLY A C 1
ATOM 3033 O O . GLY A 1 380 ? -21.074 -7.958 -4.298 1.00 67.06 380 GLY A O 1
ATOM 3034 N N . ASP A 1 381 ? -20.404 -6.215 -5.542 1.00 67.94 381 ASP A N 1
ATOM 3035 C CA . ASP A 1 381 ? -19.069 -6.768 -5.809 1.00 67.94 381 ASP A CA 1
ATOM 3036 C C . ASP A 1 381 ? -18.179 -6.592 -4.572 1.00 67.94 381 ASP A C 1
ATOM 3038 O O . ASP A 1 381 ? -17.527 -5.565 -4.377 1.00 67.94 381 ASP A O 1
ATOM 3042 N N . LEU A 1 382 ? -18.231 -7.583 -3.682 1.00 67.31 382 LEU A N 1
ATOM 3043 C CA . LEU A 1 382 ? -17.527 -7.541 -2.408 1.00 67.31 382 LEU A CA 1
ATOM 3044 C C . LEU A 1 382 ? -15.999 -7.538 -2.625 1.00 67.31 382 LEU A C 1
ATOM 3046 O O . LEU A 1 382 ? -15.466 -8.436 -3.293 1.00 67.31 382 LEU A O 1
ATOM 3050 N N . PRO A 1 383 ? -15.260 -6.602 -1.996 1.00 59.84 383 PRO A N 1
ATOM 3051 C CA . PRO A 1 383 ? -13.802 -6.631 -1.959 1.00 59.84 383 PRO A CA 1
ATOM 3052 C C . PRO A 1 383 ? -13.270 -7.971 -1.433 1.00 59.84 383 PRO A C 1
ATOM 3054 O O . PRO A 1 383 ? -13.920 -8.639 -0.630 1.00 59.84 383 PRO A O 1
ATOM 3057 N N . ALA A 1 384 ? -12.050 -8.355 -1.824 1.00 60.59 384 ALA A N 1
ATOM 3058 C CA . ALA A 1 384 ? -11.472 -9.659 -1.467 1.00 60.59 384 ALA A CA 1
ATOM 3059 C C . ALA A 1 384 ? -11.498 -9.949 0.047 1.00 60.59 384 ALA A C 1
ATOM 3061 O O . ALA A 1 384 ? -11.800 -11.068 0.450 1.00 60.59 384 ALA A O 1
ATOM 3062 N N . ILE A 1 385 ? -11.252 -8.931 0.878 1.00 57.94 385 ILE A N 1
ATOM 3063 C CA . ILE A 1 385 ? -11.299 -9.059 2.340 1.00 57.94 385 ILE A CA 1
ATOM 3064 C C . ILE A 1 385 ? -12.719 -9.299 2.874 1.00 57.94 385 ILE A C 1
ATOM 3066 O O . ILE A 1 385 ? -12.892 -10.072 3.809 1.00 57.94 385 ILE A O 1
ATOM 3070 N N . TYR A 1 386 ? -13.735 -8.691 2.256 1.00 70.69 386 TYR A N 1
ATOM 3071 C CA . TYR A 1 386 ? -15.142 -8.915 2.586 1.00 70.69 386 TYR A CA 1
ATOM 3072 C C . TYR A 1 386 ? -15.604 -10.306 2.146 1.00 70.69 386 TYR A C 1
ATOM 3074 O O . TYR A 1 386 ? -16.287 -10.975 2.912 1.00 70.69 386 TYR A O 1
ATOM 3082 N N . ARG A 1 387 ? -15.179 -10.780 0.964 1.00 71.75 387 ARG A N 1
ATOM 3083 C CA . ARG A 1 387 ? -15.449 -12.159 0.518 1.00 71.75 387 ARG A CA 1
ATOM 3084 C C . ARG A 1 387 ? -14.829 -13.194 1.448 1.00 71.75 387 ARG A C 1
ATOM 3086 O O . ARG A 1 387 ? -15.506 -14.136 1.833 1.00 71.75 387 ARG A O 1
ATOM 3093 N N . GLU A 1 388 ? -13.573 -12.998 1.843 1.00 65.81 388 GLU A N 1
ATOM 3094 C CA . GLU A 1 388 ? -12.894 -13.904 2.775 1.00 65.81 388 GLU A CA 1
ATOM 3095 C C . GLU A 1 388 ? -13.559 -13.891 4.160 1.00 65.81 388 GLU A C 1
ATOM 3097 O O . GLU A 1 388 ? -13.768 -14.942 4.761 1.00 65.81 388 GLU A O 1
ATOM 3102 N N . ALA A 1 389 ? -13.938 -12.711 4.664 1.00 70.94 389 ALA A N 1
ATOM 3103 C CA . ALA A 1 389 ? -14.666 -12.581 5.924 1.00 70.94 389 ALA A CA 1
ATOM 3104 C C . ALA A 1 389 ? -16.042 -13.263 5.882 1.00 70.94 389 ALA A C 1
ATOM 3106 O O . ALA A 1 389 ? -16.421 -13.926 6.847 1.00 70.94 389 ALA A O 1
ATOM 3107 N N . ALA A 1 390 ? -16.758 -13.126 4.764 1.00 78.19 390 ALA A N 1
ATOM 3108 C CA . ALA A 1 390 ? -18.056 -13.748 4.544 1.00 78.19 390 ALA A CA 1
ATOM 3109 C C . ALA A 1 390 ? -17.948 -15.275 4.435 1.00 78.19 390 ALA A C 1
ATOM 3111 O O . ALA A 1 390 ? -18.695 -15.986 5.099 1.00 78.19 390 ALA A O 1
ATOM 3112 N N . PHE A 1 391 ? -16.965 -15.778 3.680 1.00 72.81 391 PHE A N 1
ATOM 3113 C CA . PHE A 1 391 ? -16.665 -17.209 3.568 1.00 72.81 391 PHE A CA 1
ATOM 3114 C C . PHE A 1 391 ? -16.290 -17.835 4.918 1.00 72.81 391 PHE A C 1
ATOM 3116 O O . PHE A 1 391 ? -16.618 -18.985 5.194 1.00 72.81 391 PHE A O 1
ATOM 3123 N N . ARG A 1 392 ? -15.616 -17.069 5.785 1.00 71.69 392 ARG A N 1
ATOM 3124 C CA . ARG A 1 392 ? -15.282 -17.481 7.157 1.00 71.69 392 ARG A CA 1
ATOM 3125 C C . ARG A 1 392 ? -16.385 -17.214 8.178 1.00 71.69 392 ARG A C 1
ATOM 3127 O O . ARG A 1 392 ? -16.138 -17.415 9.365 1.00 71.69 392 ARG A O 1
ATOM 3134 N N . GLU A 1 393 ? -17.550 -16.740 7.739 1.00 78.69 393 GLU A N 1
ATOM 3135 C CA . GLU A 1 393 ? -18.704 -16.442 8.590 1.00 78.69 393 GLU A CA 1
ATOM 3136 C C . GLU A 1 393 ? -18.339 -15.560 9.796 1.00 78.69 393 GLU A C 1
ATOM 3138 O O . GLU A 1 393 ? -18.783 -15.783 10.926 1.00 78.69 393 GLU A O 1
ATOM 3143 N N . LEU A 1 394 ? -17.499 -14.540 9.573 1.00 78.25 394 LEU A N 1
ATOM 3144 C CA . LEU A 1 394 ? -17.114 -13.641 10.657 1.00 78.25 394 LEU A CA 1
ATOM 3145 C C . LEU A 1 394 ? -18.354 -12.960 11.258 1.00 78.25 394 LEU A C 1
ATOM 3147 O O . LEU A 1 394 ? -19.302 -12.631 10.541 1.00 78.25 394 LEU A O 1
ATOM 3151 N N . PRO A 1 395 ? -18.364 -12.710 12.577 1.00 81.56 395 PRO A N 1
ATOM 3152 C CA . PRO A 1 395 ? -19.534 -12.159 13.245 1.00 81.56 395 PRO A CA 1
ATOM 3153 C C . PRO A 1 395 ? -19.666 -10.643 13.075 1.00 81.56 395 PRO A C 1
ATOM 3155 O O . PRO A 1 395 ? -20.599 -10.057 13.613 1.00 81.56 395 PRO A O 1
ATOM 3158 N N . VAL A 1 396 ? -18.729 -9.983 12.389 1.00 84.56 396 VAL A N 1
ATOM 3159 C CA . VAL A 1 396 ? -18.705 -8.535 12.138 1.00 84.56 396 VAL A CA 1
ATOM 3160 C C . VAL A 1 396 ? -18.057 -8.295 10.771 1.00 84.56 396 VAL A C 1
ATOM 3162 O O . VAL A 1 396 ? -17.083 -8.988 10.454 1.00 84.56 396 VAL A O 1
ATOM 3165 N N . PRO A 1 397 ? -18.535 -7.323 9.968 1.00 81.44 397 PRO A N 1
ATOM 3166 C CA . PRO A 1 397 ? -17.860 -6.929 8.739 1.00 81.44 397 PRO A CA 1
ATOM 3167 C C . PRO A 1 397 ? -16.405 -6.537 8.978 1.00 81.44 397 PRO A C 1
ATOM 3169 O O . PRO A 1 397 ? -16.104 -5.983 10.041 1.00 81.44 397 PRO A O 1
ATOM 3172 N N . PRO A 1 398 ? -15.499 -6.771 8.009 1.00 73.88 398 PRO A N 1
ATOM 3173 C CA . PRO A 1 398 ? -14.109 -6.420 8.167 1.00 73.88 398 PRO A CA 1
ATOM 3174 C C . PRO A 1 398 ? -13.879 -4.903 7.994 1.00 73.88 398 PRO A C 1
ATOM 3176 O O . PRO A 1 398 ? -13.173 -4.462 7.089 1.00 73.88 398 PRO A O 1
ATOM 3179 N N . SER A 1 399 ? -14.508 -4.112 8.864 1.00 73.19 399 SER A N 1
ATOM 3180 C CA . SER A 1 399 ? -14.599 -2.663 8.802 1.00 73.19 399 SER A CA 1
ATOM 3181 C C . SER A 1 399 ? -14.599 -2.033 10.191 1.00 73.19 399 SER A C 1
ATOM 3183 O O . SER A 1 399 ? -15.269 -2.536 11.102 1.00 73.19 399 SER A O 1
ATOM 3185 N N . PRO A 1 400 ? -13.951 -0.869 10.359 1.00 67.81 400 PRO A N 1
ATOM 3186 C CA . PRO A 1 400 ? -14.086 -0.080 11.574 1.00 67.81 400 PRO A CA 1
ATOM 3187 C C . PRO A 1 400 ? -15.523 0.336 11.871 1.00 67.81 400 PRO A C 1
ATOM 3189 O O . PRO A 1 400 ? -15.911 0.421 13.032 1.00 67.81 400 PRO A O 1
ATOM 3192 N N . ILE A 1 401 ? -16.331 0.551 10.833 1.00 75.12 401 ILE A N 1
ATOM 3193 C CA . ILE A 1 401 ? -17.733 0.957 10.967 1.00 75.12 401 ILE A CA 1
ATOM 3194 C C . ILE A 1 401 ? -18.548 -0.186 11.580 1.00 75.12 401 ILE A C 1
ATOM 3196 O O . ILE A 1 401 ? -19.429 0.058 12.402 1.00 75.12 401 ILE A O 1
ATOM 3200 N N . GLY A 1 402 ? -18.187 -1.438 11.275 1.00 82.69 402 GLY A N 1
ATOM 3201 C CA . GLY A 1 402 ? -18.750 -2.623 11.924 1.00 82.69 402 GLY A CA 1
ATOM 3202 C C . GLY A 1 402 ? -18.470 -2.668 13.425 1.00 82.69 402 GLY A C 1
ATOM 3203 O O . GLY A 1 402 ? -19.357 -3.020 14.197 1.00 82.69 402 GLY A O 1
ATOM 3204 N N . LEU A 1 403 ? -17.280 -2.246 13.860 1.00 81.06 403 LEU A N 1
ATOM 3205 C CA . LEU A 1 403 ? -16.949 -2.143 15.286 1.00 81.06 403 LEU A CA 1
ATOM 3206 C C . LEU A 1 403 ? -17.661 -0.967 15.957 1.00 81.06 403 LEU A C 1
ATOM 3208 O O . LEU A 1 403 ? -18.240 -1.138 17.027 1.00 81.06 403 LEU A O 1
ATOM 3212 N N . ILE A 1 404 ? -17.666 0.206 15.318 1.00 77.94 404 ILE A N 1
ATOM 3213 C CA . ILE A 1 404 ? -18.390 1.391 15.804 1.00 77.94 404 ILE A CA 1
ATOM 3214 C C . ILE A 1 404 ? -19.864 1.054 16.017 1.00 77.94 404 ILE A C 1
ATOM 3216 O O . ILE A 1 404 ? -20.424 1.415 17.046 1.00 77.94 404 ILE A O 1
ATOM 3220 N N . MET A 1 405 ? -20.481 0.320 15.088 1.00 89.25 405 MET A N 1
ATOM 3221 C CA . MET A 1 405 ? -21.865 -0.126 15.219 1.00 89.25 405 MET A CA 1
ATOM 3222 C C . MET A 1 405 ? -22.093 -0.922 16.509 1.00 89.25 405 MET A C 1
ATOM 3224 O O . MET A 1 405 ? -23.072 -0.666 17.203 1.00 89.25 405 MET A O 1
ATOM 3228 N N . LEU A 1 406 ? -21.199 -1.855 16.857 1.00 88.88 406 LEU A N 1
ATOM 3229 C CA . LEU A 1 406 ? -21.318 -2.602 18.112 1.00 88.88 406 LEU A CA 1
ATOM 3230 C C . LEU A 1 406 ? -21.228 -1.681 19.331 1.00 88.88 406 LEU A C 1
ATOM 3232 O O . LEU A 1 406 ? -22.058 -1.791 20.227 1.00 88.88 406 LEU A O 1
ATOM 3236 N N . GLY A 1 407 ? -20.283 -0.737 19.341 1.00 84.88 407 GLY A N 1
ATOM 3237 C CA . GLY A 1 407 ? -20.185 0.253 20.417 1.00 84.88 407 GLY A CA 1
ATOM 3238 C C . GLY A 1 407 ? -21.449 1.108 20.538 1.00 84.88 407 GLY A C 1
ATOM 3239 O O . GLY A 1 407 ? -21.949 1.330 21.635 1.00 84.88 407 GLY A O 1
ATOM 3240 N N . VAL A 1 408 ? -22.010 1.541 19.405 1.00 84.56 408 VAL A N 1
ATOM 3241 C CA . VAL A 1 408 ? -23.234 2.355 19.361 1.00 84.56 408 VAL A CA 1
ATOM 3242 C C . VAL A 1 408 ? -24.407 1.591 19.961 1.00 84.56 408 VAL A C 1
ATOM 3244 O O . VAL A 1 408 ? -25.166 2.147 20.749 1.00 84.56 408 VAL A O 1
ATOM 3247 N N . LEU A 1 409 ? -24.558 0.316 19.608 1.00 90.62 409 LEU A N 1
ATOM 3248 C CA . LEU A 1 409 ? -25.625 -0.535 20.129 1.00 90.62 409 LEU A CA 1
ATOM 3249 C C . LEU A 1 409 ? -25.530 -0.710 21.654 1.00 90.62 409 LEU A C 1
ATOM 3251 O O . LEU A 1 409 ? -26.560 -0.662 22.326 1.00 90.62 409 LEU A O 1
ATOM 3255 N N . GLU A 1 410 ? -24.321 -0.850 22.204 1.00 87.44 410 GLU A N 1
ATOM 3256 C CA . GLU A 1 410 ? -24.116 -0.884 23.659 1.00 87.44 410 GLU A CA 1
ATOM 3257 C C . GLU A 1 410 ? -24.460 0.452 24.325 1.00 87.44 410 GLU A C 1
ATOM 3259 O O . GLU A 1 410 ? -25.098 0.460 25.377 1.00 87.44 410 GLU A O 1
ATOM 3264 N N . GLU A 1 411 ? -24.113 1.583 23.705 1.00 84.19 411 GLU A N 1
ATOM 3265 C CA . GLU A 1 411 ? -24.424 2.914 24.244 1.00 84.19 411 GLU A CA 1
ATOM 3266 C C . GLU A 1 411 ? -25.935 3.208 24.233 1.00 84.19 411 GLU A C 1
ATOM 3268 O O . GLU A 1 411 ? -26.461 3.849 25.142 1.00 84.19 411 GLU A O 1
ATOM 3273 N N . PHE A 1 412 ? -26.671 2.641 23.269 1.00 85.94 412 PHE A N 1
ATOM 3274 C CA . PHE A 1 412 ? -28.139 2.600 23.278 1.00 85.94 412 PHE A CA 1
ATOM 3275 C C . PHE A 1 412 ? -28.729 1.623 24.321 1.00 85.94 412 PHE A C 1
ATOM 3277 O O . PHE A 1 412 ? -29.952 1.494 24.408 1.00 85.94 412 PHE A O 1
ATOM 3284 N N . GLY A 1 413 ? -27.894 0.953 25.121 1.00 87.06 413 GLY A N 1
ATOM 3285 C CA . GLY A 1 413 ? -28.304 0.096 26.233 1.00 87.06 413 GLY A CA 1
ATOM 3286 C C . GLY A 1 413 ? -28.617 -1.350 25.848 1.00 87.06 413 GLY A C 1
ATOM 3287 O O . GLY A 1 413 ? -29.355 -2.019 26.574 1.00 87.06 413 GLY A O 1
ATOM 3288 N N . TYR A 1 414 ? -28.099 -1.850 24.722 1.00 90.62 414 TYR A N 1
ATOM 3289 C CA . TYR A 1 414 ? -28.320 -3.232 24.293 1.00 90.62 414 TYR A CA 1
ATOM 3290 C C . TYR A 1 414 ? -27.126 -4.142 24.590 1.00 90.62 414 TYR A C 1
ATOM 3292 O O . TYR A 1 414 ? -25.990 -3.863 24.221 1.00 90.62 414 TYR A O 1
ATOM 3300 N N . ASN A 1 415 ? -27.415 -5.314 25.147 1.00 87.00 415 ASN A N 1
ATOM 3301 C CA . ASN A 1 415 ? -26.563 -6.489 25.057 1.00 87.00 415 ASN A CA 1
ATOM 3302 C C . ASN A 1 415 ? -26.742 -7.140 23.684 1.00 87.00 415 ASN A C 1
ATOM 3304 O O . ASN A 1 415 ? -27.849 -7.515 23.291 1.00 87.00 415 ASN A O 1
ATOM 3308 N N . ILE A 1 416 ? -25.634 -7.284 22.965 1.00 91.19 416 ILE A N 1
ATOM 3309 C CA . ILE A 1 416 ? -25.615 -7.775 21.589 1.00 91.19 416 ILE A CA 1
ATOM 3310 C C . ILE A 1 416 ? -25.154 -9.230 21.600 1.00 91.19 416 ILE A C 1
ATOM 3312 O O . ILE A 1 416 ? -24.101 -9.551 22.161 1.00 91.19 416 ILE A O 1
ATOM 3316 N N . PHE A 1 417 ? -25.908 -10.093 20.926 1.00 88.50 417 PHE A N 1
ATOM 3317 C CA . PHE A 1 417 ? -25.560 -11.494 20.707 1.00 88.50 417 PHE A CA 1
ATOM 3318 C C . PHE A 1 417 ? -25.510 -11.774 19.210 1.00 88.50 417 PHE A C 1
ATOM 3320 O O . PHE A 1 417 ? -26.526 -11.659 18.525 1.00 88.50 417 PHE A O 1
ATOM 3327 N N . HIS A 1 418 ? -24.345 -12.158 18.691 1.00 88.81 418 HIS A N 1
ATOM 3328 C CA . HIS A 1 418 ? -24.247 -12.667 17.327 1.00 88.81 418 HIS A CA 1
ATOM 3329 C C . HIS A 1 418 ? -24.995 -14.003 17.223 1.00 88.81 418 HIS A C 1
ATOM 3331 O O . HIS A 1 418 ? -24.718 -14.930 17.983 1.00 88.81 418 HIS A O 1
ATOM 3337 N N . LEU A 1 419 ? -25.953 -14.091 16.299 1.00 88.00 419 LEU A N 1
ATOM 3338 C CA . LEU A 1 419 ? -26.734 -15.305 16.068 1.00 88.00 419 LEU A CA 1
ATOM 3339 C C . LEU A 1 419 ? -26.115 -16.151 14.964 1.00 88.00 419 LEU A C 1
ATOM 3341 O O . LEU A 1 419 ? -25.835 -17.329 15.172 1.00 88.00 419 LEU A O 1
ATOM 3345 N N . LYS A 1 420 ? -25.942 -15.554 13.782 1.00 86.25 420 LY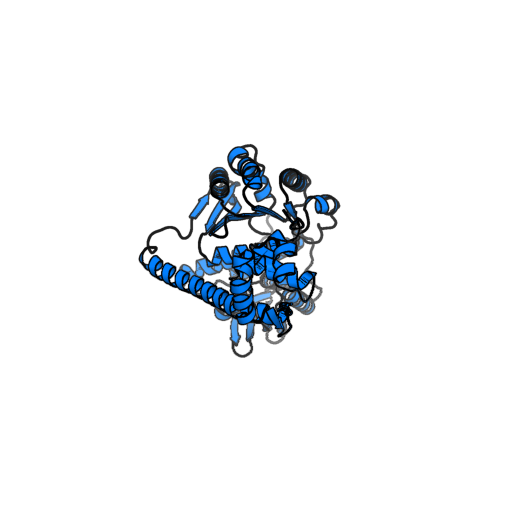S A N 1
ATOM 3346 C CA . LYS A 1 420 ? -25.414 -16.239 12.605 1.00 86.25 420 LYS A CA 1
ATOM 3347 C C . LYS A 1 420 ? -24.843 -15.251 11.594 1.00 86.25 420 LYS A C 1
ATOM 3349 O O . LYS A 1 420 ? -25.307 -14.113 11.493 1.00 86.25 420 LYS A O 1
ATOM 3354 N N . SER A 1 421 ? -23.912 -15.764 10.806 1.00 88.56 421 SER A N 1
ATOM 3355 C CA . SER A 1 421 ? -23.308 -15.120 9.649 1.00 88.56 421 SER A CA 1
ATOM 3356 C C . SER A 1 421 ? -23.416 -16.118 8.498 1.00 88.56 421 SER A C 1
ATOM 3358 O O . SER A 1 421 ? -23.088 -17.284 8.683 1.00 88.56 421 SER A O 1
ATOM 3360 N N . SER A 1 422 ? -23.974 -15.715 7.360 1.00 88.62 422 SER A N 1
ATOM 3361 C CA . SER A 1 422 ? -24.195 -16.614 6.220 1.00 88.62 422 SER A CA 1
ATOM 3362 C C . SER A 1 422 ? -23.953 -15.889 4.908 1.00 88.62 422 SER A C 1
ATOM 3364 O O . SER A 1 422 ? -24.494 -14.799 4.702 1.00 88.62 422 SER A O 1
ATOM 3366 N N . PHE A 1 423 ? -23.173 -16.497 4.020 1.00 86.56 423 PHE A N 1
ATOM 3367 C CA . PHE A 1 423 ? -22.844 -15.943 2.711 1.00 86.56 423 PHE A CA 1
ATOM 3368 C C . PHE A 1 423 ? -23.536 -16.726 1.593 1.00 86.56 423 PHE A C 1
ATOM 3370 O O . PHE A 1 423 ? -23.362 -17.938 1.484 1.00 86.56 423 PHE A O 1
ATOM 3377 N N . ASP A 1 424 ? -24.316 -16.032 0.764 1.00 84.19 424 ASP A N 1
ATOM 3378 C CA . ASP A 1 424 ? -24.866 -16.582 -0.474 1.00 84.19 424 ASP A CA 1
ATOM 3379 C C . ASP A 1 424 ? -23.945 -16.213 -1.645 1.00 84.19 424 ASP A C 1
ATOM 3381 O O . ASP A 1 424 ? -23.932 -15.074 -2.120 1.00 84.19 424 ASP A O 1
ATOM 3385 N N . GLU A 1 425 ? -23.170 -17.192 -2.118 1.00 72.88 425 GLU A N 1
ATOM 3386 C CA . GLU A 1 425 ? -22.257 -17.023 -3.253 1.00 72.88 425 GLU A CA 1
ATOM 3387 C C . GLU A 1 425 ? -22.977 -16.713 -4.574 1.00 72.88 425 GLU A C 1
ATOM 3389 O O . GLU A 1 425 ? -22.387 -16.085 -5.453 1.00 72.88 425 GLU A O 1
ATOM 3394 N N . ARG A 1 426 ? -24.234 -17.146 -4.741 1.00 74.44 426 ARG A N 1
ATOM 3395 C CA . ARG A 1 426 ? -24.993 -16.948 -5.987 1.00 74.44 426 ARG A CA 1
ATOM 3396 C C . ARG A 1 426 ? -25.528 -15.530 -6.087 1.00 74.44 426 ARG A C 1
ATOM 3398 O O . ARG A 1 426 ? -25.509 -14.954 -7.171 1.00 74.44 426 ARG A O 1
ATOM 3405 N N . GLU A 1 427 ? -25.989 -14.981 -4.967 1.00 72.31 427 GLU A N 1
ATOM 3406 C CA . GLU A 1 427 ? -26.498 -13.608 -4.893 1.00 72.31 427 GLU A CA 1
ATOM 3407 C C . GLU A 1 427 ? -25.421 -12.585 -4.500 1.00 72.31 427 GLU A C 1
ATOM 3409 O O . GLU A 1 427 ? -25.688 -11.383 -4.488 1.00 72.31 427 GLU A O 1
ATOM 3414 N N . GLY A 1 428 ? -24.203 -13.034 -4.169 1.00 75.38 428 GLY A N 1
ATOM 3415 C CA . GLY A 1 428 ? -23.115 -12.164 -3.713 1.00 75.38 428 GLY A CA 1
ATOM 3416 C C . GLY A 1 428 ? -23.477 -11.393 -2.442 1.00 75.38 428 GLY A C 1
ATOM 3417 O O . GLY A 1 428 ? -23.062 -10.247 -2.269 1.00 75.38 428 GLY A O 1
ATOM 3418 N N . THR A 1 429 ? -24.301 -11.999 -1.585 1.00 85.56 429 THR A N 1
ATOM 3419 C CA . THR A 1 429 ? -24.917 -11.331 -0.437 1.00 85.56 429 THR A CA 1
ATOM 3420 C C . THR A 1 429 ? -24.456 -11.981 0.857 1.00 85.56 429 THR A C 1
ATOM 3422 O O . THR A 1 429 ? -24.573 -13.192 1.043 1.00 85.56 429 THR A O 1
ATOM 3425 N N . TRP A 1 430 ? -23.933 -11.170 1.772 1.00 90.56 430 TRP A N 1
ATOM 3426 C CA . TRP A 1 430 ? -23.519 -11.605 3.100 1.00 90.56 430 TRP A CA 1
ATOM 3427 C C . TRP A 1 430 ? -24.474 -11.061 4.161 1.00 90.56 430 TRP A C 1
ATOM 3429 O O . TRP A 1 430 ? -24.660 -9.850 4.289 1.00 90.56 430 TRP A O 1
ATOM 3439 N N . LEU A 1 431 ? -25.089 -11.972 4.914 1.00 93.31 431 LEU A N 1
ATOM 3440 C CA . LEU A 1 431 ? -26.066 -11.672 5.954 1.00 93.31 431 LEU A CA 1
ATOM 3441 C C . LEU A 1 431 ? -25.467 -11.923 7.334 1.00 93.31 431 LEU A C 1
ATOM 3443 O O . LEU A 1 431 ? -25.058 -13.043 7.639 1.00 93.31 431 LEU A O 1
ATOM 3447 N N . LEU A 1 432 ? -25.497 -10.901 8.188 1.00 93.25 432 LEU A N 1
ATOM 3448 C CA . LEU A 1 432 ? -25.158 -11.006 9.604 1.00 93.25 432 LEU A CA 1
ATOM 3449 C C . LEU A 1 432 ? -26.389 -10.696 10.453 1.00 93.25 432 LEU A C 1
ATOM 3451 O O . LEU A 1 432 ? -27.088 -9.708 10.217 1.00 93.25 432 LEU A O 1
ATOM 3455 N N . GLN A 1 433 ? -26.654 -11.533 11.453 1.00 94.81 433 GLN A N 1
ATOM 3456 C CA . GLN A 1 433 ? -27.806 -11.381 12.338 1.00 94.81 433 GLN A CA 1
ATOM 3457 C C . GLN A 1 433 ? -27.385 -11.307 13.800 1.00 94.81 433 GLN A C 1
ATOM 3459 O O . GLN A 1 433 ? -26.647 -12.161 14.300 1.00 94.81 433 GLN A O 1
ATOM 3464 N N . TYR A 1 434 ? -27.933 -10.318 14.501 1.00 94.50 434 TYR A N 1
ATOM 3465 C CA . TYR A 1 434 ? -27.698 -10.079 15.919 1.00 94.50 434 TYR A CA 1
ATOM 3466 C C . TYR A 1 434 ? -29.020 -10.014 16.676 1.00 94.50 434 TYR A C 1
ATOM 3468 O O . TYR A 1 434 ? -30.000 -9.455 16.185 1.00 94.50 434 TYR A O 1
ATOM 3476 N N . ARG A 1 435 ? -29.038 -10.542 17.899 1.00 94.38 435 ARG A N 1
ATOM 3477 C CA . ARG A 1 435 ? -30.118 -10.315 18.862 1.00 94.38 435 ARG A CA 1
ATOM 3478 C C . ARG A 1 435 ? -29.723 -9.200 19.818 1.00 94.38 435 ARG A C 1
ATOM 3480 O O . ARG A 1 435 ? -28.630 -9.248 20.382 1.00 94.38 435 ARG A O 1
ATOM 3487 N N . LEU A 1 436 ? -30.618 -8.237 20.005 1.00 93.75 436 LEU A N 1
ATOM 3488 C CA . LEU A 1 436 ? -30.421 -7.093 20.892 1.00 93.75 436 LEU A CA 1
ATOM 3489 C C . LEU A 1 436 ? -31.319 -7.213 22.125 1.00 93.75 436 LEU A C 1
ATOM 3491 O O . LEU A 1 436 ? -32.537 -7.132 22.020 1.00 93.75 436 LEU A O 1
ATOM 3495 N N . VAL A 1 437 ? -30.727 -7.381 23.304 1.00 90.50 437 VAL A N 1
ATOM 3496 C CA . VAL A 1 437 ? -31.463 -7.491 24.573 1.00 90.50 437 VAL A CA 1
ATOM 3497 C C . VAL A 1 437 ? -31.192 -6.249 25.409 1.00 90.50 437 VAL A C 1
ATOM 3499 O O . VAL A 1 437 ? -30.038 -5.900 25.614 1.00 90.50 437 VAL A O 1
ATOM 3502 N N . VAL A 1 438 ? -32.228 -5.572 25.899 1.00 85.81 438 VAL A N 1
ATOM 3503 C CA . VAL A 1 438 ? -32.062 -4.370 26.736 1.00 85.81 438 VAL A CA 1
ATOM 3504 C C . VAL A 1 438 ? -31.348 -4.732 28.046 1.00 85.81 438 VAL A C 1
ATOM 3506 O O . VAL A 1 438 ? -31.711 -5.714 28.695 1.00 85.81 438 VAL A O 1
ATOM 3509 N N . GLN A 1 439 ? -30.333 -3.956 28.434 1.00 73.75 439 GLN A N 1
ATOM 3510 C CA . GLN A 1 439 ? -29.638 -4.118 29.713 1.00 73.75 439 GLN A CA 1
ATOM 3511 C C . GLN A 1 439 ? -30.576 -3.789 30.893 1.00 73.75 439 GLN A C 1
ATOM 3513 O O . GLN A 1 439 ? -31.243 -2.751 30.863 1.00 73.75 439 GLN A O 1
ATOM 3518 N N . PRO A 1 440 ? -30.639 -4.628 31.947 1.00 55.38 440 PRO A N 1
ATOM 3519 C CA . PRO A 1 440 ? -31.315 -4.269 33.192 1.00 55.38 440 PRO A CA 1
ATOM 3520 C C . PRO A 1 440 ? -30.612 -3.068 33.845 1.00 55.38 440 PRO A C 1
ATOM 3522 O O . PRO A 1 440 ? -29.386 -3.005 33.858 1.00 55.38 440 PRO A O 1
ATOM 3525 N N . LEU A 1 441 ? -31.371 -2.121 34.407 1.00 48.19 441 LEU A N 1
ATOM 3526 C CA . LEU A 1 441 ? -30.843 -0.855 34.946 1.00 48.19 441 LEU A CA 1
ATOM 3527 C C . LEU A 1 441 ? -29.881 -0.984 36.157 1.00 48.19 441 LEU A C 1
ATOM 3529 O O . LEU A 1 441 ? -29.296 0.020 36.549 1.00 48.19 441 LEU A O 1
ATOM 3533 N N . GLU A 1 442 ? -29.692 -2.164 36.756 1.00 44.59 442 GLU A N 1
ATOM 3534 C CA . GLU A 1 442 ? -29.099 -2.298 38.103 1.00 44.59 442 GLU A CA 1
ATOM 3535 C C . GLU A 1 442 ? -27.554 -2.327 38.180 1.00 44.59 442 GLU A C 1
ATOM 3537 O O . GLU A 1 442 ? -27.009 -2.137 39.263 1.00 44.59 442 GLU A O 1
ATOM 3542 N N . GLU A 1 443 ? -26.806 -2.489 37.081 1.00 42.22 443 GLU A N 1
ATOM 3543 C CA . GLU A 1 443 ? -25.328 -2.616 37.151 1.00 42.22 443 GLU A CA 1
ATOM 3544 C C . GLU A 1 443 ? -24.537 -1.316 36.898 1.00 42.22 443 GLU A C 1
ATOM 3546 O O . GLU A 1 443 ? -23.317 -1.295 37.074 1.00 42.22 443 GLU A O 1
ATOM 3551 N N . LYS A 1 444 ? -25.189 -0.198 36.539 1.00 41.66 444 LYS A N 1
ATOM 3552 C CA . LYS A 1 444 ? -24.487 1.075 36.258 1.00 41.66 444 LYS A CA 1
ATOM 3553 C C . LYS A 1 444 ? -24.066 1.870 37.508 1.00 41.66 444 LYS A C 1
ATOM 3555 O O . LYS A 1 444 ? -23.247 2.774 37.372 1.00 41.66 444 LYS A O 1
ATOM 3560 N N . GLU A 1 445 ? -24.558 1.538 38.706 1.00 38.19 445 GLU A N 1
ATOM 3561 C CA . GLU A 1 445 ? -24.278 2.305 39.942 1.00 38.19 445 GLU A CA 1
ATOM 3562 C C . GLU A 1 445 ? -23.151 1.744 40.833 1.00 38.19 445 GLU A C 1
ATOM 3564 O O . GLU A 1 445 ? -22.763 2.394 41.798 1.00 38.19 445 GLU A O 1
ATOM 3569 N N . LEU A 1 446 ? -22.564 0.580 40.524 1.00 40.03 446 LEU A N 1
ATOM 3570 C CA . LEU A 1 446 ? -21.614 -0.087 41.437 1.00 40.03 446 LEU A CA 1
ATOM 3571 C C . LEU A 1 446 ? -20.121 0.088 41.111 1.00 40.03 446 LEU A C 1
ATOM 3573 O O . LEU A 1 446 ? -19.283 -0.426 41.848 1.00 40.03 446 LEU A O 1
ATOM 3577 N N . LEU A 1 447 ? -19.751 0.828 40.060 1.00 37.31 447 LEU A N 1
ATOM 3578 C CA . LEU A 1 447 ? -18.342 1.048 39.693 1.00 37.31 447 LEU A CA 1
ATOM 3579 C C . LEU A 1 447 ? -18.024 2.513 39.342 1.00 37.31 447 LEU A C 1
ATOM 3581 O O . LEU A 1 447 ? -17.402 2.796 38.319 1.00 37.31 447 LEU A O 1
ATOM 3585 N N . SER A 1 448 ? -18.397 3.454 40.214 1.00 28.72 448 SER A N 1
ATOM 3586 C CA . SER A 1 448 ? -17.716 4.755 40.302 1.00 28.72 448 SER A CA 1
ATOM 3587 C C . SER A 1 448 ? -16.614 4.678 41.371 1.00 28.72 448 SER A C 1
ATOM 3589 O O . SER A 1 448 ? -16.954 4.515 42.547 1.00 28.72 448 SER A O 1
ATOM 3591 N N . PRO A 1 449 ? -15.314 4.781 41.041 1.00 47.53 449 PRO A N 1
ATOM 3592 C CA . PRO A 1 449 ? -14.288 4.889 42.067 1.00 47.53 449 PRO A CA 1
ATOM 3593 C C . PRO A 1 449 ? -14.230 6.323 42.607 1.00 47.53 449 PRO A C 1
ATOM 3595 O O . PRO A 1 449 ? -14.153 7.282 41.836 1.00 47.53 449 PRO A O 1
ATOM 3598 N N . LEU A 1 450 ? -14.277 6.411 43.939 1.00 34.78 450 LEU A N 1
ATOM 3599 C CA . LEU A 1 450 ? -13.749 7.500 44.767 1.00 34.78 450 LEU A CA 1
ATOM 3600 C C . LEU A 1 450 ? -12.274 7.796 44.466 1.00 34.78 450 LEU A C 1
ATOM 3602 O O . LEU A 1 450 ? -11.540 6.832 44.139 1.00 34.78 450 LEU A O 1
#

Solvent-accessible surface area (backbone atoms only — not comparable to full-atom values): 24915 Å² total; per-residue (Å²): 132,67,82,77,60,89,81,50,57,70,56,37,56,52,38,36,72,77,69,41,52,70,65,38,29,39,47,46,51,45,20,64,76,68,41,72,36,34,66,71,52,44,29,60,71,46,58,44,59,69,89,52,47,63,63,36,51,56,51,35,34,75,66,58,45,29,47,79,44,96,49,93,73,52,27,39,29,48,45,77,60,68,68,60,52,49,64,58,43,52,59,53,54,50,47,53,53,49,51,53,50,47,52,54,48,52,51,50,50,52,47,59,58,39,59,75,65,55,81,69,83,84,78,69,49,80,40,82,32,49,70,58,41,44,45,49,51,22,51,50,56,71,67,44,76,54,30,40,42,36,38,29,32,61,62,45,51,48,56,44,67,28,79,94,47,28,75,39,33,43,52,45,47,64,63,39,50,81,78,25,52,64,46,38,34,34,25,70,82,59,80,48,70,70,46,48,51,50,54,48,55,50,39,76,76,39,74,36,29,30,37,102,56,76,63,96,56,21,41,40,36,32,58,83,50,42,31,37,39,35,43,77,42,75,38,88,89,76,73,48,70,41,27,40,26,39,45,39,59,50,68,68,64,30,55,49,50,52,53,49,53,59,55,44,69,76,68,41,45,56,31,77,74,43,46,68,49,54,73,66,48,72,62,72,82,65,64,88,59,57,63,47,47,49,56,37,51,51,54,50,51,56,47,52,52,47,68,75,66,67,58,92,60,76,79,67,66,62,59,52,39,56,51,4,37,53,51,39,53,43,33,42,73,73,64,68,48,75,74,74,53,100,42,71,69,60,27,44,54,52,52,25,51,45,36,31,73,74,72,68,38,50,42,49,66,50,76,41,82,91,77,28,38,37,38,39,40,38,45,55,90,63,53,72,66,48,46,54,37,33,76,65,38,44,88,57,62,92,41,36,64,44,28,37,49,45,15,51,44,42,74,75,40,30,47,76,40,78,73,51,40,50,56,42,81,88,75,41,33,34,39,39,35,32,40,52,42,76,61,74,84,78,72,79,79,80,78,75,83,130

Secondary structure (DSSP, 8-state):
-----TTSHHHHHHHHHTT--HHHHHHHHHHHHH-SEEHHHHHHHH---HHHHHHHHHHHHHTTSEEEE--SS-EEEEPPHHHHHHHHHHHHHHHHHHHHHHHHHHHHHHHHHHTTTTTSS-S-EEEESHHHHHHHHHHHHHH-SSEEEEEE-HHHHHHHT-TTSTTTTHHHHHHHTTTSEEEEEE--S---HHHHHHHHHHHHHS-EEE-SS--SSEEEEETTTEEEEEEEEE-TTT--EEEEEEEE--HHHHHHHHHHHHHHHHH-EEHHHHHHHHHTTGGGGS-TTHHHHHHHHHHHHHHHHHHHTT-SS---HHHHHHHHHHHHHHHHHTT------SSHHHHHHHHHHHIIIIIS--EEEEEETTTTEEEEEE-SS--HHHHHHHHTT-SS-SSHHHHHHHHHHHHTTEEEEEEEEEEETTTTEEEEEEEEEEPPGGGTTS----

Sequence (450 aa):
MPLLSRDQGPLVDALMKFGLSEYEAMIYITLLSNGPLSVKEITVMSGVPRTKIYPALQHLAKWQLVSLLPEKPLKAKANPPDKILAERLKPLEAEIKQLKKAVVELNRLHRASKVREAAEKHEFWVIKSEAKVASKIGELVSSAGEEVCFLLREDGIALLLNNKYYNEVLLRLMSRSREVHVAVYSSLTDFSGESLDKLRLLSELLEVQYVDYPVSTNLCLVDGRELLLFKRESRWVDMKTDYVGALLSHDFTVNFAESLFRSLSQRSRPAKQMLSILESHWLSFKPRMSEAMLLFSQAMVMSTYQALHGAKNGFSFEVFKAAGKRLLEYLDQKEKLKLIGPTLEETLKLLASFFTIYDGVPVNISYDKSSQLLTLEVRGDLPAIYREAAFRELPVPPSPIGLIMLGVLEEFGYNIFHLKSSFDEREGTWLLQYRLVVQPLEEKELLSPL

Nearest PDB structures (foldseek):
  5bpd-assembly1_D  TM=4.065E-01  e=5.358E-15  Pyrococcus furiosus
  5bpd-assembly1_C  TM=3.926E-01  e=2.887E-15  Pyrococcus furiosus
  5bpi-assembly1_D  TM=3.925E-01  e=5.358E-15  Pyrococcus furiosus
  5bqt-assembly1_B  TM=3.939E-01  e=3.079E-12  Pyrococcus furiosus
  3e6m-assembly3_E  TM=6.082E-01  e=5.539E-03  Ruegeria pomeroyi

Radius of gyration: 33.01 Å; Cα contacts (8 Å, |Δi|>4): 636; chains: 1; bounding box: 72×55×115 Å

pLDDT: mean 72.9, std 17.63, range [28.72, 95.88]